Protein AF-A0AAD7TTQ9-F1 (afdb_monomer)

Mean predicted aligned error: 19.29 Å

pLDDT: mean 75.38, std 26.77, range [24.64, 98.75]

Solvent-accessible surface area (backbone atoms only — not comparable to full-atom values): 26562 Å² total; per-residue (Å²): 129,81,59,58,61,60,51,45,50,55,49,49,55,51,51,46,53,35,52,45,74,39,35,66,68,52,31,78,38,38,38,75,85,12,35,38,27,56,78,81,48,78,36,68,16,22,68,54,40,27,51,53,59,58,65,47,93,63,90,43,49,42,75,44,81,72,48,78,50,61,45,77,65,46,97,87,49,81,32,32,35,35,42,36,33,30,36,41,33,47,68,86,44,93,71,58,42,41,36,41,38,39,36,30,36,34,74,51,99,94,45,65,32,43,43,37,38,40,41,38,74,48,91,72,78,89,86,89,86,85,86,88,83,87,82,91,73,91,78,83,87,83,89,86,86,89,85,89,89,90,80,91,81,81,89,83,81,96,81,87,91,80,86,85,84,92,83,89,83,81,88,82,89,86,78,88,85,88,84,86,84,91,89,84,90,87,89,85,82,89,82,89,80,89,79,87,74,82,82,77,90,77,80,89,68,87,77,52,64,18,34,22,47,40,42,9,66,54,49,75,95,47,70,32,56,39,40,29,25,34,35,31,17,38,35,38,34,76,67,72,26,33,46,29,34,66,42,46,59,41,34,28,35,19,35,23,53,48,28,19,49,76,64,69,28,38,40,37,21,37,34,30,43,64,36,68,76,68,36,32,78,77,48,81,91,70,74,54,89,54,70,36,70,72,63,74,68,91,86,52,97,42,52,45,71,46,76,32,87,34,71,66,52,28,54,51,51,46,54,72,58,24,48,30,39,38,35,48,74,52,52,70,70,31,51,50,56,51,52,50,56,40,50,36,39,74,76,28,46,43,60,57,53,37,36,34,50,26,64,79,57,69,46,50,67,58,52,50,51,52,49,48,32,31,75,75,64,78,34,62,72,86,54,58,73,55,54,41,76,45,77,68,67,91,52,64,79,51,38,45,78,45,61,45,11,57,54,50,52,54,53,60,72,68,60,74,69,68,92,63,97,62,68,54,62,89,58,50,48,103,84,70,51,52,90,81,79,83,83,81,81,136

Nearest PDB structures (foldseek):
  1gy6-assembly1_B  TM=9.617E-01  e=3.047E-14  Rattus norvegicus
  1ar0-assembly1_B  TM=9.571E-01  e=6.548E-14  Rattus norvegicus
  1ask-assembly1_B  TM=9.593E-01  e=2.390E-13  Rattus norvegicus
  1u5o-assembly1_B  TM=9.612E-01  e=1.492E-13  Rattus norvegicus
  1gy5-assembly1_A  TM=9.635E-01  e=2.253E-13  Homo sapiens

Sequence (442 aa):
MADINAVAKQFTDFYYTTFDTSRAGLQS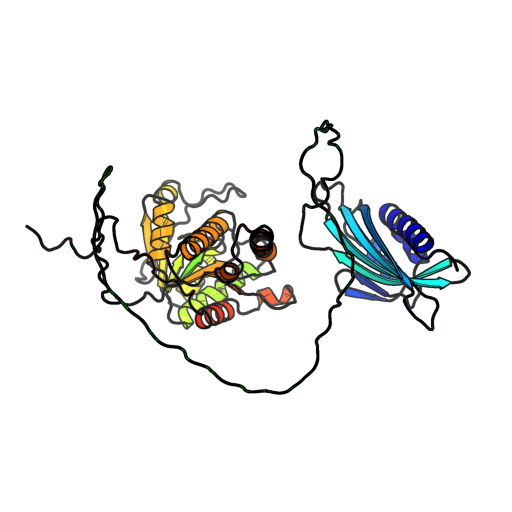LYRDNSMLTWEGTPILGAANIAEKLTSLPFEKVQHKITTLDAQPSSPSVASMIVSVTGLLVVDDSTNPLQFSQVFQLIPDGGSYYVYNDIFRLNYGASAALDGEDAHQRGHEQDPDDARPPMTHSSLRTLSSWFQQGPTTRKRTKARADQRTGTTSPNAALNISAPFNVVMTVQKTEPETRAVAVFCGSSAGNSPAFKKAAESLGKAIVEADRSLVYGGGSAGIMGAVSNAVTEAGGSVVGVAPFAMVAAGGEIDQTKGVHQPHIQLKANGSDKVQTIVVNSMHERKAEMAKRSCAFIALPGGYGTFEEVLEVVCWSQVGIHSKPVIVLNIRNFYNPLRELIRNGIYEGYILEKNERLVHFVDGPADLAEHESFDWGKAAMEALEKWEGVAASHFYNWHLRKEGKTDDDTLSAA

InterPro domains:
  IPR002075 Nuclear transport factor 2 domain [PF02136] (7-121)
  IPR005269 Cytokinin riboside 5'-monophosphate phosphoribohydrolase LOG [TIGR00730] (210-398)
  IPR018222 Nuclear transport factor 2, eukaryote [PS50177] (7-121)
  IPR018222 Nuclear transport factor 2, eukaryote [cd00780] (3-123)
  IPR031100 LOG family [PF03641] (253-398)
  IPR032710 NTF2-like domain superfamily [SSF54427] (4-122)

Secondary structure (DSSP, 8-state):
---HHHHHHHHHHHHHHHHHH-GGGGGGG--TT-EEEETTEEEESHHHHHHHHHT-S-S-EEEEEEEEEEEE--SSS--EEEEEEEEEEETT-SSPEEEEEEEEEEEETTEEEEEEEEEEEE-S-----S--S-----------------------------------------------------------------------------EEEE--SS--SSHHHHHHHHHHHHHHHHTT--EEE----SHHHHHHHHHHHHTT--EEEEEEHHHHHHTS--BTTTTB---------TT-TTEEEEEESSHHHHHHHHHHH-SEEEE-S--HHHHHHHHHHHHHHHTTS----EEEE-GGGTTHHHHHHHHHHHHTTSS-GGGGGGSEEEP--SSTTGGGTS-HHHHHHHHHHT------S----TT--TTS--TTTTSS--

Structure (mmCIF, N/CA/C/O backbone):
data_AF-A0AAD7TTQ9-F1
#
_entry.id   AF-A0AAD7TTQ9-F1
#
loop_
_atom_site.group_PDB
_atom_site.id
_atom_site.type_symbol
_atom_site.label_atom_id
_atom_site.label_alt_id
_atom_site.label_comp_id
_atom_site.label_asym_id
_atom_site.label_entity_id
_atom_site.label_seq_id
_atom_site.pdbx_PDB_ins_code
_atom_site.Cartn_x
_atom_site.Cartn_y
_atom_site.Cartn_z
_atom_site.occupancy
_atom_site.B_iso_or_equiv
_atom_site.auth_seq_id
_atom_site.auth_comp_id
_atom_site.auth_asym_id
_atom_site.auth_atom_id
_atom_site.pdbx_PDB_model_num
ATOM 1 N N . MET A 1 1 ? 20.870 -13.692 -42.924 1.00 56.16 1 MET A N 1
ATOM 2 C CA . MET A 1 1 ? 20.174 -12.811 -41.963 1.00 56.16 1 MET A CA 1
ATOM 3 C C . MET A 1 1 ? 21.073 -12.758 -40.741 1.00 56.16 1 MET A C 1
ATOM 5 O O . MET A 1 1 ? 21.550 -13.821 -40.361 1.00 56.16 1 MET A O 1
ATOM 9 N N . ALA A 1 2 ? 21.436 -11.574 -40.240 1.00 65.38 2 ALA A N 1
ATOM 10 C CA . ALA A 1 2 ? 22.260 -11.492 -39.033 1.00 65.38 2 ALA A CA 1
ATOM 11 C C . ALA A 1 2 ? 21.542 -12.219 -37.887 1.00 65.38 2 ALA A C 1
ATOM 13 O O . ALA A 1 2 ? 20.312 -12.176 -37.823 1.00 65.38 2 ALA A O 1
ATOM 14 N N . ASP A 1 3 ? 22.292 -12.912 -37.037 1.00 87.94 3 ASP A N 1
ATOM 15 C CA . ASP A 1 3 ? 21.728 -13.546 -35.849 1.00 87.94 3 ASP A CA 1
ATOM 16 C C . ASP A 1 3 ? 21.139 -12.454 -34.942 1.00 87.94 3 ASP A C 1
ATOM 18 O O . ASP A 1 3 ? 21.867 -11.605 -34.426 1.00 87.94 3 ASP A O 1
ATOM 22 N N . ILE A 1 4 ? 19.810 -12.444 -34.803 1.00 90.62 4 ILE A N 1
ATOM 23 C CA . ILE A 1 4 ? 19.071 -11.426 -34.046 1.00 90.62 4 ILE A CA 1
ATOM 24 C C . ILE A 1 4 ? 19.528 -11.411 -32.586 1.00 90.62 4 ILE A C 1
ATOM 26 O O . ILE A 1 4 ? 19.653 -10.334 -32.009 1.00 90.62 4 ILE A O 1
ATOM 30 N N . ASN A 1 5 ? 19.856 -12.574 -32.016 1.00 92.75 5 ASN A N 1
ATOM 31 C CA . ASN A 1 5 ? 20.348 -12.657 -30.643 1.00 92.75 5 ASN A CA 1
ATOM 32 C C . ASN A 1 5 ? 21.738 -12.023 -30.515 1.00 92.75 5 ASN A C 1
ATOM 34 O O . ASN A 1 5 ? 22.006 -11.307 -29.553 1.00 92.75 5 ASN A O 1
ATOM 38 N N . ALA A 1 6 ? 22.609 -12.218 -31.511 1.00 94.12 6 ALA A N 1
ATOM 39 C CA . ALA A 1 6 ? 23.926 -11.586 -31.533 1.00 94.12 6 ALA A CA 1
ATOM 40 C C . ALA A 1 6 ? 23.830 -10.057 -31.668 1.00 94.12 6 ALA A C 1
ATOM 42 O O . ALA A 1 6 ? 24.539 -9.336 -30.967 1.00 94.12 6 ALA A O 1
ATOM 43 N N . VAL A 1 7 ? 22.934 -9.558 -32.529 1.00 93.56 7 VAL A N 1
ATOM 44 C CA . VAL A 1 7 ? 22.685 -8.114 -32.685 1.00 93.56 7 VAL A CA 1
ATOM 45 C C . VAL A 1 7 ? 22.113 -7.519 -31.401 1.00 93.56 7 VAL A C 1
ATOM 47 O O . VAL A 1 7 ? 22.607 -6.493 -30.941 1.00 93.56 7 VAL A O 1
ATOM 50 N N . ALA A 1 8 ? 21.114 -8.171 -30.803 1.00 95.44 8 ALA A N 1
ATOM 51 C CA . ALA A 1 8 ? 20.506 -7.726 -29.557 1.00 95.44 8 ALA A CA 1
ATOM 52 C C . ALA A 1 8 ? 21.538 -7.657 -28.428 1.00 95.44 8 ALA A C 1
ATOM 54 O O . ALA A 1 8 ? 21.625 -6.631 -27.762 1.00 95.44 8 ALA A O 1
ATOM 55 N N . LYS A 1 9 ? 22.385 -8.685 -28.283 1.00 95.81 9 LYS A N 1
ATOM 56 C CA . LYS A 1 9 ? 23.467 -8.690 -27.294 1.00 95.81 9 LYS A CA 1
ATOM 57 C C . LYS A 1 9 ? 24.460 -7.543 -27.510 1.00 95.81 9 LYS A C 1
ATOM 59 O O . LYS A 1 9 ? 24.801 -6.842 -26.564 1.00 95.81 9 LYS A O 1
ATOM 64 N N . GLN A 1 10 ? 24.921 -7.329 -28.745 1.00 95.81 10 GLN A N 1
ATOM 65 C CA . GLN A 1 10 ? 25.840 -6.225 -29.058 1.00 95.81 10 GLN A CA 1
ATOM 66 C C . GLN A 1 10 ? 25.210 -4.860 -28.761 1.00 95.81 10 GLN A C 1
ATOM 68 O O . GLN A 1 10 ? 25.869 -3.986 -28.199 1.00 95.81 10 GLN A O 1
ATOM 73 N N . PHE A 1 11 ? 23.934 -4.689 -29.116 1.00 96.81 11 PHE A N 1
ATOM 74 C CA . PHE A 1 11 ? 23.182 -3.479 -28.817 1.00 96.81 11 PHE A CA 1
ATOM 75 C C . PHE A 1 11 ? 23.068 -3.248 -27.308 1.00 96.81 11 PHE A C 1
ATOM 77 O O . PHE A 1 11 ? 23.386 -2.154 -26.854 1.00 96.81 11 PHE A O 1
ATOM 84 N N . THR A 1 12 ? 22.659 -4.250 -26.522 1.00 96.88 12 THR A N 1
ATOM 85 C CA . THR A 1 12 ? 22.494 -4.089 -25.070 1.00 96.88 12 THR A CA 1
ATOM 86 C C . THR A 1 12 ? 23.822 -3.834 -24.373 1.00 96.88 12 THR A C 1
ATOM 88 O O . THR A 1 12 ? 23.888 -2.953 -23.520 1.00 96.88 12 THR A O 1
ATOM 91 N N . ASP A 1 13 ? 24.891 -4.536 -24.766 1.00 96.38 13 ASP A N 1
ATOM 92 C CA . ASP A 1 13 ? 26.232 -4.314 -24.217 1.00 96.38 13 ASP A CA 1
ATOM 93 C C . ASP A 1 13 ? 26.663 -2.856 -24.450 1.00 96.38 13 ASP A C 1
ATOM 95 O O . ASP A 1 13 ? 27.111 -2.179 -23.523 1.00 96.38 13 ASP A O 1
ATOM 99 N N . PHE A 1 14 ? 26.465 -2.338 -25.668 1.00 96.88 14 PHE A N 1
ATOM 100 C CA . PHE A 1 14 ? 26.754 -0.943 -25.997 1.00 96.88 14 PHE A CA 1
ATOM 101 C C . PHE A 1 14 ? 25.853 0.039 -25.236 1.00 96.88 14 PHE A C 1
ATOM 103 O O . PHE A 1 14 ? 26.359 1.001 -24.655 1.00 96.88 14 PHE A O 1
ATOM 110 N N . TYR A 1 15 ? 24.537 -0.194 -25.231 1.00 98.19 15 TYR A N 1
ATOM 111 C CA . TYR A 1 15 ? 23.547 0.690 -24.619 1.00 98.19 15 TYR A CA 1
ATOM 112 C C . TYR A 1 15 ? 23.827 0.873 -23.131 1.00 98.19 15 TYR A C 1
ATOM 114 O O . TYR A 1 15 ? 24.024 1.997 -22.679 1.00 98.19 15 TYR A O 1
ATOM 122 N N . TYR A 1 16 ? 23.915 -0.223 -22.378 1.00 97.62 16 TYR A N 1
ATOM 123 C CA . TYR A 1 16 ? 24.076 -0.159 -20.929 1.00 97.62 16 TYR A CA 1
ATOM 124 C C . TYR A 1 16 ? 25.468 0.319 -20.516 1.00 97.62 16 TYR A C 1
ATOM 126 O O . TYR A 1 16 ? 25.574 1.154 -19.625 1.00 97.62 16 TYR A O 1
ATOM 134 N N . THR A 1 17 ? 26.527 -0.078 -21.232 1.00 96.75 17 THR A N 1
ATOM 135 C CA . THR A 1 17 ? 27.873 0.474 -20.985 1.00 96.75 17 THR A CA 1
ATOM 136 C C . THR A 1 17 ? 27.903 1.986 -21.213 1.00 96.75 17 THR A C 1
ATOM 138 O O . THR A 1 17 ? 28.489 2.732 -20.426 1.00 96.75 17 THR A O 1
ATOM 141 N N . THR A 1 18 ? 27.257 2.462 -22.280 1.00 96.69 18 THR A N 1
ATOM 142 C CA . THR A 1 18 ? 27.177 3.898 -22.577 1.00 96.69 18 THR A CA 1
ATOM 143 C C . THR A 1 18 ? 26.299 4.614 -21.557 1.00 96.69 18 THR A C 1
ATOM 145 O O . THR A 1 18 ? 26.654 5.699 -21.119 1.00 96.69 18 THR A O 1
ATOM 148 N N . PHE A 1 19 ? 25.196 4.012 -21.113 1.00 96.56 19 PHE A N 1
ATOM 149 C CA . PHE A 1 19 ? 24.355 4.567 -20.053 1.00 96.56 19 PHE A CA 1
ATOM 150 C C . PHE A 1 19 ? 25.142 4.758 -18.750 1.00 96.56 19 PHE A C 1
ATOM 152 O O . PHE A 1 19 ? 25.085 5.832 -18.147 1.00 96.56 19 PHE A O 1
ATOM 159 N N . ASP A 1 20 ? 25.900 3.739 -18.348 1.00 95.00 20 ASP A N 1
ATOM 160 C CA . ASP A 1 20 ? 2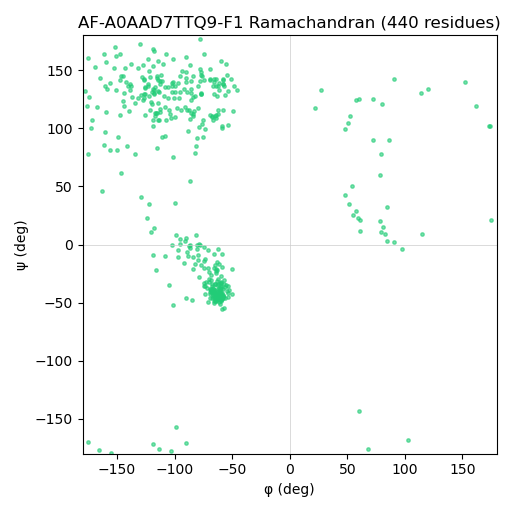6.645 3.708 -17.087 1.00 95.00 20 ASP A CA 1
ATOM 161 C C . ASP A 1 20 ? 27.813 4.700 -17.068 1.00 95.00 20 ASP A C 1
ATOM 163 O O . ASP A 1 20 ? 28.157 5.247 -16.021 1.00 95.00 20 ASP A O 1
ATOM 167 N N . THR A 1 21 ? 28.414 4.970 -18.231 1.00 94.12 21 THR A N 1
ATOM 168 C CA . THR A 1 21 ? 29.621 5.808 -18.343 1.00 94.12 21 THR A CA 1
ATOM 169 C C . THR A 1 21 ? 29.360 7.214 -18.885 1.00 94.12 21 THR A C 1
ATOM 171 O O . THR A 1 21 ? 30.034 8.163 -18.486 1.00 94.12 21 THR A O 1
ATOM 174 N N . SER A 1 22 ? 28.411 7.377 -19.809 1.00 93.56 22 SER A N 1
ATOM 175 C CA . SER A 1 22 ? 28.113 8.643 -20.485 1.00 93.56 22 SER A CA 1
ATOM 176 C C . SER A 1 22 ? 26.718 8.648 -21.126 1.00 93.56 22 SER A C 1
ATOM 178 O O . SER A 1 22 ? 26.548 8.423 -22.327 1.00 93.56 22 SER A O 1
ATOM 180 N N . ARG A 1 23 ? 25.691 8.994 -20.339 1.00 94.00 23 ARG A N 1
ATOM 181 C CA . ARG A 1 23 ? 24.289 9.034 -20.808 1.00 94.00 23 ARG A CA 1
ATOM 182 C C . ARG A 1 23 ? 24.067 9.947 -22.018 1.00 94.00 23 ARG A C 1
ATOM 184 O O . ARG A 1 23 ? 23.215 9.655 -22.849 1.00 94.00 23 ARG A O 1
ATOM 191 N N . ALA A 1 24 ? 24.852 11.017 -22.159 1.00 92.00 24 ALA A N 1
ATOM 192 C CA . ALA A 1 24 ? 24.786 11.904 -23.323 1.00 92.00 24 ALA A CA 1
ATOM 193 C C . ALA A 1 24 ? 25.145 11.186 -24.641 1.00 92.00 24 ALA A C 1
ATOM 195 O O . ALA A 1 24 ? 24.609 11.525 -25.695 1.00 92.00 24 ALA A O 1
ATOM 196 N N . GLY A 1 25 ? 25.997 10.154 -24.590 1.00 93.56 25 GLY A N 1
ATOM 197 C CA . GLY A 1 25 ? 26.376 9.353 -25.759 1.00 93.56 25 GLY A CA 1
ATOM 198 C C . GLY A 1 25 ? 25.214 8.568 -26.379 1.00 93.56 25 GLY A C 1
ATOM 199 O O . GLY A 1 25 ? 25.249 8.246 -27.571 1.00 93.56 25 GLY A O 1
ATOM 200 N N . LEU A 1 26 ? 24.147 8.324 -25.610 1.00 96.81 26 LEU A N 1
ATOM 201 C CA . LEU A 1 26 ? 22.972 7.581 -26.067 1.00 96.81 26 LEU A CA 1
ATOM 202 C C . LEU A 1 26 ? 22.123 8.349 -27.081 1.00 96.81 26 LEU A C 1
ATOM 204 O O . LEU A 1 26 ? 21.386 7.716 -27.830 1.00 96.81 26 LEU A O 1
ATOM 208 N N . GLN A 1 27 ? 22.239 9.681 -27.166 1.00 96.81 27 GLN A N 1
ATOM 209 C CA . GLN A 1 27 ? 21.444 10.489 -28.102 1.00 96.81 27 GLN A CA 1
ATOM 210 C C . GLN A 1 27 ? 21.559 9.989 -29.553 1.00 96.81 27 GLN A C 1
ATOM 212 O O . GLN A 1 27 ? 20.580 10.005 -30.294 1.00 96.81 27 GLN A O 1
ATOM 217 N N . SER A 1 28 ? 22.742 9.503 -29.945 1.00 95.62 28 SER A N 1
ATOM 218 C CA . SER A 1 28 ? 23.024 8.989 -31.294 1.00 95.62 28 SER A CA 1
ATOM 219 C C . SER A 1 28 ? 22.199 7.751 -31.685 1.00 95.62 28 SER A C 1
ATOM 221 O O . SER A 1 28 ? 21.993 7.494 -32.876 1.00 95.62 28 SER A O 1
ATOM 223 N N . LEU A 1 29 ? 21.687 7.012 -30.696 1.00 97.50 29 LEU A N 1
ATOM 224 C CA . LEU A 1 29 ? 20.836 5.840 -30.898 1.00 97.50 29 LEU A CA 1
ATOM 225 C C . LEU A 1 29 ? 19.382 6.205 -31.201 1.00 97.50 29 LEU A C 1
ATOM 227 O O . LEU A 1 29 ? 18.626 5.344 -31.641 1.00 97.50 29 LEU A O 1
ATOM 231 N N . TYR A 1 30 ? 18.989 7.460 -30.992 1.00 98.44 30 TYR A N 1
ATOM 232 C CA . TYR A 1 30 ? 17.621 7.932 -31.169 1.00 98.44 30 TYR A CA 1
ATOM 233 C C . TYR A 1 30 ? 17.482 8.816 -32.416 1.00 98.44 30 TYR A C 1
ATOM 235 O O . TYR A 1 30 ? 18.457 9.293 -33.002 1.00 98.44 30 TYR A O 1
ATOM 243 N N . ARG A 1 31 ? 16.239 9.016 -32.852 1.00 97.88 31 ARG A N 1
ATOM 244 C CA . ARG A 1 31 ? 15.819 9.880 -33.961 1.00 97.88 31 ARG A CA 1
ATOM 245 C C . ARG A 1 31 ? 14.680 10.788 -33.491 1.00 97.88 31 ARG A C 1
ATOM 247 O O . ARG A 1 31 ? 14.152 10.624 -32.391 1.00 97.88 31 ARG A O 1
ATOM 254 N N . ASP A 1 32 ? 14.270 11.740 -34.323 1.00 98.00 32 ASP A N 1
ATOM 255 C CA . ASP A 1 32 ? 13.174 12.666 -33.988 1.00 98.00 32 ASP A CA 1
ATOM 256 C C . ASP A 1 32 ? 11.824 11.956 -33.808 1.00 98.00 32 ASP A C 1
ATOM 258 O O . ASP A 1 32 ? 10.956 12.435 -33.083 1.00 98.00 32 ASP A O 1
ATOM 262 N N . ASN A 1 33 ? 11.659 10.789 -34.434 1.00 97.62 33 ASN A N 1
ATOM 263 C CA . ASN A 1 33 ? 10.478 9.939 -34.309 1.00 97.62 33 ASN A CA 1
ATOM 264 C C . ASN A 1 33 ? 10.620 8.826 -33.254 1.00 97.62 33 ASN A C 1
ATOM 266 O O . ASN A 1 33 ? 9.723 7.992 -33.156 1.00 97.62 33 ASN A O 1
ATOM 270 N N . SER A 1 34 ? 11.721 8.787 -32.499 1.00 98.62 34 SER A N 1
ATOM 271 C CA . SER A 1 34 ? 11.902 7.823 -31.413 1.00 98.62 34 SER A CA 1
ATOM 272 C C . SER A 1 34 ? 11.105 8.215 -30.177 1.00 98.62 34 SER A C 1
ATOM 274 O O . SER A 1 34 ? 10.978 9.402 -29.874 1.00 98.62 34 SER A O 1
ATOM 276 N N . MET A 1 35 ? 10.640 7.228 -29.413 1.00 98.69 35 MET A N 1
ATOM 277 C CA . MET A 1 35 ? 9.922 7.457 -28.161 1.00 98.69 35 MET A CA 1
ATOM 278 C C . MET A 1 35 ? 10.510 6.640 -27.011 1.00 98.69 35 MET A C 1
ATOM 280 O O . MET A 1 35 ? 10.640 5.423 -27.114 1.00 98.69 35 MET A O 1
ATOM 284 N N . LEU A 1 36 ? 10.798 7.314 -25.897 1.00 98.69 36 LEU A N 1
ATOM 285 C CA . LEU A 1 36 ? 11.066 6.701 -24.598 1.00 98.69 36 LEU A CA 1
ATOM 286 C C . LEU A 1 36 ? 9.804 6.785 -23.737 1.00 98.69 36 LEU A C 1
ATOM 288 O O . LEU A 1 36 ? 9.236 7.859 -23.579 1.00 98.69 36 LEU A O 1
ATOM 292 N N . THR A 1 37 ? 9.393 5.687 -23.118 1.00 98.00 37 THR A N 1
ATOM 293 C CA . THR A 1 37 ? 8.457 5.695 -21.992 1.00 98.00 37 THR A CA 1
ATOM 294 C C . THR A 1 37 ? 9.229 5.370 -20.724 1.00 98.00 37 THR A C 1
ATOM 296 O O . THR A 1 37 ? 9.625 4.226 -20.518 1.00 98.00 37 THR A O 1
ATOM 299 N N . TRP A 1 38 ? 9.437 6.369 -19.869 1.00 95.19 38 TRP A N 1
ATOM 300 C CA . TRP A 1 38 ? 10.166 6.216 -18.610 1.00 95.19 38 TRP A CA 1
ATOM 301 C C . TRP A 1 38 ? 9.185 6.186 -17.443 1.00 95.19 38 TRP A C 1
ATOM 303 O O . TRP A 1 38 ? 8.536 7.197 -17.174 1.00 95.19 38 TRP A O 1
ATOM 313 N N . GLU A 1 39 ? 9.046 5.046 -16.759 1.00 91.12 39 GLU A N 1
ATOM 314 C CA . GLU A 1 39 ? 8.113 4.887 -15.627 1.00 91.12 39 GLU A CA 1
ATOM 315 C C . GLU A 1 39 ? 6.648 5.244 -15.963 1.00 91.12 39 GLU A C 1
ATOM 317 O O . GLU A 1 39 ? 5.842 5.555 -15.090 1.00 91.12 39 GLU A O 1
ATOM 322 N N . GLY A 1 40 ? 6.261 5.150 -17.240 1.00 87.62 40 GLY A N 1
ATOM 323 C CA . GLY A 1 40 ? 4.919 5.504 -17.723 1.00 87.62 40 GLY A CA 1
ATOM 324 C C . GLY A 1 40 ? 4.794 6.908 -18.317 1.00 87.62 40 GLY A C 1
ATOM 325 O O . GLY A 1 40 ? 3.741 7.225 -18.862 1.00 87.62 40 GLY A O 1
ATOM 326 N N . THR A 1 41 ? 5.856 7.716 -18.289 1.00 93.44 41 THR A N 1
ATOM 327 C CA . THR A 1 41 ? 5.877 9.043 -18.919 1.00 93.44 41 THR A CA 1
ATOM 328 C C . THR A 1 41 ? 6.466 8.959 -20.331 1.00 93.44 41 THR A C 1
ATOM 330 O O . THR A 1 41 ? 7.649 8.627 -20.457 1.00 93.44 41 THR A O 1
ATOM 333 N N . PRO A 1 42 ? 5.689 9.256 -21.392 1.00 97.19 42 PRO A N 1
ATOM 334 C CA . PRO A 1 42 ? 6.175 9.241 -22.769 1.00 97.19 42 PRO A CA 1
ATOM 335 C C . PRO A 1 42 ? 6.993 10.498 -23.098 1.00 97.19 42 PRO A C 1
ATOM 337 O O . PRO A 1 42 ? 6.649 11.609 -22.697 1.00 97.19 42 PRO A O 1
ATOM 340 N N . ILE A 1 43 ? 8.074 10.316 -23.852 1.00 98.31 43 ILE A N 1
ATOM 341 C CA . ILE A 1 43 ? 9.056 11.339 -24.217 1.00 98.31 43 ILE A CA 1
ATOM 342 C C . ILE A 1 43 ? 9.436 11.113 -25.679 1.00 98.31 43 ILE A C 1
ATOM 344 O O . ILE A 1 43 ? 10.011 10.083 -26.027 1.00 98.31 43 ILE A O 1
ATOM 348 N N . LEU A 1 44 ? 9.091 12.072 -26.537 1.00 98.56 44 LEU A N 1
ATOM 349 C CA . LEU A 1 44 ? 9.301 11.992 -27.982 1.00 98.56 44 LEU A CA 1
ATOM 350 C C . LEU A 1 44 ? 10.557 12.765 -28.401 1.00 98.56 44 LEU A C 1
ATOM 352 O O . LEU A 1 44 ? 10.742 13.913 -27.992 1.00 98.56 44 LEU A O 1
ATOM 356 N N . GLY A 1 45 ? 11.352 12.164 -29.283 1.00 98.25 45 GLY A N 1
ATOM 357 C CA . GLY A 1 45 ? 12.466 12.796 -29.983 1.00 98.25 45 GLY A CA 1
ATOM 358 C C . GLY A 1 45 ? 13.811 12.678 -29.265 1.00 98.25 45 GLY A C 1
ATOM 359 O O . GLY A 1 45 ? 13.909 12.788 -28.043 1.00 98.25 45 GLY A O 1
ATOM 360 N N . ALA A 1 46 ? 14.875 12.496 -30.052 1.00 98.00 46 ALA A N 1
ATOM 361 C CA . ALA A 1 46 ? 16.227 12.220 -29.563 1.00 98.00 46 ALA A CA 1
ATOM 362 C C . ALA A 1 46 ? 16.752 13.235 -28.532 1.00 98.00 46 ALA A C 1
ATOM 364 O O . ALA A 1 46 ? 17.353 12.835 -27.536 1.00 98.00 46 ALA A O 1
ATOM 365 N N . ALA A 1 47 ? 16.512 14.534 -28.745 1.00 97.19 47 ALA A N 1
ATOM 366 C CA . ALA A 1 47 ? 16.974 15.588 -27.837 1.00 97.19 47 ALA A CA 1
ATOM 367 C C . ALA A 1 47 ? 16.310 15.497 -26.450 1.00 97.19 47 ALA A C 1
ATOM 369 O O . ALA A 1 47 ? 17.004 15.492 -25.436 1.00 97.19 47 ALA A O 1
ATOM 370 N N . ASN A 1 48 ? 14.983 15.341 -26.409 1.00 97.88 48 ASN A N 1
ATOM 371 C CA 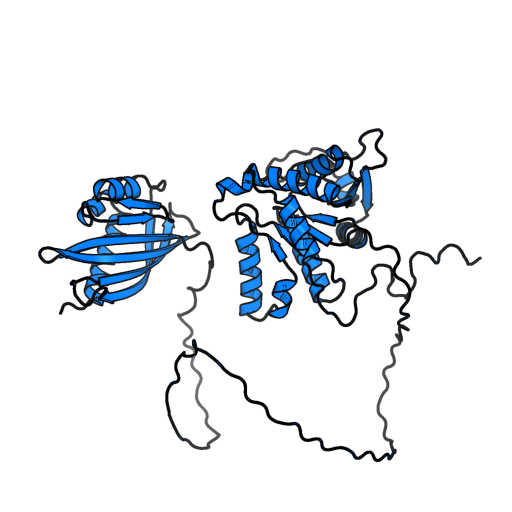. ASN A 1 48 ? 14.223 15.243 -25.159 1.00 97.88 48 ASN A CA 1
ATOM 372 C C . ASN A 1 48 ? 14.547 13.946 -24.401 1.00 97.88 48 ASN A C 1
ATOM 374 O O . ASN A 1 48 ? 14.607 13.932 -23.173 1.00 97.88 48 ASN A O 1
ATOM 378 N N . ILE A 1 49 ? 14.776 12.848 -25.130 1.00 98.38 49 ILE A N 1
ATOM 379 C CA . ILE A 1 49 ? 15.213 11.576 -24.544 1.00 98.38 49 ILE A CA 1
ATOM 380 C C . ILE A 1 49 ? 16.588 11.747 -23.887 1.00 98.38 49 ILE A C 1
ATOM 382 O O . ILE A 1 49 ? 16.762 11.374 -22.728 1.00 98.38 49 ILE A O 1
ATOM 386 N N . ALA A 1 50 ? 17.553 12.359 -24.578 1.00 96.94 50 ALA A N 1
ATOM 387 C CA . ALA A 1 50 ? 18.881 12.615 -24.022 1.00 96.94 50 ALA A CA 1
ATOM 388 C C .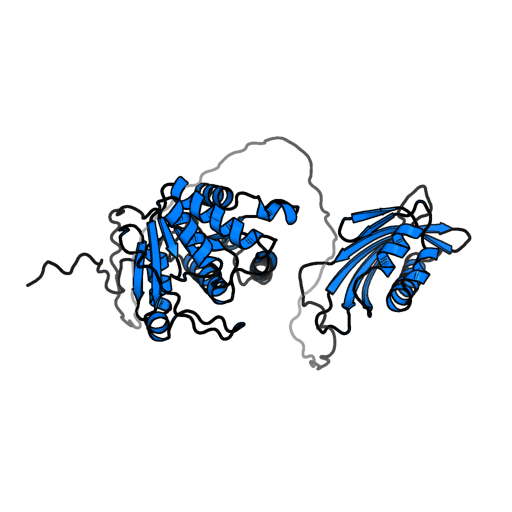 ALA A 1 50 ? 18.824 13.513 -22.772 1.00 96.94 50 ALA A C 1
ATOM 390 O O . ALA A 1 50 ? 19.453 13.205 -21.756 1.00 96.94 50 ALA A O 1
ATOM 391 N N . GLU A 1 51 ? 18.022 14.580 -22.801 1.00 97.25 51 GLU A N 1
ATOM 392 C CA . GLU A 1 51 ? 17.768 15.434 -21.635 1.00 97.25 51 GLU A CA 1
ATOM 393 C C . GLU A 1 51 ? 17.180 14.634 -20.460 1.00 97.25 51 GLU A C 1
ATOM 395 O O . GLU A 1 51 ? 17.647 14.737 -19.322 1.00 97.25 51 GLU A O 1
ATOM 400 N N . LYS A 1 52 ? 16.204 13.756 -20.718 1.00 96.62 52 LYS A N 1
ATOM 401 C CA . LYS A 1 52 ? 15.649 12.885 -19.677 1.00 96.62 52 LYS A CA 1
ATOM 402 C C . LYS A 1 52 ? 16.704 11.976 -19.054 1.00 96.62 52 LYS A C 1
ATOM 404 O O . LYS A 1 52 ? 16.762 11.876 -17.832 1.00 96.62 52 LYS A O 1
ATOM 409 N N . LEU A 1 53 ? 17.502 11.287 -19.867 1.00 95.75 53 LEU A N 1
ATOM 410 C CA . LEU A 1 53 ? 18.486 10.327 -19.363 1.00 95.75 53 LEU A CA 1
ATOM 411 C C . LEU A 1 53 ? 19.592 11.034 -18.565 1.00 95.75 53 LEU A C 1
ATOM 413 O O . LEU A 1 53 ? 19.993 10.572 -17.496 1.00 95.75 53 LEU A O 1
ATOM 417 N N . THR A 1 54 ? 20.052 12.193 -19.040 1.00 94.88 54 THR A N 1
ATOM 418 C CA . THR A 1 54 ? 21.068 13.004 -18.349 1.00 94.88 54 THR A CA 1
ATOM 419 C C . THR A 1 54 ? 20.557 13.657 -17.061 1.00 94.88 54 THR A C 1
ATOM 421 O O . THR A 1 54 ? 21.336 13.795 -16.125 1.00 94.88 54 THR A O 1
ATOM 424 N N . SER A 1 55 ? 19.264 13.985 -16.965 1.00 93.56 55 SER A N 1
ATOM 425 C CA . SER A 1 55 ? 18.650 14.590 -15.767 1.00 93.56 55 SER A CA 1
ATOM 426 C C . SER A 1 55 ? 18.308 13.604 -14.641 1.00 93.56 55 SER A C 1
ATOM 428 O O . SER A 1 55 ? 17.798 14.022 -13.599 1.00 93.56 55 SER A O 1
ATOM 430 N N . LEU A 1 56 ? 18.566 12.300 -14.813 1.00 90.12 56 LEU A N 1
ATOM 431 C CA . LEU A 1 56 ? 18.328 11.318 -13.750 1.00 90.12 56 LEU A CA 1
ATOM 432 C C . LEU A 1 56 ? 19.213 11.618 -12.522 1.00 90.12 56 LEU A C 1
ATOM 434 O O . LEU A 1 56 ? 20.405 11.883 -12.692 1.00 90.12 56 LEU A O 1
ATOM 438 N N . PRO A 1 57 ? 18.653 11.545 -11.299 1.00 85.06 57 PRO A N 1
ATOM 439 C CA . PRO A 1 57 ? 19.214 12.181 -10.101 1.00 85.06 57 PRO A CA 1
ATOM 440 C C . PRO A 1 57 ? 20.405 11.450 -9.465 1.00 85.06 57 PRO A C 1
ATOM 442 O O . PRO A 1 57 ? 20.904 11.906 -8.442 1.00 85.06 57 PRO A O 1
ATOM 445 N N . PHE A 1 58 ? 20.830 10.320 -10.025 1.00 84.56 58 PHE A N 1
ATOM 446 C CA . PHE A 1 58 ? 21.966 9.547 -9.529 1.00 84.56 58 PHE A CA 1
ATOM 447 C C . PHE A 1 58 ? 23.257 9.929 -10.250 1.00 84.56 58 PHE A C 1
ATOM 449 O O . PHE A 1 58 ? 23.228 10.282 -11.431 1.00 84.56 58 PHE A O 1
ATOM 456 N N . GLU A 1 59 ? 24.396 9.824 -9.567 1.00 80.25 59 GLU A N 1
ATOM 457 C CA . GLU A 1 59 ? 25.707 10.127 -10.151 1.00 80.25 59 GLU A CA 1
ATOM 458 C C . GLU A 1 59 ? 26.321 8.877 -10.776 1.00 80.25 59 GLU A C 1
ATOM 460 O O . GLU A 1 59 ? 26.776 8.916 -11.922 1.00 80.25 59 GLU A O 1
ATOM 465 N N . LYS A 1 60 ? 26.270 7.750 -10.057 1.00 87.75 60 LYS A N 1
ATOM 466 C CA . LYS A 1 60 ? 26.773 6.459 -10.527 1.00 87.75 60 LYS A CA 1
ATOM 467 C C . LYS A 1 60 ? 25.637 5.478 -10.730 1.00 87.75 60 LYS A C 1
ATOM 469 O O . LYS A 1 60 ? 24.720 5.368 -9.919 1.00 87.75 60 LYS A O 1
ATOM 474 N N . VAL A 1 61 ? 25.749 4.703 -11.795 1.00 92.12 61 VAL A N 1
ATOM 475 C CA . VAL A 1 61 ? 24.836 3.606 -12.074 1.00 92.12 61 VAL A CA 1
ATOM 476 C C . VAL A 1 61 ? 25.600 2.463 -12.717 1.00 92.12 61 VAL A C 1
ATOM 478 O O . VAL A 1 61 ? 26.551 2.690 -13.462 1.00 92.12 61 VAL A O 1
ATOM 481 N N . GLN A 1 62 ? 25.199 1.241 -12.394 1.00 94.50 62 GLN A N 1
ATOM 482 C CA . GLN A 1 62 ? 25.679 0.039 -13.047 1.00 94.50 62 GLN A CA 1
ATOM 483 C C . GLN A 1 62 ? 24.497 -0.869 -13.364 1.00 94.50 62 GLN A C 1
ATOM 485 O O . GLN A 1 62 ? 23.779 -1.306 -12.457 1.00 94.50 62 GLN A O 1
ATOM 490 N N . HIS A 1 63 ? 24.328 -1.199 -14.639 1.00 96.00 63 HIS A N 1
ATOM 491 C CA . HIS A 1 63 ? 23.386 -2.223 -15.067 1.00 96.00 63 HIS A CA 1
ATOM 492 C C . HIS A 1 63 ? 24.040 -3.607 -14.995 1.00 96.00 63 HIS A C 1
ATOM 494 O O . HIS A 1 63 ? 25.154 -3.828 -15.472 1.00 96.00 63 HIS A O 1
ATOM 500 N N . LYS A 1 64 ? 23.324 -4.577 -14.427 1.00 93.75 64 LYS A N 1
ATOM 501 C CA . LYS A 1 64 ? 23.666 -6.001 -14.485 1.00 93.75 64 LYS A CA 1
ATOM 502 C C . LYS A 1 64 ? 22.533 -6.732 -15.185 1.00 93.75 64 LYS A C 1
ATOM 504 O O . LYS A 1 64 ? 21.449 -6.873 -14.625 1.00 93.75 64 LYS A O 1
ATOM 509 N N . ILE A 1 65 ? 22.778 -7.158 -16.416 1.00 95.19 65 ILE A N 1
ATOM 510 C CA . ILE A 1 65 ? 21.762 -7.814 -17.240 1.00 95.19 65 ILE A CA 1
ATOM 511 C C . ILE A 1 65 ? 21.586 -9.260 -16.784 1.00 95.19 65 ILE A C 1
ATOM 513 O O . ILE A 1 65 ? 22.567 -9.989 -16.650 1.00 95.19 65 ILE A O 1
ATOM 517 N N . THR A 1 66 ? 20.338 -9.656 -16.544 1.00 92.81 66 THR A N 1
ATOM 518 C CA . THR A 1 66 ? 19.964 -10.998 -16.087 1.00 92.81 66 THR A CA 1
ATOM 519 C C . THR A 1 66 ? 19.437 -11.837 -17.243 1.00 92.81 66 THR A C 1
ATOM 521 O O . THR A 1 66 ? 19.931 -12.938 -17.471 1.00 92.81 66 THR A O 1
ATOM 524 N N . THR A 1 67 ? 18.461 -11.321 -17.993 1.00 94.19 67 THR A N 1
ATOM 525 C CA . THR A 1 67 ? 17.927 -11.997 -19.183 1.00 94.19 67 THR A CA 1
ATOM 526 C C . THR A 1 67 ? 17.844 -11.044 -20.365 1.00 94.19 67 THR A C 1
ATOM 528 O O . THR A 1 67 ? 17.699 -9.829 -20.205 1.00 94.19 67 THR A O 1
ATOM 531 N N . LEU A 1 68 ? 17.946 -11.620 -21.560 1.00 96.69 68 LEU A N 1
ATOM 532 C CA . LEU A 1 68 ? 17.846 -10.921 -22.830 1.00 96.69 68 LEU A CA 1
ATOM 533 C C . LEU A 1 68 ? 17.164 -11.837 -23.839 1.00 96.69 68 LEU A C 1
ATOM 535 O O . LEU A 1 68 ? 17.661 -12.926 -24.120 1.00 96.69 68 LEU A O 1
ATOM 539 N N . ASP A 1 69 ? 16.075 -11.351 -24.420 1.00 97.19 69 ASP A N 1
ATOM 540 C CA . ASP A 1 69 ? 15.316 -12.033 -25.461 1.00 97.19 69 ASP A CA 1
ATOM 541 C C . ASP A 1 69 ? 15.148 -11.110 -26.664 1.00 97.19 69 ASP A C 1
ATOM 543 O O . ASP A 1 69 ? 14.939 -9.904 -26.507 1.00 97.19 69 ASP A O 1
ATOM 547 N N . ALA A 1 70 ? 15.206 -11.661 -27.876 1.00 97.00 70 ALA A N 1
ATOM 548 C CA . ALA A 1 70 ? 15.047 -10.873 -29.089 1.00 97.00 70 ALA A CA 1
ATOM 549 C C . ALA A 1 70 ? 14.199 -11.582 -30.147 1.00 97.00 70 ALA A C 1
ATOM 551 O O . ALA A 1 70 ? 14.320 -12.786 -30.376 1.00 97.00 70 ALA A O 1
ATOM 552 N N . GLN A 1 71 ? 13.321 -10.822 -30.804 1.00 96.44 71 GLN A N 1
ATOM 553 C CA . GLN A 1 71 ? 12.395 -11.328 -31.821 1.00 96.44 71 GLN A CA 1
ATOM 554 C C . GLN A 1 71 ? 12.217 -10.318 -32.962 1.00 96.44 71 GLN A C 1
ATOM 556 O O . GLN A 1 71 ? 12.311 -9.113 -32.731 1.00 96.44 71 GLN A O 1
ATOM 561 N N . PRO A 1 72 ? 11.907 -10.756 -34.196 1.00 95.19 72 PRO A N 1
ATOM 562 C CA . PRO A 1 72 ? 11.384 -9.859 -35.225 1.00 95.19 72 PRO A CA 1
ATOM 563 C C . PRO A 1 72 ? 10.092 -9.190 -34.743 1.00 95.19 72 PRO A C 1
ATOM 565 O O . PRO A 1 72 ? 9.237 -9.854 -34.162 1.00 95.19 72 PRO A O 1
ATOM 568 N N . SER A 1 73 ? 9.923 -7.893 -35.001 1.00 93.50 73 SER A N 1
ATOM 569 C CA . SER A 1 73 ? 8.766 -7.135 -34.489 1.00 93.50 73 SER A CA 1
ATOM 570 C C . SER A 1 73 ? 7.728 -6.754 -35.537 1.00 93.50 73 SER A C 1
ATOM 572 O O . SER A 1 73 ? 6.638 -6.308 -35.186 1.00 93.50 73 SER A O 1
ATOM 574 N N . SER A 1 74 ? 8.026 -6.951 -36.821 1.00 90.94 74 SER A N 1
ATOM 575 C CA . SER A 1 74 ? 7.075 -6.721 -37.904 1.00 90.94 74 SER A CA 1
ATOM 576 C C . SER A 1 74 ? 7.303 -7.701 -39.060 1.00 90.94 74 SER A C 1
ATOM 578 O O . SER A 1 74 ? 8.451 -8.003 -39.390 1.00 90.94 74 SER A O 1
ATOM 580 N N . PRO A 1 75 ? 6.229 -8.205 -39.700 1.00 88.44 75 PRO A N 1
ATOM 581 C CA . PRO A 1 75 ? 6.339 -9.044 -40.891 1.00 88.44 75 PRO A CA 1
ATOM 582 C C . PRO A 1 75 ? 6.643 -8.234 -42.162 1.00 88.44 75 PRO A C 1
ATOM 584 O O . PRO A 1 75 ? 7.044 -8.811 -43.169 1.00 88.44 75 PRO A O 1
ATOM 587 N N . SER A 1 76 ? 6.415 -6.916 -42.141 1.00 90.00 76 SER A N 1
ATOM 588 C CA . SER A 1 76 ? 6.481 -6.046 -43.323 1.00 90.00 76 SER A CA 1
ATOM 589 C C . SER A 1 76 ? 7.574 -4.985 -43.249 1.00 90.00 76 SER A C 1
ATOM 591 O O . SER A 1 76 ? 7.998 -4.470 -44.280 1.00 90.00 76 SER A O 1
ATOM 593 N N . VAL A 1 77 ? 8.032 -4.645 -42.045 1.00 86.81 77 VAL A N 1
ATOM 594 C CA . VAL A 1 77 ? 9.124 -3.698 -41.811 1.00 86.81 77 VAL A CA 1
ATOM 595 C C . VAL A 1 77 ? 10.242 -4.460 -41.124 1.00 86.81 77 VAL A C 1
ATOM 597 O O . VAL A 1 77 ? 10.001 -5.163 -40.148 1.00 86.81 77 VAL A O 1
ATOM 600 N N . ALA A 1 78 ? 11.468 -4.342 -41.630 1.00 89.69 78 ALA A N 1
ATOM 601 C CA . ALA A 1 78 ? 12.612 -4.923 -40.947 1.00 89.69 78 ALA A CA 1
ATOM 602 C C . ALA A 1 78 ? 12.782 -4.217 -39.595 1.00 89.69 78 ALA A C 1
ATOM 604 O O . ALA A 1 78 ? 13.142 -3.045 -39.546 1.00 89.69 78 ALA A O 1
ATOM 605 N N . SER A 1 79 ? 12.482 -4.917 -38.507 1.00 94.25 79 SER A N 1
ATOM 606 C CA . SER A 1 79 ? 12.636 -4.416 -37.146 1.00 94.25 79 SER A CA 1
ATOM 607 C C . SER A 1 79 ? 12.704 -5.580 -36.163 1.00 94.25 79 SER A C 1
ATOM 609 O O . SER A 1 79 ? 12.208 -6.676 -36.442 1.00 94.25 79 SER A O 1
ATOM 611 N N . MET A 1 80 ? 13.302 -5.343 -35.000 1.00 95.62 80 MET A N 1
ATOM 612 C CA . MET A 1 80 ? 13.336 -6.314 -33.906 1.00 95.62 80 MET A CA 1
ATOM 613 C C . MET A 1 80 ? 12.842 -5.694 -32.605 1.00 95.62 80 MET A C 1
ATOM 615 O O . MET A 1 80 ? 12.891 -4.479 -32.440 1.00 95.62 80 MET A O 1
ATOM 619 N N . ILE A 1 81 ? 12.330 -6.530 -31.713 1.00 97.75 81 ILE A N 1
ATOM 620 C CA . ILE A 1 81 ? 12.084 -6.217 -30.311 1.00 97.75 81 ILE A CA 1
ATOM 621 C C . ILE A 1 81 ? 13.160 -6.921 -29.491 1.00 97.75 81 ILE A C 1
ATOM 623 O O . ILE A 1 81 ? 13.457 -8.087 -29.743 1.00 97.75 81 ILE A O 1
ATOM 627 N N . VAL A 1 82 ? 13.718 -6.206 -28.522 1.00 98.38 82 VAL A N 1
ATOM 628 C CA . VAL A 1 82 ? 14.661 -6.716 -27.529 1.00 98.38 82 VAL A CA 1
ATOM 629 C C . VAL A 1 82 ? 14.049 -6.481 -26.157 1.00 98.38 82 VAL A C 1
ATOM 631 O O . VAL A 1 82 ? 13.720 -5.346 -25.829 1.00 98.38 82 VAL A O 1
ATOM 634 N N . SER A 1 83 ? 13.877 -7.541 -25.376 1.00 98.19 83 SER A N 1
ATOM 635 C CA . SER A 1 83 ? 13.383 -7.487 -24.003 1.00 98.19 83 SER A CA 1
ATOM 636 C C . SER A 1 83 ? 14.523 -7.814 -23.054 1.00 98.19 83 SER A C 1
ATOM 638 O O . SER A 1 83 ? 15.191 -8.832 -23.214 1.00 98.19 83 SER A O 1
ATOM 640 N N . VAL A 1 84 ? 14.737 -6.951 -22.069 1.00 98.25 84 VAL A N 1
ATOM 641 C CA . VAL A 1 84 ? 15.836 -7.036 -21.111 1.00 98.25 84 VAL A CA 1
ATOM 642 C C . VAL A 1 84 ? 15.271 -7.008 -19.701 1.00 98.25 84 VAL A C 1
ATOM 644 O O . VAL A 1 84 ? 14.431 -6.166 -19.385 1.00 98.25 84 VAL A O 1
ATOM 647 N N . THR A 1 85 ? 15.765 -7.893 -18.841 1.00 96.25 85 THR A N 1
ATOM 648 C CA . THR A 1 85 ? 15.583 -7.774 -17.390 1.00 96.25 85 THR A CA 1
ATOM 649 C C . THR A 1 85 ? 16.938 -7.732 -16.704 1.00 96.25 85 THR A C 1
ATOM 651 O O . THR A 1 85 ? 17.917 -8.308 -17.191 1.00 96.25 85 THR A O 1
ATOM 654 N N . GLY A 1 86 ? 17.022 -7.032 -15.579 1.00 94.50 86 GLY A N 1
ATOM 655 C CA . GLY A 1 86 ? 18.277 -6.927 -14.855 1.00 94.50 86 GLY A CA 1
ATOM 656 C C . GLY A 1 86 ? 18.180 -6.197 -13.529 1.00 94.50 86 GLY A C 1
ATOM 657 O O . GLY A 1 86 ? 17.101 -5.875 -13.026 1.00 94.50 86 GLY A O 1
ATOM 658 N N . LEU A 1 87 ? 19.358 -5.929 -12.981 1.00 92.12 87 LEU A N 1
ATOM 659 C CA . LEU A 1 87 ? 19.571 -5.169 -11.762 1.00 92.12 87 LEU A CA 1
ATOM 660 C C . LEU A 1 87 ? 20.223 -3.824 -12.084 1.00 92.12 87 LEU A C 1
ATOM 662 O O . LEU A 1 87 ? 21.135 -3.740 -12.903 1.00 92.12 87 LEU A O 1
ATOM 666 N N . LEU A 1 88 ? 19.781 -2.788 -11.389 1.00 90.88 88 LEU A N 1
ATOM 667 C CA . LEU A 1 88 ? 20.290 -1.431 -11.436 1.00 90.88 88 LEU A CA 1
ATOM 668 C C . LEU A 1 88 ? 20.920 -1.117 -10.077 1.00 90.88 88 LEU A C 1
ATOM 670 O O . LEU A 1 88 ? 20.222 -0.960 -9.073 1.00 90.88 88 LEU A O 1
ATOM 674 N N . VAL A 1 89 ? 22.247 -1.052 -10.033 1.00 89.19 89 VAL A N 1
ATOM 675 C CA . VAL A 1 89 ? 22.991 -0.614 -8.848 1.00 89.19 89 VAL A CA 1
ATOM 676 C C . VAL A 1 89 ? 23.195 0.887 -8.972 1.00 89.19 89 VAL A C 1
ATOM 678 O O . VAL A 1 89 ? 23.820 1.341 -9.923 1.00 89.19 89 VAL A O 1
ATOM 681 N N . VAL A 1 90 ? 22.657 1.657 -8.033 1.00 87.00 90 VAL A N 1
ATOM 682 C CA . VAL A 1 90 ? 22.696 3.125 -8.054 1.00 87.00 90 VAL A CA 1
ATOM 683 C C . VAL A 1 90 ? 23.546 3.620 -6.891 1.00 87.00 90 VAL A C 1
ATOM 685 O O . VAL A 1 90 ? 23.352 3.148 -5.774 1.00 87.00 90 VAL A O 1
ATOM 688 N N . ASP A 1 91 ? 24.481 4.538 -7.152 1.00 83.50 91 ASP A N 1
ATOM 689 C CA . ASP A 1 91 ? 25.318 5.215 -6.146 1.00 83.50 91 ASP A CA 1
ATOM 690 C C . ASP A 1 91 ? 25.963 4.262 -5.118 1.00 83.50 91 ASP A C 1
ATOM 692 O O . ASP A 1 91 ? 25.981 4.524 -3.916 1.00 83.50 91 ASP A O 1
ATOM 696 N N . ASP A 1 92 ? 26.476 3.124 -5.600 1.00 80.44 92 ASP A N 1
ATOM 697 C CA . ASP A 1 92 ? 27.112 2.076 -4.787 1.00 80.44 92 ASP A CA 1
ATOM 698 C C . ASP A 1 92 ? 26.183 1.468 -3.697 1.00 80.44 92 ASP A C 1
ATOM 700 O O . ASP A 1 92 ? 26.647 0.883 -2.716 1.00 80.44 92 ASP A O 1
ATOM 704 N N . SER A 1 93 ? 24.856 1.569 -3.873 1.00 77.00 93 SER A N 1
ATOM 705 C CA . SER A 1 93 ? 23.838 0.981 -2.988 1.00 77.00 93 SER A CA 1
ATOM 706 C C . SER A 1 93 ? 23.984 -0.540 -2.855 1.00 77.00 93 SER A C 1
ATOM 708 O O . SER A 1 93 ? 24.139 -1.260 -3.843 1.00 77.00 93 SER A O 1
ATOM 710 N N . THR A 1 94 ? 23.821 -1.053 -1.630 1.00 76.62 94 THR A N 1
ATOM 711 C CA . THR A 1 94 ? 23.762 -2.501 -1.351 1.00 76.62 94 THR A CA 1
ATOM 712 C C . THR A 1 94 ? 22.446 -3.147 -1.782 1.00 76.62 94 THR A C 1
ATOM 714 O O . THR A 1 94 ? 22.353 -4.370 -1.815 1.00 76.62 94 THR A O 1
ATOM 717 N N . ASN A 1 95 ? 21.433 -2.343 -2.110 1.00 77.69 95 ASN A N 1
ATOM 718 C CA . ASN A 1 95 ? 20.116 -2.804 -2.535 1.00 77.69 95 ASN A CA 1
ATOM 719 C C . ASN A 1 95 ? 19.924 -2.471 -4.023 1.00 77.69 95 ASN A C 1
ATOM 721 O O . ASN A 1 95 ? 19.502 -1.351 -4.334 1.00 77.69 95 ASN A O 1
ATOM 725 N N . PRO A 1 96 ? 20.257 -3.393 -4.947 1.00 84.69 96 PRO A N 1
ATOM 726 C CA . PRO A 1 96 ? 20.009 -3.187 -6.366 1.00 84.69 96 PRO A CA 1
ATOM 727 C C . PRO A 1 96 ? 18.507 -3.129 -6.652 1.00 84.69 96 PRO A C 1
ATOM 729 O O . PRO A 1 96 ? 17.725 -3.908 -6.105 1.00 84.69 96 PRO A O 1
ATOM 732 N N . LEU A 1 97 ? 18.107 -2.227 -7.543 1.00 85.19 97 LEU A N 1
ATOM 733 C CA . LEU A 1 97 ? 16.736 -2.154 -8.035 1.00 85.19 97 LEU A CA 1
ATOM 734 C C . LEU A 1 97 ? 16.571 -3.115 -9.207 1.00 85.19 97 LEU A C 1
ATOM 736 O O . LEU A 1 97 ? 17.456 -3.220 -10.046 1.00 85.19 97 LEU A O 1
ATOM 740 N N . GLN A 1 98 ? 15.441 -3.799 -9.302 1.00 90.81 98 GLN A N 1
ATOM 741 C CA . GLN A 1 98 ? 15.137 -4.589 -10.490 1.00 90.81 98 GLN A CA 1
ATOM 742 C C . GLN A 1 98 ? 14.533 -3.705 -11.567 1.00 90.81 98 GLN A C 1
ATOM 744 O O . GLN A 1 98 ? 13.761 -2.792 -11.267 1.00 90.81 98 GLN A O 1
ATOM 749 N N . PHE A 1 99 ? 14.852 -3.997 -12.822 1.00 94.88 99 PHE A N 1
ATOM 750 C CA . PHE A 1 99 ? 14.265 -3.300 -13.953 1.00 94.88 99 PHE A CA 1
ATOM 751 C C . PHE A 1 99 ? 13.904 -4.262 -15.084 1.00 94.88 99 PHE A C 1
ATOM 753 O O . PHE A 1 99 ? 14.491 -5.337 -15.239 1.00 94.88 99 PHE A O 1
ATOM 760 N N . SER A 1 100 ? 12.939 -3.827 -15.886 1.00 97.06 100 SER A N 1
ATOM 761 C CA . SER A 1 100 ? 12.620 -4.382 -17.194 1.00 97.06 100 SER A CA 1
ATOM 762 C C . SER A 1 100 ? 12.711 -3.267 -18.226 1.00 97.06 100 SER A C 1
ATOM 764 O O . SER A 1 100 ? 12.240 -2.152 -17.985 1.00 97.06 100 SER A O 1
ATOM 766 N N . GLN A 1 101 ? 13.282 -3.560 -19.388 1.00 98.38 101 GLN A N 1
ATOM 767 C CA . GLN A 1 101 ? 13.353 -2.609 -20.487 1.00 98.38 101 GLN A CA 1
ATOM 768 C C . GLN A 1 101 ? 13.109 -3.294 -21.826 1.00 98.38 101 GLN A C 1
ATOM 770 O O . GLN A 1 101 ? 13.629 -4.378 -22.083 1.00 98.38 101 GLN A O 1
ATOM 775 N N . VAL A 1 102 ? 12.311 -2.661 -22.683 1.00 98.56 102 VAL A N 1
ATOM 776 C CA . VAL A 1 102 ? 11.994 -3.174 -24.017 1.00 98.56 102 VAL A CA 1
ATOM 777 C C . VAL A 1 102 ? 12.394 -2.152 -25.067 1.00 98.56 102 VAL A C 1
ATOM 779 O O . VAL A 1 102 ? 11.951 -1.007 -25.021 1.00 98.56 102 VAL A O 1
ATOM 782 N N . PHE A 1 103 ? 13.169 -2.594 -26.051 1.00 98.62 103 PHE A N 1
ATOM 783 C CA . PHE A 1 103 ? 13.577 -1.792 -27.195 1.00 98.62 103 PHE A CA 1
ATOM 784 C C . PHE A 1 103 ? 12.939 -2.320 -28.472 1.00 98.62 103 PHE A C 1
ATOM 786 O O . PHE A 1 103 ? 12.943 -3.522 -28.720 1.00 98.62 103 PHE A O 1
ATOM 793 N N . GLN A 1 104 ? 12.469 -1.427 -29.335 1.00 98.06 104 GLN A N 1
ATOM 794 C CA . GLN A 1 104 ? 12.218 -1.734 -30.738 1.00 98.06 104 GLN A CA 1
ATOM 795 C C . GLN A 1 104 ? 13.323 -1.111 -31.584 1.00 98.06 104 GLN A C 1
ATOM 797 O O . GLN A 1 104 ? 13.437 0.112 -31.646 1.00 98.06 104 GLN A O 1
ATOM 802 N N . LEU A 1 105 ? 14.110 -1.944 -32.259 1.00 97.69 105 LEU A N 1
ATOM 803 C CA . LEU A 1 105 ? 15.228 -1.512 -33.092 1.00 97.69 105 LEU A CA 1
ATOM 804 C C . LEU A 1 105 ? 14.851 -1.553 -34.572 1.00 97.69 105 LEU A C 1
ATOM 806 O O . LEU A 1 105 ? 14.269 -2.535 -35.046 1.00 97.69 105 LEU A O 1
ATOM 810 N N . ILE A 1 106 ? 15.225 -0.506 -35.306 1.00 96.25 106 ILE A N 1
ATOM 811 C CA . ILE A 1 106 ? 15.020 -0.392 -36.753 1.00 96.25 106 ILE A CA 1
ATOM 812 C C . ILE A 1 106 ? 16.389 -0.249 -37.442 1.00 96.25 106 ILE A C 1
ATOM 814 O O . ILE A 1 106 ? 17.201 0.564 -36.996 1.00 96.25 106 ILE A O 1
ATOM 818 N N . PRO A 1 107 ? 16.676 -1.025 -38.506 1.00 93.94 107 PRO A N 1
ATOM 819 C CA . PRO A 1 107 ? 17.907 -0.893 -39.274 1.00 93.94 107 PRO A CA 1
ATOM 820 C C . PRO A 1 107 ? 18.040 0.489 -39.919 1.00 93.94 107 PRO A C 1
ATOM 822 O O . PRO A 1 107 ? 17.086 1.006 -40.498 1.00 93.94 107 PRO A O 1
ATOM 825 N N . ASP A 1 108 ? 19.247 1.044 -39.890 1.00 91.19 108 ASP A N 1
ATOM 826 C CA . ASP A 1 108 ? 19.591 2.320 -40.515 1.00 91.19 108 ASP A CA 1
ATOM 827 C C . ASP A 1 108 ? 21.046 2.298 -40.998 1.00 91.19 108 ASP A C 1
ATOM 829 O O . ASP A 1 108 ? 21.979 2.208 -40.201 1.00 91.19 108 ASP A O 1
ATOM 833 N N . GLY A 1 109 ? 21.254 2.305 -42.318 1.00 81.62 109 GLY A N 1
ATOM 834 C CA . GLY A 1 109 ? 22.590 2.428 -42.919 1.00 81.62 109 GLY A CA 1
ATOM 835 C C . GLY A 1 109 ? 23.619 1.359 -42.515 1.00 81.62 109 GLY A C 1
ATOM 836 O O . GLY A 1 109 ? 24.808 1.654 -42.492 1.00 81.62 109 GLY A O 1
ATOM 837 N N . GLY A 1 110 ? 23.190 0.136 -42.174 1.00 82.94 110 GLY A N 1
ATOM 838 C CA . GLY A 1 110 ? 24.078 -0.925 -41.661 1.00 82.94 110 GLY A CA 1
ATOM 839 C C . GLY A 1 110 ? 24.229 -0.947 -40.133 1.00 82.94 110 GLY A C 1
ATOM 840 O O . GLY A 1 110 ? 24.944 -1.793 -39.603 1.00 82.94 110 GLY A O 1
ATOM 841 N N . SER A 1 111 ? 23.529 -0.054 -39.437 1.00 89.31 111 SER A N 1
ATOM 842 C CA . SER A 1 111 ? 23.401 0.016 -37.980 1.00 89.31 111 SER A CA 1
ATOM 843 C C . SER A 1 111 ? 21.935 -0.161 -37.558 1.00 89.31 111 SER A C 1
ATOM 845 O O . SER A 1 111 ? 21.088 -0.491 -38.391 1.00 89.31 111 SER A O 1
ATOM 847 N N . TYR A 1 112 ? 21.629 0.056 -36.279 1.00 94.50 112 TYR A N 1
ATOM 848 C CA . TYR A 1 112 ? 20.265 0.106 -35.757 1.00 94.50 112 TYR A CA 1
ATOM 849 C C . TYR A 1 112 ? 20.066 1.385 -34.948 1.00 94.50 112 TYR A C 1
ATOM 851 O O . TYR A 1 112 ? 20.972 1.807 -34.231 1.00 94.50 112 TYR A O 1
ATOM 859 N N . TYR A 1 113 ? 18.868 1.960 -35.022 1.00 97.38 113 TYR A N 1
ATOM 860 C CA . TYR A 1 113 ? 18.414 2.987 -34.087 1.00 97.38 113 TYR A CA 1
ATOM 861 C C . TYR A 1 113 ? 17.239 2.468 -33.254 1.00 97.38 113 TYR A C 1
ATOM 863 O O . TYR A 1 113 ? 16.534 1.535 -33.650 1.00 97.38 113 TYR A O 1
ATOM 871 N N . VAL A 1 114 ? 17.028 3.085 -32.097 1.00 98.50 114 VAL A N 1
ATOM 872 C CA . VAL A 1 114 ? 15.941 2.775 -31.172 1.00 98.50 114 VAL A CA 1
ATOM 873 C C . VAL A 1 114 ? 14.705 3.562 -31.584 1.00 98.50 114 VAL A C 1
ATOM 875 O O . VAL A 1 114 ? 14.688 4.787 -31.497 1.00 98.50 114 VAL A O 1
ATOM 878 N N . TYR A 1 115 ? 13.663 2.874 -32.038 1.00 98.38 115 TYR A N 1
ATOM 879 C CA . TYR A 1 115 ? 12.378 3.490 -32.365 1.00 98.38 115 TYR A CA 1
ATOM 880 C C . TYR A 1 115 ? 11.488 3.629 -31.125 1.00 98.38 115 TYR A C 1
ATOM 882 O O . TYR A 1 115 ? 10.989 4.716 -30.853 1.00 98.38 115 TYR A O 1
ATOM 890 N N . ASN A 1 116 ? 11.360 2.561 -30.335 1.00 98.56 116 ASN A N 1
ATOM 891 C CA . ASN A 1 116 ? 10.682 2.585 -29.038 1.00 98.56 116 ASN A CA 1
ATOM 892 C C . ASN A 1 116 ? 11.634 2.097 -27.942 1.00 98.56 116 ASN A C 1
ATOM 894 O O . ASN A 1 116 ? 12.313 1.093 -28.139 1.00 98.56 116 ASN A O 1
ATOM 898 N N . ASP A 1 117 ? 11.644 2.783 -26.805 1.00 98.56 117 ASP A N 1
ATOM 899 C CA . ASP A 1 117 ? 12.288 2.382 -25.552 1.00 98.56 117 ASP A CA 1
ATOM 900 C C . ASP A 1 117 ? 11.240 2.460 -24.435 1.00 98.56 117 ASP A C 1
ATOM 902 O O . ASP A 1 117 ? 10.590 3.489 -24.256 1.00 98.56 117 ASP A O 1
ATOM 906 N N . ILE A 1 118 ? 11.016 1.373 -23.707 1.00 98.56 118 ILE A N 1
ATOM 907 C CA . ILE A 1 118 ? 10.075 1.327 -22.588 1.00 98.56 118 ILE A CA 1
ATOM 908 C C . ILE A 1 118 ? 10.827 0.819 -21.371 1.00 98.56 118 ILE A C 1
ATOM 910 O O . ILE A 1 118 ? 11.172 -0.357 -21.313 1.00 98.56 118 ILE A O 1
ATOM 914 N N . PHE A 1 119 ? 11.021 1.692 -20.387 1.00 97.56 119 PHE A N 1
ATOM 915 C CA . PHE A 1 119 ? 11.722 1.390 -19.147 1.00 97.56 119 PHE A CA 1
ATOM 916 C C . PHE A 1 119 ? 10.754 1.320 -17.960 1.00 97.56 119 PHE A C 1
ATOM 918 O O . PHE A 1 119 ? 9.885 2.190 -17.796 1.00 97.56 119 PHE A O 1
ATOM 925 N N . ARG A 1 120 ? 10.928 0.289 -17.125 1.00 94.44 120 ARG A N 1
ATOM 926 C CA . ARG A 1 120 ? 10.204 0.082 -15.867 1.00 94.44 120 ARG A CA 1
ATOM 927 C C . ARG A 1 120 ? 11.131 -0.412 -14.759 1.00 94.44 120 ARG A C 1
ATOM 929 O O . ARG A 1 120 ? 11.840 -1.397 -14.942 1.00 94.44 120 ARG A O 1
ATOM 936 N N . LEU A 1 121 ? 11.039 0.189 -13.581 1.00 88.81 121 LEU A N 1
ATOM 937 C CA . LEU A 1 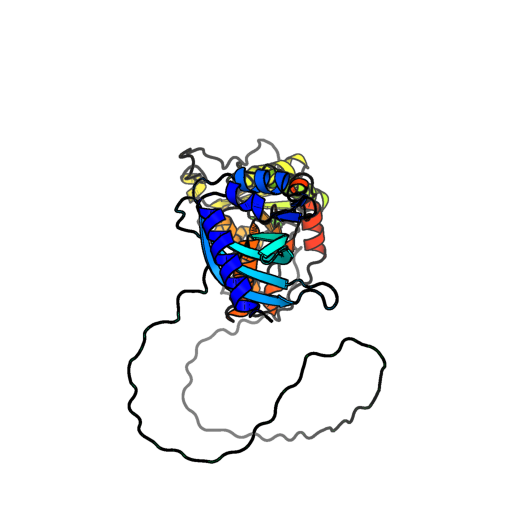121 ? 11.485 -0.395 -12.327 1.00 88.81 121 LEU A CA 1
ATOM 938 C C . LEU A 1 121 ? 10.455 -1.426 -11.865 1.00 88.81 121 LEU A C 1
ATOM 940 O O . LEU A 1 121 ? 9.253 -1.161 -11.785 1.00 88.81 121 LEU A O 1
ATOM 944 N N . ASN A 1 122 ? 10.940 -2.620 -11.546 1.00 84.19 122 ASN A N 1
ATOM 945 C CA . ASN A 1 122 ? 10.117 -3.697 -11.024 1.00 84.19 122 ASN A CA 1
ATOM 946 C C . ASN A 1 122 ? 10.065 -3.548 -9.499 1.00 84.19 122 ASN A C 1
ATOM 948 O O . ASN A 1 122 ? 10.982 -3.941 -8.776 1.00 84.19 122 ASN A O 1
ATOM 952 N N . TYR A 1 123 ? 8.995 -2.933 -9.000 1.00 67.38 123 TYR A N 1
ATOM 953 C CA . TYR A 1 123 ? 8.759 -2.792 -7.565 1.00 67.38 123 TYR A CA 1
ATOM 954 C C . TYR A 1 123 ? 8.147 -4.084 -7.004 1.00 67.38 123 TYR A C 1
ATOM 956 O O . TYR A 1 123 ? 6.931 -4.210 -6.903 1.00 67.38 123 TYR A O 1
ATOM 964 N N . GLY A 1 124 ? 8.996 -5.055 -6.660 1.00 46.59 124 GLY A N 1
ATOM 965 C CA . GLY A 1 124 ? 8.585 -6.321 -6.044 1.00 46.59 124 GLY A CA 1
ATOM 966 C C . GLY A 1 124 ? 9.543 -7.468 -6.369 1.00 46.59 124 GLY A C 1
ATOM 967 O O . GLY A 1 124 ? 9.997 -7.571 -7.499 1.00 46.59 124 GLY A O 1
ATOM 968 N N . ALA A 1 125 ? 9.808 -8.318 -5.369 1.00 42.62 125 ALA A N 1
ATOM 969 C CA . ALA A 1 125 ? 10.646 -9.528 -5.389 1.00 42.62 125 ALA A CA 1
ATOM 970 C C . ALA A 1 125 ? 12.177 -9.345 -5.327 1.00 42.62 125 ALA A C 1
ATOM 972 O O . ALA A 1 125 ? 12.908 -9.851 -6.168 1.00 42.62 125 ALA A O 1
ATOM 973 N N . SER A 1 126 ? 12.702 -8.723 -4.264 1.00 44.16 126 SER A N 1
ATOM 974 C CA . SER A 1 126 ? 14.079 -9.037 -3.841 1.00 44.16 126 SER A CA 1
ATOM 975 C C . SER A 1 126 ? 14.172 -10.524 -3.454 1.00 44.16 126 SER A C 1
ATOM 977 O O . SER A 1 126 ? 13.334 -10.990 -2.685 1.00 44.16 126 SER A O 1
ATOM 979 N N . ALA A 1 127 ? 15.213 -11.201 -3.955 1.00 43.44 127 ALA A N 1
ATOM 980 C CA . ALA A 1 127 ? 15.647 -12.586 -3.712 1.00 43.44 127 ALA A CA 1
ATOM 981 C C . ALA A 1 127 ? 15.023 -13.703 -4.577 1.00 43.44 127 ALA A C 1
ATOM 983 O O . ALA A 1 127 ? 14.068 -14.355 -4.174 1.00 43.44 127 ALA A O 1
ATOM 984 N N . ALA A 1 128 ? 15.668 -14.001 -5.714 1.00 37.34 128 ALA A N 1
ATOM 985 C CA . ALA A 1 128 ? 15.732 -15.355 -6.288 1.00 37.34 128 ALA A CA 1
ATOM 986 C C . ALA A 1 128 ? 16.857 -15.484 -7.338 1.00 37.34 128 ALA A C 1
ATOM 988 O O . ALA A 1 128 ? 16.617 -15.992 -8.423 1.00 37.34 128 ALA A O 1
ATOM 989 N N . LEU A 1 129 ? 18.074 -15.000 -7.066 1.00 38.91 129 LEU A N 1
ATOM 990 C CA . LEU A 1 129 ? 19.249 -15.301 -7.902 1.00 38.91 129 LEU A CA 1
ATOM 991 C C . LEU A 1 129 ? 20.509 -15.373 -7.040 1.00 38.91 129 LEU A C 1
ATOM 993 O O . LEU A 1 129 ? 21.419 -14.581 -7.211 1.00 38.91 129 LEU A O 1
ATOM 997 N N . ASP A 1 130 ? 20.531 -16.305 -6.096 1.00 39.88 130 ASP A N 1
ATOM 998 C CA . ASP A 1 130 ? 21.769 -16.814 -5.504 1.00 39.88 130 ASP A CA 1
ATOM 999 C C . ASP A 1 130 ? 21.495 -18.271 -5.125 1.00 39.88 130 ASP A C 1
ATOM 1001 O O . ASP A 1 130 ? 20.927 -18.556 -4.071 1.00 39.88 130 ASP A O 1
ATOM 1005 N N . GLY A 1 131 ? 21.796 -19.206 -6.029 1.00 35.47 131 GLY A N 1
ATOM 1006 C CA . GLY A 1 131 ? 21.493 -20.610 -5.762 1.00 35.47 131 GLY A CA 1
ATOM 1007 C C . GLY A 1 131 ? 21.741 -21.628 -6.868 1.00 35.47 131 GLY A C 1
ATOM 1008 O O . GLY A 1 131 ? 21.159 -22.699 -6.790 1.00 35.47 131 GLY A O 1
ATOM 1009 N N . GLU A 1 132 ? 22.588 -21.361 -7.860 1.00 39.53 132 GLU A N 1
ATOM 1010 C CA . GLU A 1 132 ? 23.151 -22.434 -8.691 1.00 39.53 132 GLU A CA 1
ATOM 1011 C C . GLU A 1 132 ? 24.653 -22.213 -8.849 1.00 39.53 132 GLU A C 1
ATOM 1013 O O . GLU A 1 132 ? 25.117 -21.702 -9.858 1.00 39.53 132 GLU A O 1
ATOM 1018 N N . ASP A 1 133 ? 25.413 -22.567 -7.810 1.00 34.88 133 ASP A N 1
ATOM 1019 C CA . ASP A 1 133 ? 26.679 -23.265 -8.016 1.00 34.88 133 ASP A CA 1
ATOM 1020 C C . ASP A 1 133 ? 27.212 -23.905 -6.724 1.00 34.88 133 ASP A C 1
ATOM 1022 O O . ASP A 1 133 ? 27.142 -23.351 -5.629 1.00 34.88 133 ASP A O 1
ATOM 1026 N N . ALA A 1 134 ? 27.808 -25.084 -6.912 1.00 34.34 134 ALA A N 1
ATOM 1027 C CA . ALA A 1 134 ? 28.642 -25.844 -5.980 1.00 34.34 134 ALA A CA 1
ATOM 1028 C C . ALA A 1 134 ? 27.968 -26.667 -4.861 1.00 34.34 134 ALA A C 1
ATOM 1030 O O . ALA A 1 134 ? 28.160 -26.412 -3.674 1.00 34.34 134 ALA A O 1
ATOM 1031 N N . HIS A 1 135 ? 27.430 -27.838 -5.225 1.00 32.75 135 HIS A N 1
ATOM 1032 C CA . HIS A 1 135 ? 27.761 -29.070 -4.489 1.00 32.75 135 HIS A CA 1
ATOM 1033 C C . HIS A 1 135 ? 27.906 -30.288 -5.415 1.00 32.75 135 HIS A C 1
ATOM 1035 O O . HIS A 1 135 ? 27.016 -31.116 -5.571 1.00 32.75 135 HIS A O 1
ATOM 1041 N N . GLN A 1 136 ? 29.110 -30.431 -5.978 1.00 35.19 136 GLN A N 1
ATOM 1042 C CA . GLN A 1 136 ? 29.693 -31.745 -6.236 1.00 35.19 136 GLN A CA 1
ATOM 1043 C C . GLN A 1 136 ? 29.975 -32.410 -4.886 1.00 35.19 136 GLN A C 1
ATOM 1045 O O . GLN A 1 136 ? 30.921 -32.027 -4.203 1.00 35.19 136 GLN A O 1
ATOM 1050 N N . ARG A 1 137 ? 29.194 -33.420 -4.505 1.00 31.28 137 ARG A N 1
ATOM 1051 C CA . ARG A 1 137 ? 29.661 -34.503 -3.631 1.00 31.28 137 ARG A CA 1
ATOM 1052 C C . ARG A 1 137 ? 28.999 -35.796 -4.089 1.00 31.28 137 ARG A C 1
ATOM 1054 O O . ARG A 1 137 ? 27.780 -35.879 -4.183 1.00 31.28 137 ARG A O 1
ATOM 1061 N N . GLY A 1 138 ? 29.850 -36.740 -4.483 1.00 35.66 138 GLY A N 1
ATOM 1062 C CA . GLY A 1 138 ? 29.472 -37.971 -5.156 1.00 35.66 138 GLY A CA 1
ATOM 1063 C C . GLY A 1 138 ? 28.610 -38.871 -4.286 1.00 35.66 138 GLY A C 1
ATOM 1064 O O . GLY A 1 138 ? 28.842 -38.998 -3.086 1.00 35.66 138 GLY A O 1
ATOM 1065 N N . HIS A 1 139 ? 27.647 -39.519 -4.931 1.00 32.53 139 HIS A N 1
ATOM 1066 C CA . HIS A 1 139 ? 27.018 -40.711 -4.400 1.00 32.53 139 HIS A CA 1
ATOM 1067 C C . HIS A 1 139 ? 27.309 -41.877 -5.336 1.00 32.53 139 HIS A C 1
ATOM 1069 O O . HIS A 1 139 ? 26.915 -41.908 -6.501 1.00 32.53 139 HIS A O 1
ATOM 1075 N N . GLU A 1 140 ? 28.090 -42.782 -4.768 1.00 31.61 140 GLU A N 1
ATOM 1076 C CA . GLU A 1 140 ? 28.397 -44.131 -5.200 1.00 31.61 140 GLU A CA 1
ATOM 1077 C C . GLU A 1 140 ? 27.088 -44.905 -5.419 1.00 31.61 140 GLU A C 1
ATOM 1079 O O . GLU A 1 140 ? 26.164 -44.836 -4.605 1.00 31.61 140 GLU A O 1
ATOM 1084 N N . GLN A 1 141 ? 26.999 -45.571 -6.568 1.00 30.52 141 GLN A N 1
ATOM 1085 C CA . GLN A 1 141 ? 25.910 -46.469 -6.933 1.00 30.52 141 GLN A CA 1
ATOM 1086 C C . GLN A 1 141 ? 25.965 -47.730 -6.067 1.00 30.52 141 GLN A C 1
ATOM 1088 O O . GLN A 1 141 ? 27.043 -48.291 -5.901 1.00 30.52 141 GLN A O 1
ATOM 1093 N N . ASP A 1 142 ? 24.805 -48.241 -5.653 1.00 30.50 142 ASP A N 1
ATOM 1094 C CA . ASP A 1 142 ? 24.592 -49.690 -5.654 1.00 30.50 142 ASP A CA 1
ATOM 1095 C C . ASP A 1 142 ? 23.135 -50.004 -6.067 1.00 30.50 142 ASP A C 1
ATOM 1097 O O . ASP A 1 142 ? 22.227 -49.236 -5.719 1.00 30.50 142 ASP A O 1
ATOM 1101 N N . PRO A 1 143 ? 22.910 -51.050 -6.884 1.00 37.69 143 PRO A N 1
ATOM 1102 C CA . PRO A 1 143 ? 21.702 -51.281 -7.652 1.00 37.69 143 PRO A CA 1
ATOM 1103 C C . PRO A 1 143 ? 20.811 -52.332 -6.987 1.00 37.69 143 PRO A C 1
ATOM 1105 O O . PRO A 1 143 ? 21.294 -53.348 -6.512 1.00 37.69 143 PRO A O 1
ATOM 1108 N N . ASP A 1 144 ? 19.504 -52.105 -7.005 1.00 33.81 144 ASP A N 1
ATOM 1109 C CA . ASP A 1 144 ? 18.473 -53.141 -7.124 1.00 33.81 144 ASP A CA 1
ATOM 1110 C C . ASP A 1 144 ? 17.120 -52.449 -6.945 1.00 33.81 144 ASP A C 1
ATOM 1112 O O . ASP A 1 144 ? 16.735 -52.080 -5.842 1.00 33.81 144 ASP A O 1
ATOM 1116 N N . ASP A 1 145 ? 16.413 -52.195 -8.043 1.00 34.34 145 ASP A N 1
ATOM 1117 C CA . ASP A 1 145 ? 15.194 -52.957 -8.320 1.00 34.34 145 ASP A CA 1
ATOM 1118 C C . ASP A 1 145 ? 14.657 -52.572 -9.706 1.00 34.34 145 ASP A C 1
ATOM 1120 O O . ASP A 1 145 ? 14.482 -51.403 -10.060 1.00 34.34 145 ASP A O 1
ATOM 1124 N N . ALA A 1 146 ? 14.439 -53.589 -10.525 1.00 34.03 146 ALA A N 1
ATOM 1125 C CA . ALA A 1 146 ? 14.068 -53.477 -11.921 1.00 34.03 146 ALA A CA 1
ATOM 1126 C C . ALA A 1 146 ? 12.551 -53.604 -12.093 1.00 34.03 146 ALA A C 1
ATOM 1128 O O . ALA A 1 146 ? 11.949 -54.523 -11.534 1.00 34.03 146 ALA A O 1
ATOM 1129 N N . ARG A 1 147 ? 11.951 -52.777 -12.972 1.00 31.62 147 ARG A N 1
ATOM 1130 C CA . ARG A 1 147 ? 10.905 -53.172 -13.954 1.00 31.62 147 ARG A CA 1
ATOM 1131 C C . ARG A 1 147 ? 10.503 -52.014 -14.909 1.00 31.62 147 ARG A C 1
ATOM 1133 O O . ARG A 1 147 ? 10.849 -50.875 -14.626 1.00 31.62 147 ARG A O 1
ATOM 1140 N N . PRO A 1 148 ? 9.884 -52.289 -16.086 1.00 35.19 148 PRO A N 1
ATOM 1141 C CA . PRO A 1 148 ? 10.384 -51.886 -17.412 1.00 35.19 148 PRO A CA 1
ATOM 1142 C C . PRO A 1 148 ? 9.475 -50.843 -18.136 1.00 35.19 148 PRO A C 1
ATOM 1144 O O . PRO A 1 148 ? 8.521 -50.360 -17.528 1.00 35.19 148 PRO A O 1
ATOM 1147 N N . PRO A 1 149 ? 9.768 -50.438 -19.400 1.00 36.06 149 PRO A N 1
ATOM 1148 C CA . PRO A 1 149 ? 9.498 -49.087 -19.914 1.00 36.06 149 PRO A CA 1
ATOM 1149 C C . PRO A 1 149 ? 8.269 -48.968 -20.841 1.00 36.06 149 PRO A C 1
ATOM 1151 O O . PRO A 1 149 ? 7.638 -49.969 -21.168 1.00 36.06 149 PRO A O 1
ATOM 1154 N N . MET A 1 150 ? 8.065 -47.729 -21.334 1.00 27.02 150 MET A N 1
ATOM 1155 C CA . MET A 1 150 ? 7.296 -47.237 -22.509 1.00 27.02 150 MET A CA 1
ATOM 1156 C C . MET A 1 150 ? 6.166 -46.263 -22.111 1.00 27.02 150 MET A C 1
ATOM 1158 O O . MET A 1 150 ? 5.433 -46.536 -21.174 1.00 27.02 150 MET A O 1
ATOM 1162 N N . THR A 1 151 ? 5.928 -45.099 -22.731 1.00 26.97 151 THR A N 1
ATOM 1163 C CA . THR A 1 151 ? 6.409 -44.463 -23.978 1.00 26.97 151 THR A CA 1
ATOM 1164 C C . THR A 1 151 ? 5.963 -42.988 -23.988 1.00 26.97 151 THR A C 1
ATOM 1166 O O . THR A 1 151 ? 4.935 -42.648 -23.408 1.00 26.97 151 THR A O 1
ATOM 1169 N N . HIS A 1 152 ? 6.716 -42.133 -24.687 1.00 30.88 152 HIS A N 1
ATOM 1170 C CA . HIS A 1 152 ? 6.428 -40.720 -24.978 1.00 30.88 152 HIS A CA 1
ATOM 1171 C C . HIS A 1 152 ? 5.067 -40.465 -25.653 1.00 30.88 152 HIS A C 1
ATOM 1173 O O . HIS A 1 152 ? 4.695 -41.199 -26.564 1.00 30.88 152 HIS A O 1
ATOM 1179 N N . SER A 1 153 ? 4.430 -39.327 -25.333 1.00 26.61 153 SER A N 1
ATOM 1180 C CA . SER A 1 153 ? 3.727 -38.469 -26.311 1.00 26.61 153 SER A CA 1
ATOM 1181 C C . SER A 1 153 ? 3.254 -37.146 -25.681 1.00 26.61 153 SER A C 1
ATOM 1183 O O . SER A 1 153 ? 2.226 -37.092 -25.015 1.00 26.61 153 SER A O 1
ATOM 1185 N N . SER A 1 154 ? 4.033 -36.094 -25.940 1.00 27.03 154 SER A N 1
ATOM 1186 C CA . SER A 1 154 ? 3.655 -34.713 -26.294 1.00 27.03 154 SER A CA 1
ATOM 1187 C C . SER A 1 154 ? 2.313 -34.084 -25.859 1.00 27.03 154 SER A C 1
ATOM 1189 O O . SER A 1 154 ? 1.244 -34.576 -26.205 1.00 27.03 154 SER A O 1
ATOM 1191 N N . LEU A 1 155 ? 2.453 -32.850 -25.345 1.00 27.80 155 LEU A N 1
ATOM 1192 C CA . LEU A 1 155 ? 1.716 -31.617 -25.694 1.00 27.80 155 LEU A CA 1
ATOM 1193 C C . LEU A 1 155 ? 0.180 -31.604 -25.578 1.00 27.80 155 LEU A C 1
ATOM 1195 O O . LEU A 1 155 ? -0.512 -32.300 -26.313 1.00 27.80 155 LEU A O 1
ATOM 1199 N N . ARG A 1 156 ? -0.337 -30.641 -24.798 1.00 28.86 156 ARG A N 1
ATOM 1200 C CA . ARG A 1 156 ? -1.535 -29.827 -25.111 1.00 28.86 156 ARG A CA 1
ATOM 1201 C C . ARG A 1 156 ? -1.514 -28.549 -24.257 1.00 28.86 156 ARG A C 1
ATOM 1203 O O . ARG A 1 156 ? -1.613 -28.634 -23.042 1.00 28.86 156 ARG A O 1
ATOM 1210 N N . THR A 1 157 ? -1.038 -27.422 -24.787 1.00 27.94 157 THR A N 1
ATOM 1211 C CA . THR A 1 157 ? -1.804 -26.325 -25.426 1.00 27.94 157 THR A CA 1
ATOM 1212 C C . THR A 1 157 ? -2.973 -25.749 -24.621 1.00 27.94 157 THR A C 1
ATOM 1214 O O . THR A 1 157 ? -4.045 -26.337 -24.502 1.00 27.94 157 THR A O 1
ATOM 1217 N N . LEU A 1 158 ? -2.748 -24.504 -24.190 1.00 28.95 158 LEU A N 1
ATOM 1218 C CA . LEU A 1 158 ? -3.733 -23.464 -23.905 1.00 28.95 158 LEU A CA 1
ATOM 1219 C C . LEU A 1 158 ? -4.722 -23.320 -25.070 1.00 28.95 158 LEU A C 1
ATOM 1221 O O . LEU A 1 158 ? -4.340 -22.899 -26.159 1.00 28.95 158 LEU A O 1
ATOM 1225 N N . SER A 1 159 ? -5.995 -23.635 -24.839 1.00 27.31 159 SER A N 1
ATOM 1226 C CA . SER A 1 159 ? -7.117 -23.042 -25.579 1.00 27.31 159 SER A CA 1
ATOM 1227 C C . SER A 1 159 ? -8.443 -23.353 -24.883 1.00 27.31 159 SER A C 1
ATOM 1229 O O . SER A 1 159 ? -8.825 -24.510 -24.746 1.00 27.31 159 SER A O 1
ATOM 1231 N N . SER A 1 160 ? -9.155 -22.319 -24.435 1.00 28.33 160 SER A N 1
ATOM 1232 C CA . SER A 1 160 ? -10.624 -22.251 -24.531 1.00 28.33 160 SER A CA 1
ATOM 1233 C C . SER A 1 160 ? -11.142 -20.894 -24.044 1.00 28.33 160 SER A C 1
ATOM 1235 O O . SER A 1 160 ? -11.682 -20.737 -22.956 1.00 28.33 160 SER A O 1
ATOM 1237 N N . TRP A 1 161 ? -11.011 -19.895 -24.914 1.00 25.80 161 TRP A N 1
ATOM 1238 C CA . TRP A 1 161 ? -12.015 -18.844 -25.048 1.00 25.80 161 TRP A CA 1
ATOM 1239 C C . TRP A 1 161 ? -12.862 -19.209 -26.270 1.00 25.80 161 TRP A C 1
ATOM 1241 O O . TRP A 1 161 ? -12.324 -19.206 -27.370 1.00 25.80 161 TRP A O 1
ATOM 1251 N N . PHE A 1 162 ? -14.123 -19.603 -26.054 1.00 28.28 162 PHE A N 1
ATOM 1252 C CA . PHE A 1 162 ? -15.331 -19.314 -26.856 1.00 28.28 162 PHE A CA 1
ATOM 1253 C C . PHE A 1 162 ? -16.473 -20.307 -26.535 1.00 28.28 162 PHE A C 1
ATOM 1255 O O . PHE A 1 162 ? -16.366 -21.504 -26.761 1.00 28.28 162 PHE A O 1
ATOM 1262 N N . GLN A 1 163 ? -17.576 -19.725 -26.049 1.00 27.70 163 GLN A N 1
ATOM 1263 C CA . GLN A 1 163 ? -18.990 -19.979 -26.372 1.00 27.70 163 GLN A CA 1
ATOM 1264 C C . GLN A 1 163 ? -19.694 -21.346 -26.164 1.00 27.70 163 GLN A C 1
ATOM 1266 O O . GLN A 1 163 ? -19.438 -22.337 -26.829 1.00 27.70 163 GLN A O 1
ATOM 1271 N N . GLN A 1 164 ? -20.793 -21.212 -25.400 1.00 28.61 164 GLN A N 1
ATOM 1272 C CA . GLN A 1 164 ? -22.165 -21.706 -25.632 1.00 28.61 164 GLN A CA 1
ATOM 1273 C C . GLN A 1 164 ? -22.544 -23.169 -25.329 1.00 28.61 164 GLN A C 1
ATOM 1275 O O . GLN A 1 164 ? -22.169 -24.105 -26.022 1.00 28.61 164 GLN A O 1
ATOM 1280 N N . GLY A 1 165 ? -23.536 -23.292 -24.435 1.00 24.64 165 GLY A N 1
ATOM 1281 C CA . GLY A 1 165 ? -24.735 -24.097 -24.706 1.00 24.64 165 GLY A CA 1
ATOM 1282 C C . GLY A 1 165 ? -24.923 -25.352 -23.842 1.00 24.64 165 GLY A C 1
ATOM 1283 O O . GLY A 1 165 ? -23.999 -26.148 -23.718 1.00 24.64 165 GLY A O 1
ATOM 1284 N N . PRO A 1 166 ? -26.114 -25.571 -23.244 1.00 40.06 166 PRO A N 1
ATOM 1285 C CA . PRO A 1 166 ? -26.299 -26.527 -22.159 1.00 40.06 166 PRO A CA 1
ATOM 1286 C C . PRO A 1 166 ? -26.664 -27.921 -22.676 1.00 40.06 166 PRO A C 1
ATOM 1288 O O . PRO A 1 166 ? -27.491 -28.061 -23.577 1.00 40.06 166 PRO A O 1
ATOM 1291 N N . THR A 1 167 ? -26.160 -28.974 -22.030 1.00 29.11 167 THR A N 1
ATOM 1292 C CA . THR A 1 167 ? -26.754 -30.310 -22.164 1.00 29.11 167 THR A CA 1
ATOM 1293 C C . THR A 1 167 ? -26.961 -30.986 -20.815 1.00 29.11 167 THR A C 1
ATOM 1295 O O . THR A 1 167 ? -26.089 -31.114 -19.963 1.00 29.11 167 THR A O 1
ATOM 1298 N N . THR A 1 168 ? -28.211 -31.387 -20.635 1.00 27.80 168 THR A N 1
ATOM 1299 C CA . THR A 1 168 ? -28.776 -32.172 -19.547 1.00 27.80 168 THR A CA 1
ATOM 1300 C C . THR A 1 168 ? -28.378 -33.643 -19.675 1.00 27.80 168 THR A C 1
ATOM 1302 O O . THR A 1 168 ? -28.494 -34.198 -20.763 1.00 27.80 168 THR A O 1
ATOM 1305 N N . ARG A 1 169 ? -28.088 -34.336 -18.559 1.00 26.77 169 ARG A N 1
ATOM 1306 C CA . ARG A 1 169 ? -28.749 -35.624 -18.231 1.00 26.77 169 ARG A CA 1
ATOM 1307 C C . ARG A 1 169 ? -28.367 -36.226 -16.867 1.00 26.77 169 ARG A C 1
ATOM 1309 O O . ARG A 1 169 ? -27.245 -36.638 -16.630 1.00 26.77 169 ARG A O 1
ATOM 1316 N N . LYS A 1 170 ? -29.417 -36.368 -16.049 1.00 26.55 170 LYS A N 1
ATOM 1317 C CA . LYS A 1 170 ? -29.864 -37.560 -15.291 1.00 26.55 170 LYS A CA 1
ATOM 1318 C C . LYS A 1 170 ? -28.848 -38.371 -14.461 1.00 26.55 170 LYS A C 1
ATOM 1320 O O . LYS A 1 170 ? -28.268 -39.337 -14.924 1.00 26.55 170 LYS A O 1
ATOM 1325 N N . ARG A 1 171 ? -28.867 -38.090 -13.154 1.00 26.59 171 ARG A N 1
ATOM 1326 C CA . ARG A 1 171 ? -29.440 -38.921 -12.067 1.00 26.59 171 ARG A CA 1
ATOM 1327 C C . ARG A 1 171 ? -29.607 -40.434 -12.342 1.00 26.59 171 ARG A C 1
ATOM 1329 O O . ARG A 1 171 ? -30.530 -40.821 -13.056 1.00 26.59 171 ARG A O 1
ATOM 1336 N N . THR A 1 172 ? -28.911 -41.259 -11.558 1.00 25.97 172 THR A N 1
ATOM 1337 C CA . THR A 1 172 ? -29.400 -42.573 -11.099 1.00 25.97 172 THR A CA 1
ATOM 1338 C C . THR A 1 172 ? -29.068 -42.782 -9.622 1.00 25.97 172 THR A C 1
ATOM 1340 O O . THR A 1 172 ? -27.935 -42.608 -9.188 1.00 25.97 172 THR A O 1
ATOM 1343 N N . LYS A 1 173 ? -30.112 -43.120 -8.860 1.00 27.70 173 LYS A N 1
ATOM 1344 C CA . LYS A 1 173 ? -30.087 -43.598 -7.474 1.00 27.70 173 LYS A CA 1
ATOM 1345 C C . LYS A 1 173 ? -29.631 -45.060 -7.448 1.00 27.70 173 LYS A C 1
ATOM 1347 O O . LYS A 1 173 ? -30.112 -45.836 -8.266 1.00 27.70 173 LYS A O 1
ATOM 1352 N N . ALA A 1 174 ? -28.898 -45.449 -6.412 1.00 27.09 174 ALA A N 1
ATOM 1353 C CA . ALA A 1 174 ? -29.023 -46.771 -5.804 1.00 27.09 174 ALA A CA 1
ATOM 1354 C C . ALA A 1 174 ? -28.984 -46.604 -4.279 1.00 27.09 174 ALA A C 1
ATOM 1356 O O . ALA A 1 174 ? -28.248 -45.774 -3.751 1.00 27.09 174 ALA A O 1
ATOM 1357 N N . ARG A 1 175 ? -29.881 -47.316 -3.601 1.00 25.56 175 ARG A N 1
ATOM 1358 C CA . ARG A 1 175 ? -30.245 -47.195 -2.189 1.00 25.56 175 ARG A CA 1
ATOM 1359 C C . ARG A 1 175 ? -29.972 -48.544 -1.521 1.00 25.56 175 ARG A C 1
ATOM 1361 O O . ARG A 1 175 ? -30.313 -49.552 -2.122 1.00 25.56 175 ARG A O 1
ATOM 1368 N N . ALA A 1 176 ? -29.523 -48.463 -0.266 1.00 27.56 176 ALA A N 1
ATOM 1369 C CA . ALA A 1 176 ? -29.664 -49.427 0.832 1.00 27.56 176 ALA A CA 1
ATOM 1370 C C . ALA A 1 176 ? -28.847 -50.731 0.775 1.00 27.56 176 ALA A C 1
ATOM 1372 O O . ALA A 1 176 ? -29.000 -51.532 -0.133 1.00 27.56 176 ALA A O 1
ATOM 1373 N N . ASP A 1 177 ? -28.072 -50.984 1.835 1.00 26.80 177 ASP A N 1
ATOM 1374 C CA . ASP A 1 177 ? -28.586 -51.834 2.916 1.00 26.80 177 ASP A CA 1
ATOM 1375 C C . ASP A 1 177 ? -27.821 -51.641 4.237 1.00 26.80 177 ASP A C 1
ATOM 1377 O O . ASP A 1 177 ? -26.597 -51.536 4.277 1.00 26.80 177 ASP A O 1
ATOM 1381 N N . GLN A 1 178 ? -28.587 -51.561 5.327 1.00 29.33 178 GLN A N 1
ATOM 1382 C CA . GLN A 1 178 ? -28.131 -51.649 6.714 1.00 29.33 178 GLN A CA 1
ATOM 1383 C C . GLN A 1 178 ? -28.176 -53.114 7.149 1.00 29.33 178 GLN A C 1
ATOM 1385 O O . GLN A 1 178 ? -29.185 -53.776 6.914 1.00 29.33 178 GLN A O 1
ATOM 1390 N N . ARG A 1 179 ? -27.176 -53.576 7.909 1.00 26.67 179 ARG A N 1
ATOM 1391 C CA . ARG A 1 179 ? -27.372 -54.627 8.919 1.00 26.67 179 ARG A CA 1
ATOM 1392 C C . ARG A 1 179 ? -26.384 -54.486 10.076 1.00 26.67 179 ARG A C 1
ATOM 1394 O O . ARG A 1 179 ? -25.195 -54.263 9.896 1.00 26.67 179 ARG A O 1
ATOM 1401 N N . THR A 1 180 ? -26.966 -54.590 11.260 1.00 28.02 180 THR A N 1
ATOM 1402 C CA . THR A 1 180 ? -26.429 -54.520 12.621 1.00 28.02 180 THR A CA 1
ATOM 1403 C C . THR A 1 180 ? -25.719 -55.809 13.042 1.00 28.02 180 THR A C 1
ATOM 1405 O O . THR A 1 180 ? -26.162 -56.889 12.655 1.00 28.02 180 THR A O 1
ATOM 1408 N N . GLY A 1 181 ? -24.724 -55.719 13.932 1.00 26.83 181 GLY A N 1
ATOM 1409 C CA . GLY A 1 181 ? -24.189 -56.885 14.645 1.00 26.83 181 GLY A CA 1
ATOM 1410 C C . GLY A 1 181 ? -22.946 -56.585 15.485 1.00 26.83 181 GLY A C 1
ATOM 1411 O O . GLY A 1 181 ? -21.849 -56.460 14.961 1.00 26.83 181 GLY A O 1
ATOM 1412 N N . THR A 1 182 ? -23.148 -56.464 16.793 1.00 28.66 182 THR A N 1
ATOM 1413 C CA . THR A 1 182 ? -22.175 -56.302 17.886 1.00 28.66 182 THR A CA 1
ATOM 1414 C C . THR A 1 182 ? -21.325 -57.552 18.148 1.00 28.66 182 THR A C 1
ATOM 1416 O O . THR A 1 182 ? -21.909 -58.628 18.180 1.00 28.66 182 THR A O 1
ATOM 1419 N N . THR A 1 183 ? -20.030 -57.389 18.474 1.00 27.88 183 THR A N 1
ATOM 1420 C CA . THR A 1 183 ? -19.306 -58.042 19.604 1.00 27.88 183 THR A CA 1
ATOM 1421 C C . THR A 1 183 ? -17.843 -57.560 19.680 1.00 27.88 183 THR A C 1
ATOM 1423 O O . THR A 1 183 ? -17.132 -57.571 18.683 1.00 27.88 183 THR A O 1
ATOM 1426 N N . SER A 1 184 ? -17.405 -57.181 20.883 1.00 28.52 184 SER A N 1
ATOM 1427 C CA . SER A 1 184 ? -16.015 -56.989 21.365 1.00 28.52 184 SER A CA 1
ATOM 1428 C C . SER A 1 184 ? -15.836 -57.991 22.534 1.00 28.52 184 SER A C 1
ATOM 1430 O O . SER A 1 184 ? -16.883 -58.312 23.113 1.00 28.52 184 SER A O 1
ATOM 1432 N N . PRO A 1 185 ? -14.645 -58.527 22.921 1.00 39.28 185 PRO A N 1
ATOM 1433 C CA . PRO A 1 185 ? -13.533 -57.723 23.467 1.00 39.28 185 PRO A CA 1
ATOM 1434 C C . PRO A 1 185 ? -12.093 -58.266 23.276 1.00 39.28 185 PRO A C 1
ATOM 1436 O O . PRO A 1 185 ? -11.846 -59.467 23.320 1.00 39.28 185 PRO A O 1
ATOM 1439 N N . ASN A 1 186 ? -11.102 -57.368 23.215 1.00 29.81 186 ASN A N 1
ATOM 1440 C CA . ASN A 1 186 ? -9.885 -57.526 24.022 1.00 29.81 186 ASN A CA 1
ATOM 1441 C C . ASN A 1 186 ? -9.151 -56.192 24.215 1.00 29.81 186 ASN A C 1
ATOM 1443 O O . ASN A 1 186 ? -9.014 -55.392 23.295 1.00 29.81 186 ASN A O 1
ATOM 1447 N N . ALA A 1 187 ? -8.755 -55.956 25.461 1.00 29.70 187 ALA A N 1
ATOM 1448 C CA . ALA A 1 187 ? -8.331 -54.684 26.021 1.00 29.70 187 ALA A CA 1
ATOM 1449 C C . ALA A 1 187 ? -6.822 -54.436 25.891 1.00 29.70 187 ALA A C 1
ATOM 1451 O O . ALA A 1 187 ? -6.037 -55.366 26.056 1.00 29.70 187 ALA A O 1
ATOM 1452 N N . ALA A 1 188 ? -6.427 -53.165 25.751 1.00 25.89 188 ALA A N 1
ATOM 1453 C CA . ALA A 1 188 ? -5.218 -52.634 26.382 1.00 25.89 188 ALA A CA 1
ATOM 1454 C C . ALA A 1 188 ? -5.262 -51.094 26.490 1.00 25.89 188 ALA A C 1
ATOM 1456 O O . ALA A 1 188 ? -5.198 -50.385 25.494 1.00 25.89 188 ALA A O 1
ATOM 1457 N N . LEU A 1 189 ? -5.314 -50.640 27.749 1.00 27.19 189 LEU A N 1
ATOM 1458 C CA . LEU A 1 189 ? -4.777 -49.390 28.312 1.00 27.19 189 LEU A CA 1
ATOM 1459 C C . LEU A 1 189 ? -5.452 -48.045 27.974 1.00 27.19 189 LEU A C 1
ATOM 1461 O O . LEU A 1 189 ? -5.046 -47.288 27.099 1.00 27.19 189 LEU A O 1
ATOM 1465 N N . ASN A 1 190 ? -6.415 -47.712 28.840 1.00 26.58 190 ASN A N 1
ATOM 1466 C CA . ASN A 1 190 ? -6.821 -46.353 29.195 1.00 26.58 190 ASN A CA 1
ATOM 1467 C C . ASN A 1 190 ? -5.637 -45.528 29.729 1.00 26.58 190 ASN A C 1
ATOM 1469 O O . ASN A 1 190 ? -5.032 -45.899 30.736 1.00 26.58 190 ASN A O 1
ATOM 1473 N N . ILE A 1 191 ? -5.431 -44.341 29.157 1.00 29.38 191 ILE A N 1
ATOM 1474 C CA . ILE A 1 191 ? -4.934 -43.170 29.885 1.00 29.38 191 ILE A CA 1
ATOM 1475 C C . ILE A 1 191 ? -6.072 -42.149 29.862 1.00 29.38 191 ILE A C 1
ATOM 1477 O O . ILE A 1 191 ? -6.416 -41.594 28.823 1.00 29.38 191 ILE A O 1
ATOM 1481 N N . SER A 1 192 ? -6.708 -41.963 31.015 1.00 37.69 192 SER A N 1
ATOM 1482 C CA . SER A 1 192 ? -7.757 -40.975 31.240 1.00 37.69 192 SER A CA 1
ATOM 1483 C C . SER A 1 192 ? -7.161 -39.578 31.404 1.00 37.69 192 SER A C 1
ATOM 1485 O O . SER A 1 192 ? -6.316 -39.383 32.278 1.00 37.69 192 SER A O 1
ATOM 1487 N N . ALA A 1 193 ? -7.681 -38.590 30.678 1.00 28.00 193 ALA A N 1
ATOM 1488 C CA . ALA A 1 193 ? -7.690 -37.206 31.141 1.00 28.00 193 ALA A CA 1
ATOM 1489 C C . ALA A 1 193 ? -8.952 -36.476 30.640 1.00 28.00 193 ALA A C 1
ATOM 1491 O O . ALA A 1 193 ? -9.444 -36.790 29.555 1.00 28.00 193 ALA A O 1
ATOM 1492 N N . PRO A 1 194 ? -9.519 -35.551 31.436 1.00 33.84 194 PRO A N 1
ATOM 1493 C CA . PRO A 1 194 ? -10.951 -35.279 31.446 1.00 33.84 194 PRO A CA 1
ATOM 1494 C C . PRO A 1 194 ? -11.249 -33.857 30.971 1.00 33.84 194 PRO A C 1
ATOM 1496 O O . PRO A 1 194 ? -10.930 -32.929 31.689 1.00 33.84 194 PRO A O 1
ATOM 1499 N N . PHE A 1 195 ? -11.901 -33.649 29.829 1.00 26.66 195 PHE A N 1
ATOM 1500 C CA . PHE A 1 195 ? -12.571 -32.370 29.543 1.00 26.66 195 PHE A CA 1
ATOM 1501 C C . PHE A 1 195 ? -13.686 -32.590 28.516 1.00 26.66 195 PHE A C 1
ATOM 1503 O O . PHE A 1 195 ? -13.525 -32.346 27.325 1.00 26.66 195 PHE A O 1
ATOM 1510 N N . ASN A 1 196 ? -14.845 -33.051 28.989 1.00 28.05 196 ASN A N 1
ATOM 1511 C CA . ASN A 1 196 ? -16.095 -32.822 28.270 1.00 28.05 196 ASN A CA 1
ATOM 1512 C C . ASN A 1 196 ? -16.552 -31.399 28.602 1.00 28.05 196 ASN A C 1
ATOM 1514 O O . ASN A 1 196 ? -17.237 -31.184 29.600 1.00 28.05 196 ASN A O 1
ATOM 1518 N N . VAL A 1 197 ? -16.151 -30.423 27.787 1.00 29.17 197 VAL A N 1
ATOM 1519 C CA . VAL A 1 197 ? -16.806 -29.112 27.795 1.00 29.17 197 VAL A CA 1
ATOM 1520 C C . VAL A 1 197 ? -18.140 -29.288 27.079 1.00 29.17 197 VAL A C 1
ATOM 1522 O O . VAL A 1 197 ? -18.194 -29.490 25.867 1.00 29.17 197 VAL A O 1
ATOM 1525 N N . VAL A 1 198 ? -19.221 -29.272 27.856 1.00 26.94 198 VAL A N 1
ATOM 1526 C CA . VAL A 1 198 ? -20.585 -29.188 27.336 1.00 26.94 198 VAL A CA 1
ATOM 1527 C C . VAL A 1 198 ? -20.721 -27.830 26.647 1.00 26.94 198 VAL A C 1
ATOM 1529 O O . VAL A 1 198 ? -20.674 -26.786 27.290 1.00 26.94 198 VAL A O 1
ATOM 1532 N N . MET A 1 199 ? -20.828 -27.859 25.320 1.00 28.36 199 MET A N 1
ATOM 1533 C CA . MET A 1 199 ? -21.018 -26.684 24.474 1.00 28.36 199 MET A CA 1
ATOM 1534 C C . MET A 1 199 ? -22.486 -26.259 24.529 1.00 28.36 199 MET A C 1
ATOM 1536 O O . MET A 1 199 ? -23.342 -26.866 23.883 1.00 28.36 199 MET A O 1
ATOM 1540 N N . THR A 1 200 ? -22.790 -25.223 25.306 1.00 28.09 200 THR A N 1
ATOM 1541 C CA . THR A 1 200 ? -24.123 -24.614 25.333 1.00 28.09 200 THR A CA 1
ATOM 1542 C C . THR A 1 200 ? -24.189 -23.511 24.278 1.00 28.09 200 THR A C 1
ATOM 1544 O O . THR A 1 200 ? -23.482 -22.511 24.368 1.00 28.09 200 THR A O 1
ATOM 1547 N N . VAL A 1 201 ? -25.046 -23.674 23.269 1.00 37.81 201 VAL A N 1
ATOM 1548 C CA . VAL A 1 201 ? -25.420 -22.588 22.351 1.00 37.81 201 VAL A CA 1
ATOM 1549 C C . VAL A 1 201 ? -26.402 -21.682 23.088 1.00 37.81 201 VAL A C 1
ATOM 1551 O O . VAL A 1 201 ? -27.566 -22.059 23.210 1.00 37.81 201 VAL A O 1
ATOM 1554 N N . GLN A 1 202 ? -25.980 -20.506 23.573 1.00 33.09 202 GLN A N 1
ATOM 1555 C CA . GLN A 1 202 ? -26.928 -19.480 24.026 1.00 33.09 202 GLN A CA 1
ATOM 1556 C C . GLN A 1 202 ? -26.514 -18.025 23.737 1.00 33.09 202 GLN A C 1
ATOM 1558 O O . GLN A 1 202 ? -25.419 -17.588 24.066 1.00 33.09 202 GLN A O 1
ATOM 1563 N N . LYS A 1 203 ? -27.509 -17.335 23.150 1.00 28.86 203 LYS A N 1
ATOM 1564 C CA . LYS A 1 203 ? -27.923 -15.919 23.186 1.00 28.86 203 LYS A CA 1
ATOM 1565 C C . LYS A 1 203 ? -26.868 -14.827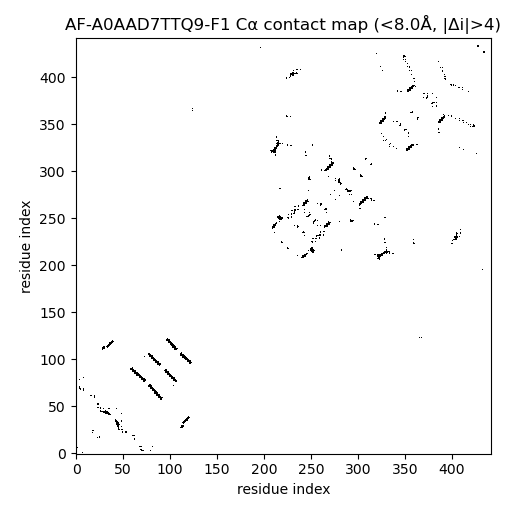 22.925 1.00 28.86 203 LYS A C 1
ATOM 1567 O O . LYS A 1 203 ? -26.095 -14.452 23.792 1.00 28.86 203 LYS A O 1
ATOM 1572 N N . THR A 1 204 ? -26.945 -14.262 21.720 1.00 36.69 204 THR A N 1
ATOM 1573 C CA . THR A 1 204 ? -26.279 -13.034 21.262 1.00 36.69 204 THR A CA 1
ATOM 1574 C C . THR A 1 204 ? -26.675 -11.825 22.121 1.00 36.69 204 THR A C 1
ATOM 1576 O O . THR A 1 204 ? -27.755 -11.259 21.940 1.00 36.69 204 THR A O 1
ATOM 1579 N N . GLU A 1 205 ? -25.804 -11.448 23.056 1.00 38.53 205 GLU A N 1
ATOM 1580 C CA . GLU A 1 205 ? -25.672 -10.082 23.593 1.00 38.53 205 GLU A CA 1
ATOM 1581 C C . GLU A 1 205 ? -25.431 -9.084 22.435 1.00 38.53 205 GLU A C 1
ATOM 1583 O O . GLU A 1 205 ? -24.970 -9.505 21.367 1.00 38.53 205 GLU A O 1
ATOM 1588 N N . PRO A 1 206 ? -25.759 -7.783 22.578 1.00 39.59 206 PRO A N 1
ATOM 1589 C CA . PRO A 1 206 ? -25.693 -6.841 21.465 1.00 39.59 206 PRO A CA 1
ATOM 1590 C C . PRO A 1 206 ? -24.251 -6.718 20.958 1.00 39.59 206 PRO A C 1
ATOM 1592 O O . PRO A 1 206 ? -23.361 -6.262 21.676 1.00 39.59 206 PRO A O 1
ATOM 1595 N N . GLU A 1 207 ? -24.018 -7.134 19.711 1.00 65.00 207 GLU A N 1
ATOM 1596 C CA . GLU A 1 207 ? -22.717 -7.007 19.057 1.00 65.00 207 GLU A CA 1
ATOM 1597 C C . GLU A 1 207 ? -22.310 -5.526 19.032 1.00 65.00 207 GLU A C 1
ATOM 1599 O O . GLU A 1 207 ? -22.972 -4.684 18.422 1.00 65.00 207 GLU A O 1
ATOM 1604 N N . THR A 1 208 ? -21.225 -5.197 19.739 1.00 82.88 208 THR A N 1
ATOM 1605 C CA . THR A 1 208 ? -20.581 -3.877 19.689 1.00 82.88 208 THR A CA 1
ATOM 1606 C C . THR A 1 208 ? -20.432 -3.406 18.242 1.00 82.88 208 THR A C 1
ATOM 1608 O O . THR A 1 208 ? -19.958 -4.150 17.393 1.00 82.88 208 THR A O 1
ATOM 1611 N N . ARG A 1 209 ? -20.789 -2.153 17.942 1.00 91.44 209 ARG A N 1
ATOM 1612 C CA . ARG A 1 209 ? -20.563 -1.555 16.610 1.00 91.44 209 ARG A CA 1
ATOM 1613 C C . ARG A 1 209 ? -19.180 -0.925 16.460 1.00 91.44 209 ARG A C 1
ATOM 1615 O O . ARG A 1 209 ? -18.855 -0.421 15.382 1.00 91.44 209 ARG A O 1
ATOM 1622 N N . ALA A 1 210 ? -18.378 -0.921 17.525 1.00 94.81 210 ALA A N 1
ATOM 1623 C CA . ALA A 1 210 ? -17.094 -0.241 17.537 1.00 94.81 210 ALA A CA 1
ATOM 1624 C C . ALA A 1 210 ? -16.071 -0.926 16.622 1.00 94.81 210 ALA A C 1
ATOM 1626 O O . ALA A 1 210 ? -16.119 -2.140 16.415 1.00 94.81 210 ALA A O 1
ATOM 1627 N N . VAL A 1 211 ? -15.138 -0.146 16.084 1.00 97.31 211 VAL A N 1
ATOM 1628 C CA . VAL A 1 211 ? -14.048 -0.633 15.233 1.00 97.31 211 VAL A CA 1
ATOM 1629 C C . VAL A 1 211 ? -12.708 -0.352 15.896 1.00 97.31 211 VAL A C 1
ATOM 1631 O O . VAL A 1 211 ? -12.484 0.741 16.418 1.00 97.31 211 VAL A O 1
ATOM 1634 N N . ALA A 1 212 ? -11.818 -1.342 15.873 1.00 97.88 212 ALA A N 1
ATOM 1635 C CA . ALA A 1 212 ? -10.442 -1.174 16.307 1.00 97.88 212 ALA A CA 1
ATOM 1636 C C . ALA A 1 212 ? -9.620 -0.603 15.154 1.00 97.88 212 ALA A C 1
ATOM 1638 O O . ALA A 1 212 ? -9.608 -1.183 14.069 1.00 97.88 212 ALA A O 1
ATOM 1639 N N . VAL A 1 213 ? -8.914 0.502 15.390 1.00 98.44 213 VAL A N 1
ATOM 1640 C CA . VAL A 1 213 ? -7.977 1.073 14.419 1.00 98.44 213 VAL A CA 1
ATOM 1641 C C . VAL A 1 213 ? -6.542 0.863 14.893 1.00 98.44 213 VAL A C 1
ATOM 1643 O O . VAL A 1 213 ? -6.140 1.386 15.935 1.00 98.44 213 VAL A O 1
ATOM 1646 N N . PHE A 1 214 ? -5.767 0.129 14.097 1.00 98.06 214 PHE A N 1
ATOM 1647 C CA . PHE A 1 214 ? -4.322 -0.029 14.259 1.00 98.06 214 PHE A CA 1
ATOM 1648 C C . PHE A 1 214 ? -3.611 0.975 13.355 1.00 98.06 214 PHE A C 1
ATOM 1650 O O . PHE A 1 214 ? -3.899 1.049 12.160 1.00 98.06 214 PHE A O 1
ATOM 1657 N N . CYS A 1 215 ? -2.716 1.793 13.910 1.00 96.56 215 CYS A N 1
ATOM 1658 C CA . CYS A 1 215 ? -2.051 2.843 13.141 1.00 96.56 215 CYS A CA 1
ATOM 1659 C C . CYS A 1 215 ? -0.773 3.359 13.807 1.00 96.56 215 CYS A C 1
ATOM 1661 O O . CYS A 1 215 ? -0.530 3.118 14.989 1.00 96.56 215 CYS A O 1
ATOM 1663 N N . GLY A 1 216 ? 0.057 4.065 13.035 1.00 92.44 216 GLY A N 1
ATOM 1664 C CA . GLY A 1 216 ? 1.324 4.605 13.517 1.00 92.44 216 GLY A CA 1
ATOM 1665 C C . GLY A 1 216 ? 1.183 5.698 14.584 1.00 92.44 216 GLY A C 1
ATOM 1666 O O . GLY A 1 216 ? 0.327 6.582 14.506 1.00 92.44 216 GLY A O 1
ATOM 1667 N N . SER A 1 217 ? 2.100 5.684 15.552 1.00 86.94 217 SER A N 1
ATOM 1668 C CA . SER A 1 217 ? 2.305 6.776 16.515 1.00 86.94 217 SER A CA 1
ATOM 1669 C C . SER A 1 217 ? 3.013 7.989 15.905 1.00 86.94 217 SER A C 1
ATOM 1671 O O . SER A 1 217 ? 2.901 9.106 16.408 1.00 86.94 217 SER A O 1
ATOM 1673 N N . SER A 1 218 ? 3.714 7.787 14.786 1.00 89.06 218 SER A N 1
ATOM 1674 C CA . SER A 1 218 ? 4.296 8.838 13.954 1.00 89.06 218 SER A CA 1
ATOM 1675 C C . SER A 1 218 ? 3.310 9.289 12.870 1.00 89.06 218 SER A C 1
ATOM 1677 O O . SER A 1 218 ? 2.343 8.598 12.569 1.00 89.06 218 SER A O 1
ATOM 1679 N N . ALA A 1 219 ? 3.524 10.472 12.288 1.00 89.75 219 ALA A N 1
ATOM 1680 C CA . ALA A 1 219 ? 2.650 11.022 11.240 1.00 89.75 219 ALA A CA 1
ATOM 1681 C C . ALA A 1 219 ? 2.975 10.506 9.822 1.00 89.75 219 ALA A C 1
ATOM 1683 O O . ALA A 1 219 ? 2.220 10.758 8.884 1.00 89.75 219 ALA A O 1
ATOM 1684 N N . GLY A 1 220 ? 4.110 9.819 9.652 1.00 92.50 220 GLY A N 1
ATOM 1685 C CA . GLY A 1 220 ? 4.684 9.528 8.339 1.00 92.50 220 GLY A CA 1
ATOM 1686 C C . GLY A 1 220 ? 5.202 10.780 7.614 1.00 92.50 220 GLY A C 1
ATOM 1687 O O . GLY A 1 220 ? 5.205 11.884 8.157 1.00 92.50 220 GLY A O 1
ATOM 1688 N N . ASN A 1 221 ? 5.654 10.591 6.371 1.00 93.62 221 ASN A N 1
ATOM 1689 C CA . ASN A 1 221 ? 6.296 11.640 5.561 1.00 93.62 221 ASN A CA 1
ATOM 1690 C C . ASN A 1 221 ? 5.373 12.260 4.498 1.00 93.62 221 ASN A C 1
ATOM 1692 O O . ASN A 1 221 ? 5.803 13.130 3.748 1.00 93.62 221 ASN A O 1
ATOM 1696 N N . SER A 1 222 ? 4.121 11.803 4.396 1.00 94.50 222 SER A N 1
ATOM 1697 C CA . SER A 1 222 ? 3.159 12.286 3.402 1.00 94.50 222 SER A CA 1
ATOM 1698 C C . SER A 1 222 ? 1.868 12.756 4.077 1.00 94.50 222 SER A C 1
ATOM 1700 O O . SER A 1 222 ? 1.344 12.035 4.931 1.00 94.50 222 SER A O 1
ATOM 1702 N N . PRO A 1 223 ? 1.310 13.914 3.673 1.00 96.25 223 PRO A N 1
ATOM 1703 C CA . PRO A 1 223 ? 0.026 14.400 4.185 1.00 96.25 223 PRO A CA 1
ATOM 1704 C C . PRO A 1 223 ? -1.134 13.431 3.920 1.00 96.25 223 PRO A C 1
ATOM 1706 O O . PRO A 1 223 ? -2.069 13.381 4.721 1.00 96.25 223 PRO A O 1
ATOM 1709 N N . ALA A 1 224 ? -1.045 12.606 2.869 1.00 97.50 224 ALA A N 1
ATOM 1710 C CA . ALA A 1 224 ? -2.067 11.621 2.522 1.00 97.50 224 ALA A CA 1
ATOM 1711 C C . ALA A 1 224 ? -2.382 10.653 3.675 1.00 97.50 224 ALA A C 1
ATOM 1713 O O . ALA A 1 224 ? -3.538 10.296 3.874 1.00 97.50 224 ALA A O 1
ATOM 1714 N N . PHE A 1 225 ? -1.389 10.274 4.490 1.00 98.19 225 PHE A N 1
ATOM 1715 C CA . PHE A 1 225 ? -1.618 9.383 5.632 1.00 98.19 225 PHE A CA 1
ATOM 1716 C C . PHE A 1 225 ? -2.486 10.035 6.707 1.00 98.19 225 PHE A C 1
ATOM 1718 O O . PHE A 1 225 ? -3.436 9.429 7.202 1.00 98.19 225 PHE A O 1
ATOM 1725 N N . LYS A 1 226 ? -2.191 11.296 7.040 1.00 97.56 226 LYS A N 1
ATOM 1726 C CA . LYS A 1 226 ? -2.980 12.056 8.010 1.00 97.56 226 LYS A CA 1
ATOM 1727 C C . LYS A 1 226 ? -4.393 12.314 7.482 1.00 97.56 226 LYS A C 1
ATOM 1729 O O . LYS A 1 226 ? -5.353 12.149 8.226 1.00 97.56 226 LYS A O 1
ATOM 1734 N N . LYS A 1 227 ? -4.530 12.664 6.199 1.00 98.12 227 LYS A N 1
ATOM 1735 C CA . LYS A 1 227 ? -5.832 12.895 5.556 1.00 98.12 227 LYS A CA 1
ATOM 1736 C C . LYS A 1 227 ? -6.697 11.640 5.517 1.00 98.12 227 LYS A C 1
ATOM 1738 O O . LYS A 1 227 ? -7.879 11.720 5.839 1.00 98.12 227 LYS A O 1
ATOM 1743 N N . ALA A 1 228 ? -6.101 10.484 5.235 1.00 98.56 228 ALA A N 1
ATOM 1744 C CA . ALA A 1 228 ? -6.784 9.199 5.321 1.00 98.56 228 ALA A CA 1
ATOM 1745 C C . ALA A 1 228 ? -7.295 8.913 6.743 1.00 98.56 228 ALA A C 1
ATOM 1747 O O . ALA A 1 228 ? -8.429 8.476 6.913 1.00 98.56 228 ALA A O 1
ATOM 1748 N N . ALA A 1 229 ? -6.494 9.216 7.770 1.00 98.38 229 ALA A N 1
ATOM 1749 C CA . ALA A 1 229 ? -6.890 9.062 9.169 1.00 98.38 229 ALA A CA 1
ATOM 1750 C C . ALA A 1 229 ? -8.043 9.998 9.572 1.00 98.38 229 ALA A C 1
ATOM 1752 O O . ALA A 1 229 ? -8.979 9.571 10.246 1.00 98.38 229 ALA A O 1
ATOM 1753 N N . GLU A 1 230 ? -7.995 11.258 9.125 1.00 98.44 230 GLU A N 1
ATOM 1754 C CA . GLU A 1 230 ? -9.055 12.251 9.342 1.00 98.44 230 GLU A CA 1
ATOM 1755 C C . GLU A 1 230 ? -10.370 11.834 8.657 1.00 98.44 230 GLU A C 1
ATOM 1757 O O . GLU A 1 230 ? -11.436 11.897 9.270 1.00 98.44 230 GLU A O 1
ATOM 1762 N N . SER A 1 231 ? -10.302 11.382 7.400 1.00 98.56 231 SER A N 1
ATOM 1763 C CA . SER A 1 231 ? -11.453 10.865 6.645 1.00 98.56 231 SER A CA 1
ATOM 1764 C C . SER A 1 231 ? -12.030 9.603 7.300 1.00 98.56 231 SER A C 1
ATOM 1766 O O . SER A 1 231 ? -13.241 9.525 7.507 1.00 98.56 231 SER A O 1
ATOM 1768 N N . LEU A 1 232 ? -11.181 8.663 7.735 1.00 98.75 232 LEU A N 1
ATOM 1769 C CA . LEU A 1 232 ? -11.617 7.467 8.457 1.00 98.75 232 LEU A CA 1
ATOM 1770 C C . LEU A 1 232 ? -12.342 7.810 9.761 1.00 98.75 232 LEU A C 1
ATOM 1772 O O . LEU A 1 232 ? -13.406 7.254 10.026 1.00 98.75 232 LEU A O 1
ATOM 1776 N N . GLY A 1 233 ? -11.800 8.731 10.560 1.00 98.25 233 GLY A N 1
ATOM 1777 C CA . GLY A 1 233 ? -12.420 9.127 11.823 1.00 98.25 233 GLY A CA 1
ATOM 1778 C C . GLY A 1 233 ? -13.828 9.700 11.639 1.00 98.25 233 GLY A C 1
ATOM 1779 O O . GLY A 1 233 ? -14.740 9.333 12.377 1.00 98.25 233 GLY A O 1
ATOM 1780 N N . LYS A 1 234 ? -14.035 10.531 10.611 1.00 98.44 234 LYS A N 1
ATOM 1781 C CA . LYS A 1 234 ? -15.366 11.060 10.266 1.00 98.44 234 LYS A CA 1
ATOM 1782 C C . LYS A 1 234 ? -16.324 9.950 9.836 1.00 98.44 234 LYS A C 1
ATOM 1784 O O . LYS A 1 234 ? -17.412 9.841 10.397 1.00 98.44 234 LYS A O 1
ATOM 1789 N N . ALA A 1 235 ? -15.887 9.080 8.926 1.00 98.38 235 ALA A N 1
ATOM 1790 C CA . ALA A 1 235 ? -16.709 7.991 8.403 1.00 98.38 235 ALA A CA 1
ATOM 1791 C C . ALA A 1 235 ? -17.144 6.988 9.489 1.00 98.38 235 ALA A C 1
ATOM 1793 O O . ALA A 1 235 ? -18.256 6.471 9.439 1.00 98.38 235 ALA A O 1
ATOM 1794 N N . ILE A 1 236 ? -16.302 6.739 10.502 1.00 98.19 236 ILE A N 1
ATOM 1795 C CA . ILE A 1 236 ? -16.664 5.908 11.664 1.00 98.19 236 ILE A CA 1
ATOM 1796 C C . ILE A 1 236 ? -17.894 6.482 12.379 1.00 98.19 236 ILE A C 1
ATOM 1798 O O . ILE A 1 236 ? -18.816 5.736 12.707 1.00 98.19 236 ILE A O 1
ATOM 1802 N N . VAL A 1 237 ? -17.928 7.796 12.605 1.00 97.50 237 VAL A N 1
ATOM 1803 C CA . VAL A 1 237 ? -19.045 8.449 13.302 1.00 97.50 237 VAL A CA 1
ATOM 1804 C C . VAL A 1 237 ? -20.283 8.526 12.418 1.00 97.50 237 VAL A C 1
ATOM 1806 O O . VAL A 1 237 ? -21.380 8.226 12.883 1.00 97.50 237 VAL A O 1
ATOM 1809 N N . GLU A 1 238 ? -20.115 8.863 11.140 1.00 97.44 238 GLU A N 1
ATOM 1810 C CA . GLU A 1 238 ? -21.207 8.886 10.156 1.00 97.44 238 GLU A CA 1
ATOM 1811 C C . GLU A 1 238 ? -21.879 7.513 10.002 1.00 97.44 238 GLU A C 1
ATOM 1813 O O . GLU A 1 238 ? -23.090 7.434 9.802 1.00 97.44 238 GLU A O 1
ATOM 1818 N N . ALA A 1 239 ? -21.117 6.428 10.170 1.00 96.06 239 ALA A N 1
ATOM 1819 C CA . ALA A 1 239 ? -21.618 5.057 10.170 1.00 96.06 239 ALA A CA 1
ATOM 1820 C C . ALA A 1 239 ? -22.226 4.606 11.518 1.00 96.06 239 ALA A C 1
ATOM 1822 O O . ALA A 1 239 ? -22.520 3.417 11.684 1.00 96.06 239 ALA A O 1
ATOM 1823 N N . ASP A 1 240 ? -22.404 5.510 12.489 1.00 95.31 240 ASP A N 1
ATOM 1824 C CA . ASP A 1 240 ? -22.884 5.215 13.848 1.00 95.31 240 ASP A CA 1
ATOM 1825 C C . ASP A 1 240 ? -22.040 4.121 14.530 1.00 95.31 240 ASP A C 1
ATOM 1827 O O . ASP A 1 240 ? -22.522 3.077 14.989 1.00 95.31 240 ASP A O 1
ATOM 1831 N N . ARG A 1 241 ? -20.716 4.310 14.496 1.00 95.12 241 ARG A N 1
ATOM 1832 C CA . ARG A 1 241 ? -19.723 3.433 15.126 1.00 95.12 241 ARG A CA 1
ATOM 1833 C C . ARG A 1 241 ? -18.856 4.232 16.092 1.00 95.12 241 ARG A C 1
ATOM 1835 O O . ARG A 1 241 ? -18.759 5.454 16.037 1.00 95.12 241 ARG A O 1
ATOM 1842 N N . SER A 1 242 ? -18.218 3.516 17.011 1.00 94.75 242 SER A N 1
ATOM 1843 C CA . SER A 1 242 ? -17.246 4.078 17.957 1.00 94.75 242 SER A CA 1
ATOM 1844 C C . SER A 1 242 ? -15.833 3.606 17.625 1.00 94.75 242 SER A C 1
ATOM 1846 O O . SER A 1 242 ? -15.653 2.548 17.021 1.00 94.75 242 SER A O 1
ATOM 1848 N N . LEU A 1 243 ? -14.830 4.379 18.034 1.00 97.38 243 LEU A N 1
ATOM 1849 C CA . LEU A 1 243 ? -13.421 4.065 17.820 1.00 97.38 243 LEU A CA 1
ATOM 1850 C C . LEU A 1 243 ? -12.828 3.353 19.038 1.00 97.38 243 LEU A C 1
ATOM 1852 O O . LEU A 1 243 ? -12.934 3.847 20.158 1.00 97.38 243 LEU A O 1
ATOM 1856 N N . VAL A 1 244 ? -12.124 2.248 18.806 1.00 96.06 244 VAL A N 1
ATOM 1857 C CA . VAL A 1 244 ? -11.195 1.624 19.756 1.00 96.06 244 VAL A CA 1
ATOM 1858 C C . VAL A 1 244 ? -9.784 1.733 19.174 1.00 96.06 244 VAL A C 1
ATOM 1860 O O . VAL A 1 244 ? -9.579 1.434 18.003 1.00 96.06 244 VAL A O 1
ATOM 1863 N N . TYR A 1 245 ? -8.791 2.180 19.942 1.00 94.12 245 TYR A N 1
ATOM 1864 C CA . TYR A 1 245 ? -7.423 2.347 19.424 1.00 94.12 245 TYR A CA 1
ATOM 1865 C C . TYR A 1 245 ? -6.351 2.285 20.528 1.00 94.12 245 TYR A C 1
ATOM 1867 O O . TYR A 1 245 ? -6.669 2.119 21.707 1.00 94.12 245 TYR A O 1
ATOM 1875 N N . GLY A 1 246 ? -5.077 2.438 20.152 1.00 84.94 246 GLY A N 1
ATOM 1876 C CA . GLY A 1 246 ? -3.916 2.320 21.049 1.00 84.94 246 GLY A CA 1
ATOM 1877 C C . GLY A 1 246 ? -3.722 3.443 22.081 1.00 84.94 246 GLY A C 1
ATOM 1878 O O . GLY A 1 246 ? -2.825 3.347 22.914 1.00 84.94 246 GLY A O 1
ATOM 1879 N N . GLY A 1 247 ? -4.539 4.501 22.064 1.00 79.56 247 GLY A N 1
ATOM 1880 C CA . GLY A 1 247 ? -4.532 5.532 23.113 1.00 79.56 247 GLY A CA 1
ATOM 1881 C C . GLY A 1 247 ? -3.505 6.664 22.959 1.00 79.56 247 GLY A C 1
ATOM 1882 O O . GLY A 1 247 ? -3.431 7.515 23.845 1.00 79.56 247 GLY A O 1
ATOM 1883 N N . GLY A 1 248 ? -2.720 6.692 21.876 1.00 79.25 248 GLY A N 1
ATOM 1884 C CA . GLY A 1 248 ? -1.722 7.739 21.626 1.00 79.25 248 GLY A CA 1
ATOM 1885 C C . GLY A 1 248 ? -2.316 9.037 21.063 1.00 79.25 248 GLY A C 1
ATOM 1886 O O . GLY A 1 248 ? -3.113 9.011 20.133 1.00 79.25 248 GLY A O 1
ATOM 1887 N N . SER A 1 249 ? -1.883 10.199 21.558 1.00 75.88 249 SER A N 1
ATOM 1888 C CA . SER A 1 249 ? -2.402 11.504 21.101 1.00 75.88 249 SER A CA 1
ATOM 1889 C C . SER A 1 249 ? -1.632 12.144 19.931 1.00 75.88 249 SER A C 1
ATOM 1891 O O . SER A 1 249 ? -1.928 13.274 19.546 1.00 75.88 249 SER A O 1
ATOM 1893 N N . ALA A 1 250 ? -0.621 11.467 19.381 1.00 80.69 250 ALA A N 1
ATOM 1894 C CA . ALA A 1 250 ? 0.267 11.988 18.336 1.00 80.69 250 ALA A CA 1
ATOM 1895 C C . ALA A 1 250 ? 0.186 11.164 17.037 1.00 80.69 250 ALA A C 1
ATOM 1897 O O . ALA A 1 250 ? -0.400 10.082 17.004 1.00 80.69 250 ALA A O 1
ATOM 1898 N N . GLY A 1 251 ? 0.760 11.694 15.952 1.00 90.69 251 GLY A N 1
ATOM 1899 C CA . GLY A 1 251 ? 0.844 11.002 14.662 1.00 90.69 251 GLY A CA 1
ATOM 1900 C C . GLY A 1 251 ? -0.511 10.637 14.055 1.00 90.69 251 GLY A C 1
ATOM 1901 O O . GLY A 1 251 ? -1.473 11.404 14.157 1.00 90.69 251 GLY A O 1
ATOM 1902 N N . ILE A 1 252 ? -0.575 9.471 13.405 1.00 95.88 252 ILE A N 1
ATOM 1903 C CA . ILE A 1 252 ? -1.811 8.954 12.799 1.00 95.88 252 ILE A CA 1
ATOM 1904 C C . ILE A 1 252 ? -2.857 8.615 13.872 1.00 95.88 252 ILE A C 1
ATOM 1906 O O . ILE A 1 252 ? -4.033 8.932 13.692 1.00 95.88 252 ILE A O 1
ATOM 1910 N N . MET A 1 253 ? -2.428 8.072 15.016 1.00 92.19 253 MET A N 1
ATOM 1911 C CA . MET A 1 253 ? -3.290 7.809 16.177 1.00 92.19 253 MET A CA 1
ATOM 1912 C C . MET A 1 253 ? -4.017 9.063 16.690 1.00 92.19 253 MET A C 1
ATOM 1914 O O . MET A 1 253 ? -5.232 9.046 16.908 1.00 92.19 253 MET A O 1
ATOM 1918 N N . GLY A 1 254 ? -3.297 10.178 16.827 1.00 90.81 254 GLY A N 1
ATOM 1919 C CA . GLY A 1 254 ? -3.889 11.463 17.196 1.00 90.81 254 GLY A CA 1
ATOM 1920 C C . GLY A 1 254 ? -4.841 11.994 16.122 1.00 90.81 254 GLY A C 1
ATOM 1921 O O . GLY A 1 254 ? -5.915 12.496 16.437 1.00 90.81 254 GLY A O 1
ATOM 1922 N N . ALA A 1 255 ? -4.487 11.846 14.843 1.00 95.81 255 ALA A N 1
ATOM 1923 C CA . ALA A 1 255 ? -5.319 12.321 13.739 1.00 95.81 255 ALA A CA 1
ATOM 1924 C C . ALA A 1 255 ? -6.688 11.621 13.681 1.00 95.81 255 ALA A C 1
ATOM 1926 O O . ALA A 1 255 ? -7.711 12.299 13.581 1.00 95.81 255 ALA A O 1
ATOM 1927 N N . VAL A 1 256 ? -6.725 10.287 13.797 1.00 97.25 256 VAL A N 1
ATOM 1928 C CA . VAL A 1 256 ? -7.991 9.534 13.754 1.00 97.25 256 VAL A CA 1
ATOM 1929 C C . VAL A 1 256 ? -8.851 9.785 14.996 1.00 97.25 256 VAL A C 1
ATOM 1931 O O . VAL A 1 256 ? -10.054 10.004 14.874 1.00 97.25 256 VAL A O 1
ATOM 1934 N N . SER A 1 257 ? -8.253 9.817 16.192 1.00 95.38 257 SER A N 1
ATOM 1935 C CA . SER A 1 257 ? -8.997 10.028 17.442 1.00 95.38 257 SER A CA 1
ATOM 1936 C C . SER A 1 257 ? -9.566 11.446 17.561 1.00 95.38 257 SER A C 1
ATOM 1938 O O . SER A 1 257 ? -10.715 11.610 17.985 1.00 95.38 257 SER A O 1
ATOM 1940 N N . ASN A 1 258 ? -8.816 12.461 17.119 1.00 94.50 258 ASN A N 1
ATOM 1941 C CA . ASN A 1 258 ? -9.310 13.835 17.045 1.00 94.50 258 ASN A CA 1
ATOM 1942 C C . ASN A 1 258 ? -10.464 13.950 16.050 1.00 94.50 258 ASN A C 1
ATOM 1944 O O . ASN A 1 258 ? -11.500 14.498 16.407 1.00 94.50 258 ASN A O 1
ATOM 1948 N N . ALA A 1 259 ? -10.342 13.366 14.854 1.00 97.12 259 ALA A N 1
ATOM 1949 C CA . ALA A 1 259 ? -11.408 13.411 13.855 1.00 97.12 259 ALA A CA 1
ATOM 1950 C C . ALA A 1 259 ? -12.717 12.765 14.348 1.00 97.12 259 ALA A C 1
ATOM 1952 O O . ALA A 1 259 ? -13.792 13.314 14.115 1.00 97.12 259 ALA A O 1
ATOM 1953 N N . VAL A 1 260 ? -12.641 11.646 15.081 1.00 97.06 260 VAL A N 1
ATOM 1954 C CA . VAL A 1 260 ? -13.822 11.025 15.714 1.00 97.06 260 VAL A CA 1
ATOM 1955 C C . VAL A 1 260 ? -14.425 11.942 16.780 1.00 97.06 260 VAL A C 1
ATOM 1957 O O . VAL A 1 260 ? -15.641 12.121 16.828 1.00 97.06 260 VAL A O 1
ATOM 1960 N N . THR A 1 261 ? -13.589 12.538 17.631 1.00 93.81 261 THR A N 1
ATOM 1961 C CA . THR A 1 261 ? -14.046 13.409 18.725 1.00 93.81 261 THR A CA 1
ATOM 1962 C C . THR A 1 261 ? -14.681 14.696 18.192 1.00 93.81 261 THR A C 1
ATOM 1964 O O . THR A 1 261 ? -15.748 15.092 18.656 1.00 93.81 261 THR A O 1
ATOM 1967 N N . GLU A 1 262 ? -14.070 15.321 17.184 1.00 94.50 262 GLU A N 1
ATOM 1968 C CA . GLU A 1 262 ? -14.583 16.514 16.497 1.00 94.50 262 GLU A CA 1
ATOM 1969 C C . GLU A 1 262 ? -15.913 16.243 15.786 1.00 94.50 262 GLU A C 1
ATOM 1971 O O . GLU A 1 262 ? -16.798 17.097 15.792 1.00 94.50 262 GLU A O 1
ATOM 1976 N N . ALA A 1 263 ? -16.094 15.038 15.237 1.00 95.00 263 ALA A N 1
ATOM 1977 C CA . ALA A 1 263 ? -17.368 14.587 14.681 1.00 95.00 263 ALA A CA 1
ATOM 1978 C C . ALA A 1 263 ? -18.414 14.225 15.761 1.00 95.00 263 ALA A C 1
ATOM 1980 O O . ALA A 1 263 ? -19.549 13.882 15.438 1.00 95.00 263 ALA A O 1
ATOM 1981 N N . GLY A 1 264 ? -18.068 14.309 17.052 1.00 92.81 264 GLY A N 1
ATOM 1982 C CA . GLY A 1 264 ? -18.967 14.020 18.171 1.00 92.81 264 GLY A CA 1
ATOM 1983 C C . GLY A 1 264 ? -19.121 12.531 18.494 1.00 92.81 264 GLY A C 1
ATOM 1984 O O . GLY A 1 264 ? -20.056 12.164 19.217 1.00 92.81 264 GLY A O 1
ATOM 1985 N N . GLY A 1 265 ? -18.233 11.680 17.979 1.00 92.75 265 GLY A N 1
ATOM 1986 C CA . GLY A 1 265 ? -18.198 10.242 18.235 1.00 92.75 265 GLY A CA 1
ATOM 1987 C C . GLY A 1 265 ? -17.593 9.866 19.587 1.00 92.75 265 GLY A C 1
ATOM 1988 O O . GLY A 1 265 ? -17.132 10.718 20.347 1.00 92.75 265 GLY A O 1
ATOM 1989 N N . SER A 1 266 ? -17.601 8.564 19.888 1.00 92.44 266 SER A N 1
ATOM 1990 C CA . SER A 1 266 ? -16.955 8.006 21.080 1.00 92.44 266 SER A CA 1
ATOM 1991 C C . SER A 1 266 ? -15.620 7.343 20.745 1.00 92.44 266 SER A C 1
ATOM 1993 O O . SER A 1 266 ? -15.498 6.648 19.733 1.00 92.44 266 SER A O 1
ATOM 1995 N N . VAL A 1 267 ? -14.629 7.556 21.613 1.00 93.50 267 VAL A N 1
ATOM 1996 C CA . VAL A 1 267 ? -13.265 7.033 21.492 1.00 93.50 267 VAL A CA 1
ATOM 1997 C C . VAL A 1 267 ? -12.886 6.278 22.761 1.00 93.50 267 VAL A C 1
ATOM 1999 O O . VAL A 1 267 ? -12.976 6.815 23.863 1.00 93.50 267 VAL A O 1
ATOM 2002 N N . VAL A 1 268 ? -12.390 5.054 22.602 1.00 92.44 268 VAL A N 1
ATOM 2003 C CA . VAL A 1 268 ? -11.822 4.232 23.671 1.00 92.44 268 VAL A CA 1
ATOM 2004 C C . VAL A 1 268 ? -10.348 3.965 23.365 1.00 92.44 268 VAL A C 1
ATOM 2006 O O . VAL A 1 268 ? -10.014 3.230 22.437 1.00 92.44 268 VAL A O 1
ATOM 2009 N N . GLY A 1 269 ? -9.451 4.559 24.148 1.00 90.56 269 GLY A N 1
ATOM 2010 C CA . GLY A 1 269 ? -8.019 4.255 24.110 1.00 90.56 269 GLY A CA 1
ATOM 2011 C C . GLY A 1 269 ? -7.670 3.119 25.068 1.00 90.56 269 GLY A C 1
ATOM 2012 O O . GLY A 1 269 ? -8.051 3.174 26.236 1.00 90.56 269 GLY A O 1
ATOM 2013 N N . VAL A 1 270 ? -6.928 2.109 24.612 1.00 86.06 270 VAL A N 1
ATOM 2014 C CA . VAL A 1 270 ? -6.420 1.025 25.469 1.00 86.06 270 VAL A CA 1
ATOM 2015 C C . VAL A 1 270 ? -4.901 1.118 25.558 1.00 86.06 270 VAL A C 1
ATOM 2017 O O . VAL A 1 270 ? -4.209 0.940 24.559 1.00 86.06 270 VAL A O 1
ATOM 2020 N N . ALA A 1 271 ? -4.377 1.365 26.757 1.00 80.00 271 ALA A N 1
ATOM 2021 C CA . ALA A 1 271 ? -2.948 1.551 26.990 1.00 80.00 271 ALA A CA 1
ATOM 2022 C C . ALA A 1 271 ? -2.433 0.617 28.098 1.00 80.00 271 ALA A C 1
ATOM 2024 O O . ALA A 1 271 ? -3.117 0.410 29.101 1.00 80.00 271 ALA A O 1
ATOM 2025 N N . PRO A 1 272 ? -1.220 0.054 27.978 1.00 75.31 272 PRO A N 1
ATOM 2026 C CA . PRO A 1 272 ? -0.637 -0.742 29.045 1.00 75.31 272 PRO A CA 1
ATOM 2027 C C . PRO A 1 272 ? -0.093 0.174 30.150 1.00 75.31 272 PRO A C 1
ATOM 2029 O O . PRO A 1 272 ? 0.463 1.243 29.885 1.00 75.31 272 PRO A O 1
ATOM 2032 N N . PHE A 1 273 ? -0.176 -0.280 31.397 1.00 69.88 273 PHE A N 1
ATOM 2033 C CA . PHE A 1 273 ? 0.310 0.446 32.567 1.00 69.88 273 PHE A CA 1
ATOM 2034 C C . PHE A 1 273 ? 1.791 0.812 32.438 1.00 69.88 273 PHE A C 1
ATOM 2036 O O . PHE A 1 273 ? 2.174 1.917 32.798 1.00 69.88 273 PHE A O 1
ATOM 2043 N N . ALA A 1 274 ? 2.609 -0.064 31.845 1.00 58.31 274 ALA A N 1
ATOM 2044 C CA . ALA A 1 274 ? 4.022 0.209 31.594 1.00 58.31 274 ALA A CA 1
ATOM 2045 C C . ALA A 1 274 ? 4.248 1.467 30.734 1.00 58.31 274 ALA A C 1
ATOM 2047 O O . ALA A 1 274 ? 5.153 2.237 31.032 1.00 58.31 274 ALA A O 1
ATOM 2048 N N . MET A 1 275 ? 3.412 1.727 29.719 1.00 63.44 275 MET A N 1
ATOM 2049 C CA . MET A 1 275 ? 3.515 2.949 28.907 1.00 63.44 275 MET A CA 1
ATOM 2050 C C . MET A 1 275 ? 3.008 4.175 29.666 1.00 63.44 275 MET A C 1
ATOM 2052 O O . MET A 1 275 ? 3.589 5.247 29.546 1.00 63.44 275 MET A O 1
ATOM 2056 N N . VAL A 1 276 ? 1.964 4.031 30.489 1.00 61.12 276 VAL A N 1
ATOM 2057 C CA . VAL A 1 276 ? 1.493 5.119 31.364 1.00 61.12 276 VAL A CA 1
ATOM 2058 C C . VAL A 1 276 ? 2.574 5.494 32.386 1.00 61.12 276 VAL A C 1
ATOM 2060 O O . VAL A 1 276 ? 2.849 6.674 32.588 1.00 61.12 276 VAL A O 1
ATOM 2063 N N . ALA A 1 277 ? 3.227 4.497 32.987 1.00 50.00 277 ALA A N 1
ATOM 2064 C CA . ALA A 1 277 ? 4.267 4.667 33.996 1.00 50.00 277 ALA A CA 1
ATOM 2065 C C . ALA A 1 277 ? 5.610 5.149 33.414 1.00 50.00 277 ALA A C 1
ATOM 2067 O O . ALA A 1 277 ? 6.318 5.901 34.078 1.00 50.00 277 ALA A O 1
ATOM 2068 N N . ALA A 1 278 ? 5.953 4.754 32.182 1.00 53.03 278 ALA A N 1
ATOM 2069 C CA . ALA A 1 278 ? 7.184 5.158 31.492 1.00 53.03 278 ALA A CA 1
ATOM 2070 C C . ALA A 1 278 ? 7.068 6.489 30.721 1.00 53.03 278 ALA A C 1
ATOM 2072 O O . ALA A 1 278 ? 8.047 6.934 30.128 1.00 53.03 278 ALA A O 1
ATOM 2073 N N . GLY A 1 279 ? 5.901 7.144 30.732 1.00 52.50 279 GLY A N 1
ATOM 2074 C CA . GLY A 1 279 ? 5.715 8.449 30.094 1.00 52.50 279 GLY A CA 1
ATOM 2075 C C . GLY A 1 279 ? 5.388 8.402 28.597 1.00 52.50 279 GLY A C 1
ATOM 2076 O O . GLY A 1 279 ? 5.745 9.330 27.881 1.00 52.50 279 GLY A O 1
ATOM 2077 N N . GLY A 1 280 ? 4.675 7.378 28.124 1.00 57.03 280 GLY A N 1
ATOM 2078 C CA . GLY A 1 280 ? 4.122 7.290 26.769 1.00 57.03 280 GLY A CA 1
ATOM 2079 C C . GLY A 1 280 ? 4.893 6.374 25.815 1.00 57.03 280 GLY A C 1
ATOM 2080 O O . GLY A 1 280 ? 5.727 5.567 26.216 1.00 57.03 280 GLY A O 1
ATOM 2081 N N . GLU A 1 281 ? 4.555 6.464 24.530 1.00 55.25 281 GLU A N 1
ATOM 2082 C CA . GLU A 1 281 ? 5.201 5.706 23.457 1.00 55.25 281 GLU A CA 1
ATOM 2083 C C . GLU A 1 281 ? 6.456 6.450 22.977 1.00 55.25 281 GLU A C 1
ATOM 2085 O O . GLU A 1 281 ? 6.416 7.655 22.728 1.00 55.25 281 GLU A O 1
ATOM 2090 N N . ILE A 1 282 ? 7.585 5.744 22.881 1.00 51.41 282 ILE A N 1
ATOM 2091 C CA . ILE A 1 282 ? 8.879 6.339 22.528 1.00 51.41 282 ILE A CA 1
ATOM 2092 C C . ILE A 1 282 ? 8.981 6.452 21.003 1.00 51.41 282 ILE A C 1
ATOM 2094 O O . ILE A 1 282 ? 9.100 5.436 20.316 1.00 51.41 282 ILE A O 1
ATOM 2098 N N . ASP A 1 283 ? 9.031 7.675 20.470 1.00 45.94 283 ASP A N 1
ATOM 2099 C CA . ASP A 1 283 ? 9.557 7.899 19.120 1.00 45.94 283 ASP A CA 1
ATOM 2100 C C . ASP A 1 283 ? 11.091 7.803 19.168 1.00 45.94 283 ASP A C 1
ATOM 2102 O O . ASP A 1 283 ? 11.798 8.778 19.450 1.00 45.94 283 ASP A O 1
ATOM 2106 N N . GLN A 1 284 ? 11.615 6.597 18.921 1.00 42.56 284 GLN A N 1
ATOM 2107 C CA . GLN A 1 284 ? 13.058 6.326 18.927 1.00 42.56 284 GLN A CA 1
ATOM 2108 C C . GLN A 1 284 ? 13.826 7.180 17.906 1.00 42.56 284 GLN A C 1
ATOM 2110 O O . GLN A 1 284 ? 15.029 7.370 18.063 1.00 42.56 284 GLN A O 1
ATOM 2115 N N . THR A 1 285 ? 13.149 7.735 16.892 1.00 41.00 285 THR A N 1
ATOM 2116 C CA . THR A 1 285 ? 13.797 8.573 15.872 1.00 41.00 285 THR A CA 1
ATOM 2117 C C . THR A 1 285 ? 13.995 10.022 16.309 1.00 41.00 285 THR A C 1
ATOM 2119 O O . THR A 1 285 ? 14.816 10.723 15.721 1.00 41.00 285 THR A O 1
ATOM 2122 N N . LYS A 1 286 ? 13.291 10.482 17.354 1.00 43.31 286 LYS A N 1
ATOM 2123 C CA . LYS A 1 286 ? 13.355 11.881 17.812 1.00 43.31 286 LYS A CA 1
ATOM 2124 C C . LYS A 1 286 ? 13.866 12.063 19.236 1.00 43.31 286 LYS A C 1
ATOM 2126 O O . LYS A 1 286 ? 14.113 13.198 19.629 1.00 43.31 286 LYS A O 1
ATOM 2131 N N . GLY A 1 287 ? 14.037 10.994 20.017 1.00 39.62 287 GLY A N 1
ATOM 2132 C CA . GLY A 1 287 ? 14.564 11.083 21.387 1.00 39.62 287 GLY A CA 1
ATOM 2133 C C . GLY A 1 287 ? 13.704 11.927 22.340 1.00 39.62 287 GLY A C 1
ATOM 2134 O O . GLY A 1 287 ? 14.140 12.265 23.439 1.00 39.62 287 GLY A O 1
ATOM 2135 N N . VAL A 1 288 ? 12.481 12.282 21.938 1.00 40.03 288 VAL A N 1
ATOM 2136 C CA . VAL A 1 288 ? 11.583 13.129 22.719 1.00 40.03 288 VAL A CA 1
ATOM 2137 C C . VAL A 1 288 ? 10.797 12.242 23.680 1.00 40.03 288 VAL A C 1
ATOM 2139 O O . VAL A 1 288 ? 9.905 11.505 23.271 1.00 40.03 288 VAL A O 1
ATOM 2142 N N . HIS A 1 289 ? 11.119 12.326 24.972 1.00 39.31 289 HIS A N 1
ATOM 2143 C CA . HIS A 1 289 ? 10.214 11.899 26.038 1.00 39.31 289 HIS A CA 1
ATOM 2144 C C . HIS A 1 289 ? 9.104 12.944 26.152 1.00 39.31 289 HIS A C 1
ATOM 2146 O O . HIS A 1 289 ? 9.311 13.992 26.765 1.00 39.31 289 HIS A O 1
ATOM 2152 N N . GLN A 1 290 ? 7.936 12.692 25.565 1.00 36.72 290 GLN A N 1
ATOM 2153 C CA . GLN A 1 290 ? 6.741 13.436 25.947 1.00 36.72 290 GLN A CA 1
ATOM 2154 C C . GLN A 1 290 ? 5.596 12.486 26.317 1.00 36.72 290 GLN A C 1
ATOM 2156 O O . GLN A 1 290 ? 5.226 11.628 25.514 1.00 36.72 290 GLN A O 1
ATOM 2161 N N . PRO A 1 291 ? 5.011 12.644 27.521 1.00 36.75 291 PRO A N 1
ATOM 2162 C CA . PRO A 1 291 ? 3.859 11.869 27.947 1.00 36.75 291 PRO A CA 1
ATOM 2163 C C . PRO A 1 291 ? 2.641 12.247 27.107 1.00 36.75 291 PRO A C 1
ATOM 2165 O O . PRO A 1 291 ? 2.088 13.339 27.225 1.00 36.75 291 PRO A O 1
ATOM 2168 N N . HIS A 1 292 ? 2.221 11.321 26.247 1.00 46.06 292 HIS A N 1
ATOM 2169 C CA . HIS A 1 292 ? 1.139 11.514 25.277 1.00 46.06 292 HIS A CA 1
ATOM 2170 C C . HIS A 1 292 ? 0.003 10.494 25.431 1.00 46.06 292 HIS A C 1
ATOM 2172 O O . HIS A 1 292 ? -0.629 10.091 24.458 1.00 46.06 292 HIS A O 1
ATOM 2178 N N . ILE A 1 293 ? -0.291 10.098 26.671 1.00 46.34 293 ILE A N 1
ATOM 2179 C CA . ILE A 1 293 ? -1.606 9.551 27.025 1.00 46.34 293 ILE A CA 1
ATOM 2180 C C . ILE A 1 293 ? -2.368 10.691 27.707 1.00 46.34 293 ILE A C 1
ATOM 2182 O O . ILE A 1 293 ? -2.469 10.760 28.929 1.00 46.34 293 ILE A O 1
ATOM 2186 N N . GLN A 1 294 ? -2.839 11.654 26.914 1.00 45.56 294 GLN A N 1
ATOM 2187 C CA . GLN A 1 294 ? -3.809 12.649 27.372 1.00 45.56 294 GLN A CA 1
ATOM 2188 C C . GLN A 1 294 ? -5.151 12.345 26.722 1.00 45.56 294 GLN A C 1
ATOM 2190 O O . GLN A 1 294 ? -5.444 12.781 25.618 1.00 45.56 294 GLN A O 1
ATOM 2195 N N . LEU A 1 295 ? -5.972 11.582 27.435 1.00 49.12 295 LEU A N 1
ATOM 2196 C CA . LEU A 1 295 ? -7.364 11.320 27.072 1.00 49.12 295 LEU A CA 1
ATOM 2197 C C . LEU A 1 295 ? -8.278 11.599 28.271 1.00 49.12 295 LEU A C 1
ATOM 2199 O O . LEU A 1 295 ? -9.222 10.871 28.563 1.00 49.12 295 LEU A O 1
ATOM 2203 N N . LYS A 1 296 ? -7.984 12.686 28.986 1.00 39.72 296 LYS A N 1
ATOM 2204 C CA . LYS A 1 296 ? -8.998 13.423 29.737 1.00 39.72 296 LYS A CA 1
ATOM 2205 C C . LYS A 1 296 ? -9.110 14.803 29.110 1.00 39.72 296 LYS A C 1
ATOM 2207 O O . LYS A 1 296 ? -8.506 15.759 29.582 1.00 39.72 296 LYS A O 1
ATOM 2212 N N . ALA A 1 297 ? -9.886 14.900 28.033 1.00 39.44 297 ALA A N 1
ATOM 2213 C CA . ALA A 1 297 ? -10.541 16.164 27.746 1.00 39.44 297 ALA A CA 1
ATOM 2214 C C . ALA A 1 297 ? -11.505 16.393 28.914 1.00 39.44 297 ALA A C 1
ATOM 2216 O O . ALA A 1 297 ? -12.429 15.607 29.125 1.00 39.44 297 ALA A O 1
ATOM 2217 N N . ASN A 1 298 ? -11.219 17.389 29.748 1.00 36.19 298 ASN A N 1
ATOM 2218 C CA . ASN A 1 298 ? -12.079 17.759 30.863 1.00 36.19 298 ASN A CA 1
ATOM 2219 C C . ASN A 1 298 ? -13.504 18.009 30.329 1.00 36.19 298 ASN A C 1
ATOM 2221 O O . ASN A 1 298 ? -13.751 19.054 29.736 1.00 36.19 298 ASN A O 1
ATOM 2225 N N . GLY A 1 299 ? -14.423 17.054 30.525 1.00 40.66 299 GLY A N 1
ATOM 2226 C CA . GLY A 1 299 ? -15.864 17.261 30.337 1.00 40.66 299 GLY A CA 1
ATOM 2227 C C . GLY A 1 299 ? -16.593 16.492 29.226 1.00 40.66 299 GLY A C 1
ATOM 2228 O O . GLY A 1 299 ? -17.759 16.805 29.009 1.00 40.66 299 GLY A O 1
ATOM 2229 N N . SER A 1 300 ? -16.003 15.505 28.536 1.00 49.81 300 SER A N 1
ATOM 2230 C CA . SER A 1 300 ? -16.761 14.681 27.568 1.00 49.81 300 SER A CA 1
ATOM 2231 C C . SER A 1 300 ? -16.854 13.208 27.986 1.00 49.81 300 SER A C 1
ATOM 2233 O O . SER A 1 300 ? -15.859 12.490 27.894 1.00 49.81 300 SER A O 1
ATOM 2235 N N . ASP A 1 301 ? -18.055 12.720 28.322 1.00 60.22 301 ASP A N 1
ATOM 2236 C CA . ASP A 1 301 ? -18.346 11.295 28.611 1.00 60.22 301 ASP A CA 1
ATOM 2237 C C . ASP A 1 301 ? -18.015 10.335 27.444 1.00 60.22 301 ASP A C 1
ATOM 2239 O O . ASP A 1 301 ? -18.060 9.117 27.588 1.00 60.22 301 ASP A O 1
ATOM 2243 N N . LYS A 1 302 ? -17.679 10.877 26.266 1.00 70.88 302 LYS A N 1
ATOM 2244 C CA . LYS A 1 302 ? -17.439 10.136 25.022 1.00 70.88 302 LYS A CA 1
ATOM 2245 C C . LYS A 1 302 ? -15.996 9.656 24.825 1.00 70.88 302 LYS A C 1
ATOM 2247 O O . LYS A 1 302 ? -15.773 8.858 23.916 1.00 70.88 302 LYS A O 1
ATOM 2252 N N . VAL A 1 303 ? -15.037 10.094 25.645 1.00 78.44 303 VAL A N 1
ATOM 2253 C CA . VAL A 1 303 ? -13.628 9.668 25.557 1.00 78.44 303 VAL A CA 1
ATOM 2254 C C . VAL A 1 303 ? -13.260 8.849 26.792 1.00 78.44 303 VAL A C 1
ATOM 2256 O O . VAL A 1 303 ? -13.225 9.370 27.905 1.00 78.44 303 VAL A O 1
ATOM 2259 N N . GLN A 1 304 ? -12.964 7.566 26.598 1.00 83.69 304 GLN A N 1
ATOM 2260 C CA . GLN A 1 304 ? -12.581 6.635 27.655 1.00 83.69 304 GLN A CA 1
ATOM 2261 C C . GLN A 1 304 ? -11.139 6.163 27.458 1.00 83.69 304 GLN A C 1
ATOM 2263 O O . GLN A 1 304 ? -10.691 5.921 26.341 1.00 83.69 304 GLN A O 1
ATOM 2268 N N . THR A 1 305 ? -10.413 5.984 28.562 1.00 81.38 305 THR A N 1
ATOM 2269 C CA . THR A 1 305 ? -9.118 5.290 28.565 1.00 81.38 305 THR A CA 1
ATOM 2270 C C . THR A 1 305 ? -9.195 4.068 29.456 1.00 81.38 305 THR A C 1
ATOM 2272 O O . THR A 1 305 ? -9.681 4.152 30.583 1.00 81.38 305 THR A O 1
ATOM 2275 N N . ILE A 1 306 ? -8.690 2.947 28.959 1.00 82.12 306 ILE A N 1
ATOM 2276 C CA . ILE A 1 306 ? -8.592 1.687 29.684 1.00 82.12 306 ILE A CA 1
ATOM 2277 C C . ILE A 1 306 ? -7.116 1.379 29.863 1.00 82.12 306 ILE A C 1
ATOM 2279 O O . ILE A 1 306 ? -6.367 1.287 28.890 1.00 82.12 306 ILE A O 1
ATOM 2283 N N . VAL A 1 307 ? -6.710 1.233 31.120 1.00 80.38 307 VAL A N 1
ATOM 2284 C CA . VAL A 1 307 ? -5.345 0.858 31.476 1.00 80.38 307 VAL A CA 1
ATOM 2285 C C . VAL A 1 307 ? -5.320 -0.628 31.807 1.00 80.38 307 VAL A C 1
ATOM 2287 O O . VAL A 1 307 ? -6.092 -1.085 32.646 1.00 80.38 307 VAL A O 1
ATOM 2290 N N . VAL A 1 308 ? -4.441 -1.372 31.141 1.00 80.56 308 VAL A N 1
ATOM 2291 C CA . VAL A 1 308 ? -4.271 -2.827 31.303 1.00 80.56 308 VAL A CA 1
ATOM 2292 C C . VAL A 1 308 ? -2.869 -3.165 31.802 1.00 80.56 308 VAL A C 1
ATOM 2294 O O . VAL A 1 308 ? -1.971 -2.327 31.744 1.00 80.56 308 VAL A O 1
ATOM 2297 N N . ASN A 1 309 ? -2.632 -4.390 32.266 1.00 74.94 309 ASN A N 1
ATOM 2298 C CA . ASN A 1 309 ? -1.355 -4.734 32.898 1.00 74.94 309 ASN A CA 1
ATOM 2299 C C . ASN A 1 309 ? -0.262 -5.109 31.890 1.00 74.94 309 ASN A C 1
ATOM 2301 O O . ASN A 1 309 ? 0.922 -5.037 32.212 1.00 74.94 309 ASN A O 1
ATOM 2305 N N . SER A 1 310 ? -0.631 -5.503 30.666 1.00 76.62 310 SER A N 1
ATOM 2306 C CA . SER A 1 310 ? 0.321 -5.978 29.657 1.00 76.62 310 SER A CA 1
ATOM 2307 C C . SER A 1 310 ? -0.084 -5.633 28.220 1.00 76.62 310 SER A C 1
ATOM 2309 O O . SER A 1 310 ? -1.239 -5.323 27.932 1.00 76.62 310 SER A O 1
ATOM 2311 N N . MET A 1 311 ? 0.869 -5.738 27.286 1.00 78.06 311 MET A N 1
ATOM 2312 C CA . MET A 1 311 ? 0.602 -5.596 25.845 1.00 78.06 311 MET A CA 1
ATOM 2313 C C . MET A 1 311 ? -0.349 -6.676 25.305 1.00 78.06 311 MET A C 1
ATOM 2315 O O . MET A 1 311 ? -1.138 -6.408 24.403 1.00 78.06 311 MET A O 1
ATOM 2319 N N . HIS A 1 312 ? -0.316 -7.883 25.876 1.00 82.56 312 HIS A N 1
ATOM 2320 C CA . HIS A 1 312 ? -1.227 -8.965 25.495 1.00 82.56 312 HIS A CA 1
ATOM 2321 C C . HIS A 1 312 ? -2.666 -8.636 25.902 1.00 82.56 312 HIS A C 1
ATOM 2323 O O . HIS A 1 312 ? -3.580 -8.748 25.087 1.00 82.56 312 HIS A O 1
ATOM 2329 N N . GLU A 1 313 ? -2.858 -8.160 27.138 1.00 81.44 313 GLU A N 1
ATOM 2330 C CA . GLU A 1 313 ? -4.163 -7.687 27.610 1.00 81.44 313 GLU A CA 1
ATOM 2331 C C . GLU A 1 313 ? -4.669 -6.511 26.772 1.00 81.44 313 GLU A C 1
ATOM 2333 O O . GLU A 1 313 ? -5.854 -6.470 26.456 1.00 81.44 313 GLU A O 1
ATOM 2338 N N . ARG A 1 314 ? -3.781 -5.601 26.341 1.00 86.75 314 ARG A N 1
ATOM 2339 C CA . ARG A 1 314 ? -4.142 -4.474 25.462 1.00 86.75 314 ARG A CA 1
ATOM 2340 C C . ARG A 1 314 ? -4.782 -4.976 24.172 1.00 86.75 314 ARG A C 1
ATOM 2342 O O . ARG A 1 314 ? -5.899 -4.572 23.856 1.00 86.75 314 ARG A O 1
ATOM 2349 N N . LYS A 1 315 ? -4.104 -5.872 23.449 1.00 88.69 315 LYS A N 1
ATOM 2350 C CA . LYS A 1 315 ? -4.610 -6.427 22.182 1.00 88.69 315 LYS A CA 1
ATOM 2351 C C . LYS A 1 315 ? -5.916 -7.195 22.379 1.00 88.69 315 LYS A C 1
ATOM 2353 O O . LYS A 1 315 ? -6.866 -6.999 21.623 1.00 88.69 315 LYS A O 1
ATOM 2358 N N . ALA A 1 316 ? -5.987 -8.026 23.421 1.00 87.38 316 ALA A N 1
ATOM 2359 C CA . ALA A 1 316 ? -7.190 -8.788 23.739 1.00 87.38 316 ALA A CA 1
ATOM 2360 C C . ALA A 1 316 ? -8.385 -7.874 24.059 1.00 87.38 316 ALA A C 1
ATOM 2362 O O . ALA A 1 316 ? -9.487 -8.114 23.572 1.00 87.38 316 ALA A O 1
ATOM 2363 N N . GLU A 1 317 ? -8.178 -6.807 24.832 1.00 87.00 317 GLU A N 1
ATOM 2364 C CA . GLU A 1 317 ? -9.235 -5.861 25.193 1.00 87.00 317 GLU A CA 1
ATOM 2365 C C . GLU A 1 317 ? -9.723 -5.056 23.981 1.00 87.00 317 GLU A C 1
ATOM 2367 O O . GLU A 1 317 ? -10.932 -4.909 23.778 1.00 87.00 317 GLU A O 1
ATOM 2372 N N . MET A 1 318 ? -8.805 -4.603 23.119 1.00 92.00 318 MET A N 1
ATOM 2373 C CA . MET A 1 318 ? -9.164 -3.941 21.860 1.00 92.00 318 MET A CA 1
ATOM 2374 C C . MET A 1 318 ? -9.996 -4.860 20.958 1.00 92.00 318 MET A C 1
ATOM 2376 O O . MET A 1 318 ? -11.011 -4.438 20.399 1.00 92.00 318 MET A O 1
ATOM 2380 N N . ALA A 1 319 ? -9.605 -6.132 20.855 1.00 90.38 319 ALA A N 1
ATOM 2381 C CA . ALA A 1 319 ? -10.322 -7.119 20.063 1.00 90.38 319 ALA A CA 1
ATOM 2382 C C . ALA A 1 319 ? -11.693 -7.467 20.640 1.00 90.38 319 ALA A C 1
ATOM 2384 O O . ALA A 1 319 ? -12.647 -7.575 19.874 1.00 90.38 319 ALA A O 1
ATOM 2385 N N . LYS A 1 320 ? -11.837 -7.600 21.964 1.00 88.31 320 LYS A N 1
ATOM 2386 C CA . LYS A 1 320 ? -13.133 -7.847 22.621 1.00 88.31 320 LYS A CA 1
ATOM 2387 C C . LYS A 1 320 ? -14.145 -6.740 22.334 1.00 88.31 320 LYS A C 1
ATOM 2389 O O . LYS A 1 320 ? -15.298 -7.034 22.035 1.00 88.31 320 LYS A O 1
ATOM 2394 N N . ARG A 1 321 ? -13.705 -5.481 22.364 1.00 91.31 321 ARG A N 1
ATOM 2395 C CA . ARG A 1 321 ? -14.572 -4.300 22.215 1.00 91.31 321 ARG A CA 1
ATOM 2396 C C . ARG A 1 321 ? -14.965 -3.960 20.787 1.00 91.31 321 ARG A C 1
ATOM 2398 O O . ARG A 1 321 ? -15.827 -3.105 20.604 1.00 91.31 321 ARG A O 1
ATOM 2405 N N . SER A 1 322 ? -14.365 -4.611 19.799 1.00 94.00 322 SER A N 1
ATOM 2406 C CA . SER A 1 322 ? -14.506 -4.229 18.394 1.00 94.00 322 SER A CA 1
ATOM 2407 C C . SER A 1 322 ? -15.217 -5.308 17.587 1.00 94.00 322 SER A C 1
ATOM 2409 O O . SER A 1 322 ? -15.009 -6.492 17.833 1.00 94.00 322 SER A O 1
ATOM 2411 N N . CYS A 1 323 ? -16.029 -4.925 16.605 1.00 93.75 323 CYS A N 1
ATOM 2412 C CA . CYS A 1 323 ? -16.612 -5.843 15.618 1.00 93.75 323 CYS A CA 1
ATOM 2413 C C . CYS A 1 323 ? -15.763 -5.990 14.356 1.00 93.75 323 CYS A C 1
ATOM 2415 O O . CYS A 1 323 ? -15.965 -6.943 13.612 1.00 93.75 323 CYS A O 1
ATOM 2417 N N . ALA A 1 324 ? -14.813 -5.084 14.127 1.00 96.12 324 ALA A N 1
ATOM 2418 C CA . ALA A 1 324 ? -13.894 -5.120 12.998 1.00 96.12 324 ALA A CA 1
ATOM 2419 C C . ALA A 1 324 ? -12.560 -4.455 13.346 1.00 96.12 324 ALA A C 1
ATOM 2421 O O . ALA A 1 324 ? -12.475 -3.677 14.301 1.00 96.12 324 ALA A O 1
ATOM 2422 N N . PHE A 1 325 ? -11.549 -4.748 12.535 1.00 97.94 325 PHE A N 1
ATOM 2423 C CA . PHE A 1 325 ? -10.211 -4.180 12.606 1.00 97.94 325 PHE A CA 1
ATOM 2424 C C . PHE A 1 325 ? -9.916 -3.411 11.319 1.00 97.94 325 PHE A C 1
ATOM 2426 O O . PHE A 1 325 ? -10.154 -3.920 10.225 1.00 97.94 325 PHE A O 1
ATOM 2433 N N . ILE A 1 326 ? -9.390 -2.196 11.447 1.00 98.62 326 ILE A N 1
ATOM 2434 C CA . ILE A 1 326 ? -8.962 -1.359 10.326 1.00 98.62 326 ILE A CA 1
ATOM 2435 C C . ILE A 1 326 ? -7.513 -0.940 10.564 1.00 98.62 326 ILE A C 1
ATOM 2437 O O . ILE A 1 326 ? -7.182 -0.421 11.628 1.00 98.62 326 ILE A O 1
ATOM 2441 N N . ALA A 1 327 ? -6.647 -1.133 9.577 1.00 98.50 327 ALA A N 1
ATOM 2442 C CA . ALA A 1 327 ? -5.255 -0.715 9.634 1.00 98.50 327 ALA A CA 1
ATOM 2443 C C . ALA A 1 327 ? -5.008 0.513 8.752 1.00 98.50 327 ALA A C 1
ATOM 2445 O O . ALA A 1 327 ? -5.289 0.496 7.550 1.00 98.50 327 ALA A O 1
ATOM 2446 N N . LEU A 1 328 ? -4.439 1.558 9.352 1.00 98.62 328 LEU A N 1
ATOM 2447 C CA . LEU A 1 328 ? -3.777 2.660 8.654 1.00 98.62 328 LEU A CA 1
ATOM 2448 C C . LEU A 1 328 ? -2.253 2.461 8.720 1.00 98.62 328 LEU A C 1
ATOM 2450 O O . LEU A 1 328 ? -1.776 1.784 9.631 1.00 98.62 328 LEU A O 1
ATOM 2454 N N . PRO A 1 329 ? -1.476 3.102 7.828 1.00 98.00 329 PRO A N 1
ATOM 2455 C CA . PRO A 1 329 ? -0.020 3.014 7.819 1.00 98.00 329 PRO A CA 1
ATOM 2456 C C . PRO A 1 329 ? 0.622 3.240 9.193 1.00 98.00 329 PRO A C 1
ATOM 2458 O O . PRO A 1 329 ? 0.262 4.151 9.945 1.00 98.00 329 PRO A O 1
ATOM 2461 N N . GLY A 1 330 ? 1.597 2.391 9.510 1.00 96.31 330 GLY A N 1
ATOM 2462 C CA . GLY A 1 330 ? 2.272 2.348 10.801 1.00 96.31 330 GLY A CA 1
ATOM 2463 C C . GLY A 1 330 ? 3.555 1.521 10.756 1.00 96.31 330 GLY A C 1
ATOM 2464 O O . GLY A 1 330 ? 3.976 1.074 9.693 1.00 96.31 330 GLY A O 1
ATOM 2465 N N . GLY A 1 331 ? 4.205 1.369 11.911 1.00 94.00 331 GLY A N 1
ATOM 2466 C CA . GLY A 1 331 ? 5.458 0.619 12.050 1.00 94.00 331 GLY A CA 1
ATOM 2467 C C . GLY A 1 331 ? 5.251 -0.808 12.562 1.00 94.00 331 GLY A C 1
ATOM 2468 O O . GLY A 1 331 ? 4.153 -1.355 12.484 1.00 94.00 331 GLY A O 1
ATOM 2469 N N . TYR A 1 332 ? 6.298 -1.385 13.163 1.00 93.31 332 TYR A N 1
ATOM 2470 C CA . TYR A 1 332 ? 6.278 -2.762 13.676 1.00 93.31 332 TYR A CA 1
ATOM 2471 C C . TYR A 1 332 ? 5.110 -3.065 14.617 1.00 93.31 332 TYR A C 1
ATOM 2473 O O . TYR A 1 332 ? 4.533 -4.139 14.506 1.00 93.31 332 TYR A O 1
ATOM 2481 N N . GLY A 1 333 ? 4.730 -2.129 15.495 1.00 91.94 333 GLY A N 1
ATOM 2482 C CA . GLY A 1 333 ? 3.579 -2.318 16.386 1.00 91.94 333 GLY A CA 1
ATOM 2483 C C . GLY A 1 333 ? 2.279 -2.548 15.613 1.00 91.94 333 GLY A C 1
ATOM 2484 O O . GLY A 1 333 ? 1.579 -3.520 15.857 1.00 91.94 333 GLY A O 1
ATOM 2485 N N . THR A 1 334 ? 2.011 -1.720 14.602 1.00 95.81 334 THR A N 1
ATOM 2486 C CA . THR A 1 334 ? 0.838 -1.872 13.732 1.00 95.81 334 THR A CA 1
ATOM 2487 C C . THR A 1 334 ? 0.898 -3.164 12.916 1.00 95.81 334 THR A C 1
ATOM 2489 O O . THR A 1 334 ? -0.121 -3.820 12.728 1.00 95.81 334 THR A O 1
ATOM 2492 N N . PHE A 1 335 ? 2.079 -3.554 12.425 1.00 96.81 335 PHE A N 1
ATOM 2493 C CA . PHE A 1 335 ? 2.240 -4.810 11.682 1.00 96.81 335 PHE A CA 1
ATOM 2494 C C . PHE A 1 335 ? 1.957 -6.030 12.556 1.00 96.81 335 PHE A C 1
ATOM 2496 O O . PHE A 1 335 ? 1.273 -6.951 12.120 1.00 96.81 335 PHE A O 1
ATOM 2503 N N . GLU A 1 336 ? 2.454 -6.012 13.788 1.00 95.75 336 GLU A N 1
ATOM 2504 C CA . GLU A 1 336 ? 2.223 -7.056 14.778 1.00 95.75 336 GLU A CA 1
ATOM 2505 C C . GLU A 1 336 ? 0.735 -7.164 15.137 1.00 95.75 336 GLU A C 1
ATOM 2507 O O . GLU A 1 336 ? 0.181 -8.258 15.076 1.00 95.75 336 GLU A O 1
ATOM 2512 N N . GLU A 1 337 ? 0.065 -6.035 15.388 1.00 96.31 337 GLU A N 1
ATOM 2513 C CA . GLU A 1 337 ? -1.372 -5.986 15.684 1.00 96.31 337 GLU A CA 1
ATOM 2514 C C . GLU A 1 337 ? -2.221 -6.550 14.529 1.00 96.31 337 GLU A C 1
ATOM 2516 O O . GLU A 1 337 ? -3.147 -7.329 14.763 1.00 96.31 337 GLU A O 1
ATOM 2521 N N . VAL A 1 338 ? -1.892 -6.204 13.276 1.00 96.88 338 VAL A N 1
ATOM 2522 C CA . VAL A 1 338 ? -2.589 -6.723 12.086 1.00 96.88 338 VAL A CA 1
ATOM 2523 C C . VAL A 1 338 ? -2.364 -8.224 11.921 1.00 96.88 338 VAL A C 1
ATOM 2525 O O . VAL A 1 338 ? -3.327 -8.969 11.757 1.00 96.88 338 VAL A O 1
ATOM 2528 N N . LEU A 1 339 ? -1.114 -8.689 11.969 1.00 96.38 339 LEU A N 1
ATOM 2529 C CA . LEU A 1 339 ? -0.807 -10.109 11.781 1.00 96.38 339 LEU A CA 1
ATOM 2530 C C . LEU A 1 339 ? -1.391 -10.976 12.906 1.00 96.38 339 LEU A C 1
ATOM 2532 O O . LEU A 1 339 ? -1.849 -12.083 12.636 1.00 96.38 339 LEU A O 1
ATOM 2536 N N . GLU A 1 340 ? -1.451 -10.470 14.139 1.00 95.38 340 GLU A N 1
ATOM 2537 C CA . GLU A 1 340 ? -2.080 -11.157 15.272 1.00 95.38 340 GLU A CA 1
ATOM 2538 C C . GLU A 1 340 ? -3.574 -11.425 15.020 1.00 95.38 340 GLU A C 1
ATOM 2540 O O . GLU A 1 340 ? -4.024 -12.569 15.121 1.00 95.38 340 GLU A O 1
ATOM 2545 N N . VAL A 1 341 ? -4.359 -10.410 14.632 1.00 94.62 341 VAL A N 1
ATOM 2546 C CA . VAL A 1 341 ? -5.806 -10.605 14.389 1.00 94.62 341 VAL A CA 1
ATOM 2547 C C . VAL A 1 341 ? -6.081 -11.475 13.156 1.00 94.62 341 VAL A C 1
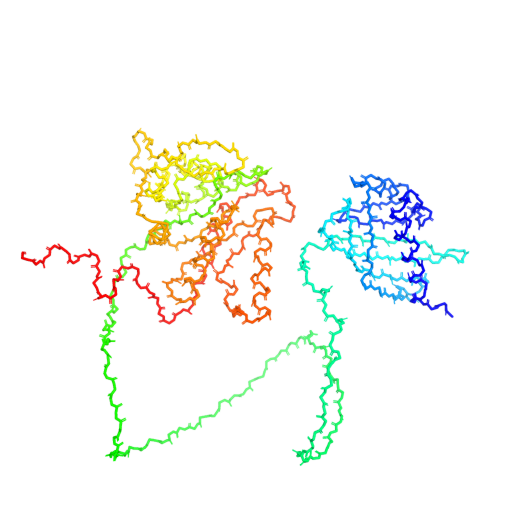ATOM 2549 O O . VAL A 1 341 ? -7.085 -12.191 13.085 1.00 94.62 341 VAL A O 1
ATOM 2552 N N . VAL A 1 342 ? -5.161 -11.495 12.191 1.00 94.12 342 VAL A N 1
ATOM 2553 C CA . VAL A 1 342 ? -5.217 -12.427 11.055 1.00 94.12 342 VAL A CA 1
ATOM 2554 C C . VAL A 1 342 ? -4.953 -13.856 11.516 1.00 94.12 342 VAL A C 1
ATOM 2556 O O . VAL A 1 342 ? -5.722 -14.757 11.176 1.00 94.12 342 VAL A O 1
ATOM 2559 N N . CYS A 1 343 ? -3.931 -14.072 12.345 1.00 92.81 343 CYS A N 1
ATOM 2560 C CA . CYS A 1 343 ? -3.650 -15.369 12.953 1.00 92.81 343 CYS A CA 1
ATOM 2561 C C . CYS A 1 343 ? -4.847 -15.874 13.769 1.00 92.81 343 CYS A C 1
ATOM 2563 O O . CYS A 1 343 ? -5.243 -17.030 13.620 1.00 92.81 343 CYS A O 1
ATOM 2565 N N . TRP A 1 344 ? -5.484 -15.011 14.566 1.00 90.12 344 TRP A N 1
ATOM 2566 C CA . TRP A 1 344 ? -6.694 -15.353 15.320 1.00 90.12 344 TRP A CA 1
ATOM 2567 C C . TRP A 1 344 ? -7.866 -15.734 14.417 1.00 90.12 344 TRP A C 1
ATOM 2569 O O . TRP A 1 344 ? -8.579 -16.693 14.718 1.00 90.12 344 TRP A O 1
ATOM 2579 N N . SER A 1 345 ? -8.033 -15.051 13.284 1.00 88.31 345 SER A N 1
ATOM 2580 C CA . SER A 1 345 ? -9.013 -15.445 12.266 1.00 88.31 345 SER A CA 1
ATOM 2581 C C . SER A 1 345 ? -8.689 -16.822 11.678 1.00 88.31 345 SER A C 1
ATOM 2583 O O . SER A 1 345 ? -9.568 -17.676 11.569 1.00 88.31 345 SER A O 1
ATOM 2585 N N . GLN A 1 346 ? -7.416 -17.073 11.355 1.00 84.88 346 GLN A N 1
ATOM 2586 C CA . GLN A 1 346 ? -6.947 -18.333 10.774 1.00 84.88 346 GLN A CA 1
ATOM 2587 C C . GLN A 1 346 ? -7.192 -19.538 11.692 1.00 84.88 346 GLN A C 1
ATOM 2589 O O . GLN A 1 346 ? -7.536 -20.615 11.202 1.00 84.88 346 GLN A O 1
ATOM 2594 N N . VAL A 1 347 ? -7.043 -19.369 13.009 1.00 84.38 347 VAL A N 1
ATOM 2595 C CA . VAL A 1 347 ? -7.289 -20.437 13.995 1.00 84.38 347 VAL A CA 1
ATOM 2596 C C . VAL A 1 347 ? -8.736 -20.486 14.509 1.00 84.38 347 VAL A C 1
ATOM 2598 O O . VAL A 1 347 ? -9.043 -21.278 15.396 1.00 84.38 347 VAL A O 1
ATOM 2601 N N . GLY A 1 348 ? -9.641 -19.668 13.958 1.00 80.56 348 GLY A N 1
ATOM 2602 C CA . GLY A 1 348 ? -11.069 -19.687 14.297 1.00 80.56 348 GLY A CA 1
ATOM 2603 C C . GLY A 1 348 ? -11.427 -19.001 15.619 1.00 80.56 348 GLY A C 1
ATOM 2604 O O . GLY A 1 348 ? -12.490 -19.256 16.183 1.00 80.56 348 GLY A O 1
ATOM 2605 N N . ILE A 1 349 ? -10.574 -18.116 16.137 1.00 82.44 349 ILE A N 1
ATOM 2606 C CA . ILE A 1 349 ? -10.879 -17.355 17.354 1.00 82.44 349 ILE A CA 1
ATOM 2607 C C . ILE A 1 349 ? -11.940 -16.269 17.073 1.00 82.44 349 ILE A C 1
ATOM 2609 O O . ILE A 1 349 ? -12.759 -15.962 17.939 1.00 82.44 349 ILE A O 1
ATOM 2613 N N . HIS A 1 350 ? -11.976 -15.695 15.868 1.00 87.12 350 HIS A N 1
ATOM 2614 C CA . HIS A 1 350 ? -13.025 -14.762 15.443 1.00 87.12 350 HIS A CA 1
ATOM 2615 C C . HIS A 1 350 ? -13.249 -14.778 13.923 1.00 87.12 350 HIS A C 1
ATOM 2617 O O . HIS A 1 350 ? -12.452 -15.332 13.176 1.00 87.12 350 HIS A O 1
ATOM 2623 N N . SER A 1 351 ? -14.316 -14.114 13.470 1.00 87.50 351 SER A N 1
ATOM 2624 C CA . SER A 1 351 ? -14.643 -13.846 12.052 1.00 87.50 351 SER A CA 1
ATOM 2625 C C . SER A 1 351 ? -14.743 -12.356 11.711 1.00 87.50 351 SER A C 1
ATOM 2627 O O . SER A 1 351 ? -15.215 -11.990 10.632 1.00 87.50 351 SER A O 1
ATOM 2629 N N . LYS A 1 352 ? -14.318 -11.497 12.642 1.00 91.69 352 LYS A N 1
ATOM 2630 C CA . LYS A 1 352 ? -14.322 -10.038 12.493 1.00 91.69 352 LYS A CA 1
ATOM 2631 C C . LYS A 1 352 ? -13.511 -9.616 11.255 1.00 91.69 352 LYS A C 1
ATOM 2633 O O . LYS A 1 352 ? -12.419 -10.158 11.079 1.00 91.69 352 LYS A O 1
ATOM 2638 N N . PRO A 1 353 ? -14.003 -8.668 10.434 1.00 94.62 353 PRO A N 1
ATOM 2639 C CA . PRO A 1 353 ? -13.271 -8.167 9.275 1.00 94.62 353 PRO A CA 1
ATOM 2640 C C . PRO A 1 353 ? -11.908 -7.588 9.660 1.00 94.62 353 PRO A C 1
ATOM 2642 O O . PRO A 1 353 ? -11.801 -6.888 10.671 1.00 94.62 353 PRO A O 1
ATOM 2645 N N . VAL A 1 354 ? -10.899 -7.823 8.818 1.00 96.81 354 VAL A N 1
ATOM 2646 C CA . VAL A 1 354 ? -9.582 -7.174 8.898 1.00 96.81 354 VAL A CA 1
ATOM 2647 C C . VAL A 1 354 ? -9.361 -6.382 7.612 1.00 96.81 354 VAL A C 1
ATOM 2649 O O . VAL A 1 354 ? -9.066 -6.947 6.559 1.00 96.81 354 VAL A O 1
ATOM 2652 N N . ILE A 1 355 ? -9.540 -5.066 7.697 1.00 98.12 355 ILE A N 1
ATOM 2653 C CA . ILE A 1 355 ? -9.429 -4.137 6.571 1.00 98.12 355 ILE A CA 1
ATOM 2654 C C . ILE A 1 355 ? -8.086 -3.410 6.647 1.00 98.12 355 ILE A C 1
ATOM 2656 O O . ILE A 1 355 ? -7.732 -2.870 7.691 1.00 98.12 355 ILE A O 1
ATOM 2660 N N . VAL A 1 356 ? -7.339 -3.354 5.548 1.00 98.44 356 VAL A N 1
ATOM 2661 C CA . VAL A 1 356 ? -6.035 -2.679 5.474 1.00 98.44 356 VAL A CA 1
ATOM 2662 C C . VAL A 1 356 ? -6.084 -1.599 4.402 1.00 98.44 356 VAL A C 1
ATOM 2664 O O . VAL A 1 356 ? -6.252 -1.896 3.222 1.00 98.44 356 VAL A O 1
ATOM 2667 N N . LEU A 1 357 ? -5.936 -0.335 4.799 1.00 98.69 357 LEU A N 1
ATOM 2668 C CA . LEU A 1 357 ? -6.003 0.797 3.876 1.00 98.69 357 LEU A CA 1
ATOM 2669 C C . LEU A 1 357 ? -4.638 1.005 3.213 1.00 98.69 357 LEU A C 1
ATOM 2671 O O . LEU A 1 357 ? -3.669 1.409 3.860 1.00 98.69 357 LEU A O 1
ATOM 2675 N N . ASN A 1 358 ? -4.544 0.721 1.914 1.00 98.25 358 ASN A N 1
ATOM 2676 C CA . ASN A 1 358 ? -3.291 0.718 1.162 1.00 98.25 358 ASN A CA 1
ATOM 2677 C C . ASN A 1 358 ? -2.925 2.110 0.619 1.00 98.25 358 ASN A C 1
ATOM 2679 O O . ASN A 1 358 ? -2.704 2.315 -0.578 1.00 98.25 358 ASN A O 1
ATOM 2683 N N . ILE A 1 359 ? -2.869 3.091 1.519 1.00 98.31 359 ILE A N 1
ATOM 2684 C CA . ILE A 1 359 ? -2.577 4.481 1.163 1.00 98.31 359 ILE A CA 1
ATOM 2685 C C . ILE A 1 359 ? -1.170 4.576 0.586 1.00 98.31 359 ILE A C 1
ATOM 2687 O O . ILE A 1 359 ? -0.200 4.123 1.191 1.00 98.31 359 ILE A O 1
ATOM 2691 N N . ARG A 1 360 ? -1.061 5.183 -0.594 1.00 96.69 360 ARG A N 1
ATOM 2692 C CA . ARG A 1 360 ? 0.176 5.342 -1.361 1.00 96.69 360 ARG A CA 1
ATOM 2693 C C . ARG A 1 360 ? 0.941 4.036 -1.575 1.00 96.69 360 ARG A C 1
ATOM 2695 O O . ARG A 1 360 ? 2.170 4.046 -1.578 1.00 96.69 360 ARG A O 1
ATOM 2702 N N . ASN A 1 361 ? 0.223 2.923 -1.734 1.00 97.12 361 ASN A N 1
ATOM 2703 C CA . ASN A 1 361 ? 0.798 1.588 -1.911 1.00 97.12 361 ASN A CA 1
ATOM 2704 C C . ASN A 1 361 ? 1.666 1.116 -0.726 1.00 97.12 361 ASN A C 1
ATOM 2706 O O . ASN A 1 361 ? 2.500 0.223 -0.883 1.00 97.12 361 ASN A O 1
ATOM 2710 N N . PHE A 1 362 ? 1.481 1.701 0.465 1.00 98.00 362 PHE A N 1
ATOM 2711 C CA . PHE A 1 362 ? 2.295 1.423 1.652 1.00 98.00 362 PHE A CA 1
ATOM 2712 C C . PHE A 1 362 ? 2.299 -0.060 2.056 1.00 98.00 362 PHE A C 1
ATOM 2714 O O . PHE A 1 362 ? 3.313 -0.572 2.521 1.00 98.00 362 PHE A O 1
ATOM 2721 N N . TYR A 1 363 ? 1.186 -0.763 1.849 1.00 98.12 363 TYR A N 1
ATOM 2722 C CA . TYR A 1 363 ? 1.009 -2.169 2.201 1.00 98.12 363 TYR A CA 1
ATOM 2723 C C . TYR A 1 363 ? 1.201 -3.138 1.024 1.00 98.12 363 TYR A C 1
ATOM 2725 O O . TYR A 1 363 ? 0.997 -4.341 1.205 1.00 98.12 363 TYR A O 1
ATOM 2733 N N . ASN A 1 364 ? 1.655 -2.677 -0.150 1.00 97.50 364 ASN A N 1
ATOM 2734 C CA . ASN A 1 364 ? 2.048 -3.584 -1.238 1.00 97.50 364 ASN A CA 1
ATOM 2735 C C . ASN A 1 364 ? 3.082 -4.629 -0.778 1.00 97.50 364 ASN A C 1
ATOM 2737 O O . ASN A 1 364 ? 2.858 -5.809 -1.041 1.00 97.50 364 ASN A O 1
ATOM 2741 N N . PRO A 1 365 ? 4.145 -4.271 -0.024 1.00 97.25 365 PRO A N 1
ATOM 2742 C CA . PRO A 1 365 ? 5.097 -5.267 0.468 1.00 97.25 365 PRO A CA 1
ATOM 2743 C C . PRO A 1 365 ? 4.459 -6.334 1.370 1.00 97.25 365 PRO A C 1
ATOM 2745 O O . PRO A 1 365 ? 4.824 -7.502 1.287 1.00 97.25 365 PRO A O 1
ATOM 2748 N N . LEU A 1 366 ? 3.478 -5.962 2.202 1.00 96.31 366 LEU A N 1
ATOM 2749 C CA . LEU A 1 366 ? 2.756 -6.918 3.049 1.00 96.31 366 LEU A CA 1
ATOM 2750 C C . LEU A 1 366 ? 1.862 -7.847 2.215 1.00 96.31 366 LEU A C 1
ATOM 2752 O O . LEU A 1 366 ? 1.813 -9.046 2.478 1.00 96.31 366 LEU A O 1
ATOM 2756 N N . ARG A 1 367 ? 1.178 -7.310 1.197 1.00 95.31 367 ARG A N 1
ATOM 2757 C CA . ARG A 1 367 ? 0.375 -8.106 0.257 1.00 95.31 367 ARG A CA 1
ATOM 2758 C C . ARG A 1 367 ? 1.239 -9.138 -0.466 1.00 95.31 367 ARG A C 1
ATOM 2760 O O . ARG A 1 367 ? 0.857 -10.302 -0.540 1.00 95.31 367 ARG A O 1
ATOM 2767 N N . GLU A 1 368 ? 2.410 -8.729 -0.946 1.00 96.12 368 GLU A N 1
ATOM 2768 C CA . GLU A 1 368 ? 3.354 -9.635 -1.605 1.00 96.12 368 GLU A CA 1
ATOM 2769 C C . GLU A 1 368 ? 3.923 -10.679 -0.640 1.00 96.12 368 GLU A C 1
ATOM 2771 O O . GLU A 1 368 ? 4.030 -11.846 -1.004 1.00 96.12 368 GLU A O 1
ATOM 2776 N N . LEU A 1 369 ? 4.192 -10.319 0.620 1.00 96.56 369 LEU A N 1
ATOM 2777 C CA . LEU A 1 369 ? 4.596 -11.292 1.638 1.00 96.56 369 LEU A CA 1
ATOM 2778 C C . LEU A 1 369 ? 3.524 -12.373 1.861 1.00 96.56 369 LEU A C 1
ATOM 2780 O O . LEU A 1 369 ? 3.854 -13.556 1.946 1.00 96.56 369 LEU A O 1
ATOM 2784 N N . ILE A 1 370 ? 2.245 -11.985 1.925 1.00 94.75 370 ILE A N 1
ATOM 2785 C CA . ILE A 1 370 ? 1.123 -12.929 2.054 1.00 94.75 370 ILE A CA 1
ATOM 2786 C C . ILE A 1 370 ? 1.048 -13.839 0.824 1.00 94.75 370 ILE A C 1
ATOM 2788 O O . ILE A 1 370 ? 0.965 -15.057 0.971 1.00 94.75 370 ILE A O 1
ATOM 2792 N N . ARG A 1 371 ? 1.132 -13.272 -0.385 1.00 93.75 371 ARG A N 1
ATOM 2793 C CA . ARG A 1 371 ? 1.122 -14.036 -1.643 1.00 93.75 371 ARG A CA 1
ATOM 2794 C C . ARG A 1 371 ? 2.282 -15.014 -1.736 1.00 93.75 371 ARG A C 1
ATOM 2796 O O . ARG A 1 371 ? 2.071 -16.158 -2.124 1.00 93.75 371 ARG A O 1
ATOM 2803 N N . ASN A 1 372 ? 3.475 -14.604 -1.318 1.00 95.56 372 ASN A N 1
ATOM 2804 C CA . ASN A 1 372 ? 4.628 -15.490 -1.243 1.00 95.56 372 ASN A CA 1
ATOM 2805 C C . ASN A 1 372 ? 4.387 -16.634 -0.248 1.00 95.56 372 ASN A C 1
ATOM 2807 O O . ASN A 1 372 ? 4.648 -17.788 -0.558 1.00 95.56 372 ASN A O 1
ATOM 2811 N N . GLY A 1 373 ? 3.813 -16.341 0.923 1.00 93.00 373 GLY A N 1
ATOM 2812 C CA . GLY A 1 373 ? 3.414 -17.372 1.882 1.00 93.00 373 GLY A CA 1
ATOM 2813 C C . GLY A 1 373 ? 2.394 -18.366 1.316 1.00 93.00 373 GLY A C 1
ATOM 2814 O O . GLY A 1 373 ? 2.441 -19.542 1.668 1.00 93.00 373 GLY A O 1
ATOM 2815 N N . ILE A 1 374 ? 1.500 -17.922 0.426 1.00 90.69 374 ILE A N 1
ATOM 2816 C CA . ILE A 1 374 ? 0.568 -18.803 -0.295 1.00 90.69 374 ILE A CA 1
ATOM 2817 C C . ILE A 1 374 ? 1.312 -19.654 -1.325 1.00 90.69 374 ILE A C 1
ATOM 2819 O O . ILE A 1 374 ? 1.142 -20.871 -1.344 1.00 90.69 374 ILE A O 1
ATOM 2823 N N . TYR A 1 375 ? 2.147 -19.024 -2.151 1.00 92.94 375 TYR A N 1
ATOM 2824 C CA . TYR A 1 375 ? 2.933 -19.689 -3.190 1.00 92.94 375 TYR A CA 1
ATOM 2825 C C . TYR A 1 375 ? 3.843 -20.786 -2.614 1.00 92.94 375 TYR A C 1
ATOM 2827 O O . TYR A 1 375 ? 3.847 -21.907 -3.114 1.00 92.94 375 TYR A O 1
ATOM 2835 N N . GLU A 1 376 ? 4.524 -20.496 -1.504 1.00 95.94 376 GLU A N 1
ATOM 2836 C CA . GLU A 1 376 ? 5.400 -21.432 -0.785 1.00 95.94 376 GLU A CA 1
ATOM 2837 C C . GLU A 1 376 ? 4.632 -22.431 0.109 1.00 95.94 376 GLU A C 1
ATOM 2839 O O . GLU A 1 376 ? 5.230 -23.267 0.786 1.00 95.94 376 GLU A O 1
ATOM 2844 N N . GLY A 1 377 ? 3.297 -22.361 0.146 1.00 88.00 377 GLY A N 1
ATOM 2845 C CA . GLY A 1 377 ? 2.446 -23.329 0.846 1.00 88.00 377 GLY A CA 1
ATOM 2846 C C . GLY A 1 377 ? 2.337 -23.155 2.367 1.00 88.00 377 GLY A C 1
ATOM 2847 O O . GLY A 1 377 ? 1.776 -24.024 3.037 1.00 88.00 377 GLY A O 1
ATOM 2848 N N . TYR A 1 378 ? 2.815 -22.043 2.932 1.00 92.00 378 TYR A N 1
ATOM 2849 C CA . TYR A 1 378 ? 2.656 -21.714 4.357 1.00 92.00 378 TYR A CA 1
ATOM 2850 C C . TYR A 1 378 ? 1.265 -21.158 4.696 1.00 92.00 378 TYR A C 1
ATOM 2852 O O . TYR A 1 378 ? 0.792 -21.311 5.824 1.00 92.00 378 TYR A O 1
ATOM 2860 N N . ILE A 1 379 ? 0.599 -20.518 3.732 1.00 91.94 379 ILE A N 1
ATOM 2861 C CA . ILE A 1 379 ? -0.749 -19.959 3.868 1.00 91.94 379 ILE A CA 1
ATOM 2862 C C . ILE A 1 379 ? -1.665 -20.669 2.870 1.00 91.94 379 ILE A C 1
ATOM 2864 O O . ILE A 1 379 ? -1.363 -20.768 1.686 1.00 91.94 379 ILE A O 1
ATOM 2868 N N . LEU A 1 380 ? -2.816 -21.164 3.328 1.00 87.94 380 LEU A N 1
ATOM 2869 C CA . LEU A 1 380 ? -3.807 -21.738 2.415 1.00 87.94 380 LEU A CA 1
ATOM 2870 C C . LEU A 1 380 ? -4.381 -20.636 1.518 1.00 87.94 380 LEU A C 1
ATOM 2872 O O . LEU A 1 380 ? -4.775 -19.596 2.031 1.00 87.94 380 LEU A O 1
ATOM 2876 N N . GLU A 1 381 ? -4.542 -20.887 0.220 1.00 88.00 381 GLU A N 1
ATOM 2877 C CA . GLU A 1 381 ? -5.081 -19.912 -0.749 1.00 88.00 381 GLU A CA 1
ATOM 2878 C C . GLU A 1 381 ? -6.400 -19.266 -0.277 1.00 88.00 381 GLU A C 1
ATOM 2880 O O . GLU A 1 381 ? -6.566 -18.050 -0.289 1.00 88.00 381 GLU A O 1
ATOM 2885 N N . LYS A 1 382 ? -7.314 -20.066 0.290 1.00 87.06 382 LYS A N 1
ATOM 2886 C CA . LYS A 1 382 ? -8.588 -19.576 0.853 1.00 87.06 382 LYS A CA 1
ATOM 2887 C C . LYS A 1 382 ? -8.436 -18.581 2.015 1.00 87.06 382 LYS A C 1
ATOM 2889 O O . LYS A 1 382 ? -9.433 -17.969 2.398 1.00 87.06 382 LYS A O 1
ATOM 2894 N N . ASN A 1 383 ? -7.256 -18.501 2.632 1.00 90.38 383 ASN A N 1
ATOM 2895 C CA . ASN A 1 383 ? -6.950 -17.598 3.737 1.00 90.38 383 ASN A CA 1
ATOM 2896 C C . ASN A 1 383 ? -6.420 -16.243 3.246 1.00 90.38 383 ASN A C 1
ATOM 2898 O O . ASN A 1 383 ? -6.311 -15.338 4.067 1.00 90.38 383 ASN A O 1
ATOM 2902 N N . GLU A 1 384 ? -6.163 -16.049 1.945 1.00 90.19 384 GLU A N 1
ATOM 2903 C CA . GLU A 1 384 ? -5.820 -14.720 1.406 1.00 90.19 384 GLU A CA 1
ATOM 2904 C C . GLU A 1 384 ? -6.900 -13.692 1.774 1.00 90.19 384 GLU A C 1
ATOM 2906 O O . GLU A 1 384 ? -6.606 -12.587 2.221 1.00 90.19 384 GLU A O 1
ATOM 2911 N N . ARG A 1 385 ? -8.171 -14.113 1.712 1.00 89.50 385 ARG A N 1
ATOM 2912 C CA . ARG A 1 385 ? -9.336 -13.287 2.060 1.00 89.50 385 ARG A CA 1
ATOM 2913 C C . ARG A 1 385 ? -9.431 -12.894 3.537 1.00 89.50 385 ARG A C 1
ATOM 2915 O O . ARG A 1 385 ? -10.324 -12.127 3.872 1.00 89.50 385 ARG A O 1
ATOM 2922 N N . LEU A 1 386 ? -8.591 -13.440 4.426 1.00 91.31 386 LEU A N 1
ATOM 2923 C CA . LEU A 1 386 ? -8.572 -13.033 5.838 1.00 91.31 386 LEU A CA 1
ATOM 2924 C C . LEU A 1 386 ? -8.114 -11.580 6.005 1.00 91.31 386 LEU A C 1
ATOM 2926 O O . LEU A 1 386 ? -8.420 -10.976 7.028 1.00 91.31 386 LEU A O 1
ATOM 2930 N N . VAL A 1 387 ? -7.418 -11.025 5.007 1.00 94.62 387 VAL A N 1
ATOM 2931 C CA . VAL A 1 387 ? -7.009 -9.620 4.954 1.00 94.62 387 VAL A CA 1
ATOM 2932 C C . VAL A 1 387 ? -7.624 -8.976 3.722 1.00 94.62 387 VAL A C 1
ATOM 2934 O O . VAL A 1 387 ? -7.357 -9.395 2.598 1.00 94.62 387 VAL A O 1
ATOM 2937 N N . HIS A 1 388 ? -8.422 -7.930 3.912 1.00 96.12 388 HIS A N 1
ATOM 2938 C CA . HIS A 1 388 ? -8.983 -7.169 2.804 1.00 96.12 388 HIS A CA 1
ATOM 2939 C C . HIS A 1 388 ? -8.231 -5.854 2.622 1.00 96.12 388 HIS A C 1
ATOM 2941 O O . HIS A 1 388 ? -8.361 -4.932 3.429 1.00 96.12 388 HIS A O 1
ATOM 2947 N N . PHE A 1 389 ? -7.447 -5.757 1.550 1.00 97.50 389 PHE A N 1
ATOM 2948 C CA . PHE A 1 389 ? -6.779 -4.513 1.188 1.00 97.50 389 PHE A CA 1
ATOM 2949 C C . PHE A 1 389 ? -7.734 -3.591 0.428 1.00 97.50 389 PHE A C 1
ATOM 2951 O O . PHE A 1 389 ? -8.321 -3.992 -0.575 1.00 97.50 389 PHE A O 1
ATOM 2958 N N . VAL A 1 390 ? -7.848 -2.346 0.885 1.00 98.12 390 VAL A N 1
ATOM 2959 C CA . VAL A 1 390 ? -8.566 -1.280 0.181 1.00 98.12 390 VAL A CA 1
ATOM 2960 C C . VAL A 1 390 ? -7.542 -0.447 -0.570 1.00 98.12 390 VAL A C 1
ATOM 2962 O O . VAL A 1 390 ? -6.665 0.160 0.047 1.00 98.12 390 VAL A O 1
ATOM 2965 N N . ASP A 1 391 ? -7.656 -0.433 -1.893 1.00 97.56 391 ASP A N 1
ATOM 2966 C CA . ASP A 1 391 ? -6.795 0.340 -2.782 1.00 97.56 391 ASP A CA 1
ATOM 2967 C C . ASP A 1 391 ? -7.438 1.688 -3.135 1.00 97.56 391 ASP A C 1
ATOM 2969 O O . ASP A 1 391 ? -8.659 1.812 -3.245 1.00 97.56 391 ASP A O 1
ATOM 2973 N N . GLY A 1 392 ? -6.592 2.706 -3.284 1.00 93.94 392 GLY A N 1
ATOM 2974 C CA . GLY A 1 392 ? -6.986 4.040 -3.728 1.00 93.94 392 GLY A CA 1
ATOM 2975 C C . GLY A 1 392 ? -6.922 4.191 -5.255 1.00 93.94 392 GLY A C 1
ATOM 2976 O O . GLY A 1 392 ? -6.708 3.211 -5.972 1.00 93.94 392 GLY A O 1
ATOM 2977 N N . PRO A 1 393 ? -7.071 5.421 -5.773 1.00 95.81 393 PRO A N 1
ATOM 2978 C CA . PRO A 1 393 ? -6.909 5.714 -7.198 1.00 95.81 393 PRO A CA 1
ATOM 2979 C C . PRO A 1 393 ? -5.502 5.353 -7.704 1.00 95.81 393 PRO A C 1
ATOM 2981 O O . PRO A 1 393 ? -4.549 5.265 -6.932 1.00 95.81 393 PRO A O 1
ATOM 2984 N N . ALA A 1 394 ? -5.353 5.140 -9.014 1.00 93.19 394 ALA A N 1
ATOM 2985 C CA . ALA A 1 394 ? -4.063 4.760 -9.597 1.00 93.19 394 ALA A CA 1
ATOM 2986 C C . ALA A 1 394 ? -3.000 5.867 -9.456 1.00 93.19 394 ALA A C 1
ATOM 2988 O O . ALA A 1 394 ? -1.822 5.568 -9.257 1.00 93.19 394 ALA A O 1
ATOM 2989 N N . ASP A 1 395 ? -3.412 7.137 -9.528 1.00 93.12 395 ASP A N 1
ATOM 2990 C CA . ASP A 1 395 ? -2.530 8.276 -9.283 1.00 93.12 395 ASP A CA 1
ATOM 2991 C C . ASP A 1 395 ? -2.344 8.504 -7.775 1.00 93.12 395 ASP A C 1
ATOM 2993 O O . ASP A 1 395 ? -3.283 8.832 -7.049 1.00 93.12 395 ASP A O 1
ATOM 2997 N N . LEU A 1 396 ? -1.102 8.378 -7.299 1.00 92.69 396 LEU A N 1
ATOM 2998 C CA . LEU A 1 396 ? -0.741 8.584 -5.895 1.00 92.69 396 LEU A CA 1
ATOM 2999 C C . LEU A 1 396 ? -0.939 10.026 -5.408 1.00 92.69 396 LEU A C 1
ATOM 3001 O O . LEU A 1 396 ? -0.952 10.248 -4.193 1.00 92.69 396 LEU A O 1
ATOM 3005 N N . ALA A 1 397 ? -1.047 11.001 -6.314 1.00 90.75 397 ALA A N 1
ATOM 3006 C CA . ALA A 1 397 ? -1.368 12.383 -5.970 1.00 90.75 397 ALA A CA 1
ATOM 3007 C C . ALA A 1 397 ? -2.825 12.527 -5.501 1.00 90.75 397 ALA A C 1
ATOM 3009 O O . ALA A 1 397 ? -3.106 13.309 -4.594 1.00 90.75 397 ALA A O 1
ATOM 3010 N N . GLU A 1 398 ? -3.739 11.716 -6.038 1.00 95.00 398 GLU A N 1
ATOM 3011 C CA . GLU A 1 398 ? -5.156 11.724 -5.658 1.00 95.00 398 GLU A CA 1
ATOM 3012 C C . GLU A 1 398 ? -5.409 11.073 -4.287 1.00 95.00 398 GLU A C 1
ATOM 3014 O O . GLU A 1 398 ? -6.466 11.252 -3.686 1.00 95.00 398 GLU A O 1
ATOM 3019 N N . HIS A 1 399 ? -4.433 10.341 -3.735 1.00 96.88 399 HIS A N 1
ATOM 3020 C CA . HIS A 1 399 ? -4.589 9.647 -2.448 1.00 96.88 399 HIS A CA 1
ATOM 3021 C C . HIS A 1 399 ? -4.797 10.598 -1.270 1.00 96.88 399 HIS A C 1
ATOM 3023 O O . HIS A 1 399 ? -5.315 10.169 -0.242 1.00 96.88 399 HIS A O 1
ATOM 3029 N N . GLU A 1 400 ? -4.380 11.861 -1.388 1.00 96.12 400 GLU A N 1
ATOM 3030 C CA . GLU A 1 400 ? -4.584 12.866 -0.341 1.00 96.12 400 GLU A CA 1
ATOM 3031 C C . GLU A 1 400 ? -6.043 13.334 -0.247 1.00 96.12 400 GLU A C 1
ATOM 3033 O O . GLU A 1 400 ? -6.529 13.596 0.853 1.00 96.12 400 GLU A O 1
ATOM 3038 N N . SER A 1 401 ? -6.742 13.426 -1.382 1.00 96.25 401 SER A N 1
ATOM 3039 C CA . SER A 1 401 ? -8.141 13.862 -1.470 1.00 96.25 401 SER A CA 1
ATOM 3040 C C . SER A 1 401 ? -9.140 12.704 -1.521 1.00 96.25 401 SER A C 1
ATOM 3042 O O . SER A 1 401 ? -10.342 12.935 -1.387 1.00 96.25 401 SER A O 1
ATOM 3044 N N . PHE A 1 402 ? -8.666 11.471 -1.708 1.00 97.94 402 PHE A N 1
ATOM 3045 C CA . PHE A 1 402 ? -9.500 10.278 -1.717 1.00 97.94 402 PHE A CA 1
ATOM 3046 C C . PHE A 1 402 ? -10.162 10.024 -0.353 1.00 97.94 402 PHE A C 1
ATOM 3048 O O . PHE A 1 402 ? -9.527 10.112 0.700 1.00 97.94 402 PHE A O 1
ATOM 3055 N N . ASP A 1 403 ? -11.447 9.666 -0.375 1.00 98.19 403 ASP A N 1
ATOM 3056 C CA . ASP A 1 403 ? -12.230 9.384 0.830 1.00 98.19 403 ASP A CA 1
ATOM 3057 C C . ASP A 1 403 ? -11.999 7.948 1.324 1.00 98.19 403 ASP A C 1
ATOM 3059 O O . ASP A 1 403 ? -12.788 7.025 1.097 1.00 98.19 403 ASP A O 1
ATOM 3063 N N . TRP A 1 404 ? -10.867 7.765 2.002 1.00 98.50 404 TRP A N 1
ATOM 3064 C CA . TRP A 1 404 ? -10.459 6.492 2.592 1.00 98.50 404 TRP A CA 1
ATOM 3065 C C . TRP A 1 404 ? -11.443 5.965 3.636 1.00 98.50 404 TRP A C 1
ATOM 3067 O O . TRP A 1 404 ? -11.607 4.753 3.762 1.00 98.50 404 TRP A O 1
ATOM 3077 N N . GLY A 1 405 ? -12.099 6.855 4.377 1.00 98.19 405 GLY A N 1
ATOM 3078 C CA . GLY A 1 405 ? -13.092 6.507 5.381 1.00 98.19 405 GLY A CA 1
ATOM 3079 C C . GLY A 1 405 ? -14.329 5.878 4.765 1.00 98.19 405 GLY A C 1
ATOM 3080 O O . GLY A 1 405 ? -14.730 4.791 5.185 1.00 98.19 405 GLY A O 1
ATOM 3081 N N . LYS A 1 406 ? -14.884 6.498 3.718 1.00 98.00 406 LYS A N 1
ATOM 3082 C CA . LYS A 1 406 ? -15.994 5.908 2.965 1.00 98.00 406 LYS A CA 1
ATOM 3083 C C . LYS A 1 406 ? -15.607 4.559 2.358 1.00 98.00 406 LYS A C 1
ATOM 3085 O O . LYS A 1 406 ? -16.340 3.587 2.529 1.00 98.00 406 LYS A O 1
ATOM 3090 N N . ALA A 1 407 ? -14.439 4.475 1.718 1.00 98.25 407 ALA A N 1
ATOM 3091 C CA . ALA A 1 407 ? -13.951 3.223 1.139 1.00 98.25 407 ALA A CA 1
ATOM 3092 C C . ALA A 1 407 ? -13.795 2.111 2.197 1.00 98.25 407 ALA A C 1
ATOM 3094 O O . ALA A 1 407 ? -14.145 0.958 1.943 1.00 98.25 407 ALA A O 1
ATOM 3095 N N . ALA A 1 408 ? -13.335 2.454 3.406 1.00 98.12 408 ALA A N 1
ATOM 3096 C CA . ALA A 1 408 ? -13.237 1.520 4.525 1.00 98.12 408 ALA A CA 1
ATOM 3097 C C . ALA A 1 408 ? -14.614 1.021 4.993 1.00 98.12 408 ALA A C 1
ATOM 3099 O O . ALA A 1 408 ? -14.781 -0.178 5.213 1.00 98.12 408 ALA A O 1
ATOM 3100 N N . MET A 1 409 ? -15.603 1.911 5.132 1.00 97.31 409 MET A N 1
ATOM 3101 C CA . MET A 1 409 ? -16.960 1.522 5.538 1.00 97.31 409 MET A CA 1
ATOM 3102 C C . MET A 1 409 ? -17.638 0.646 4.479 1.00 97.31 409 MET A C 1
ATOM 3104 O O . MET A 1 409 ? -18.220 -0.379 4.825 1.00 97.31 409 MET A O 1
ATOM 3108 N N . GLU A 1 410 ? -17.485 0.969 3.192 1.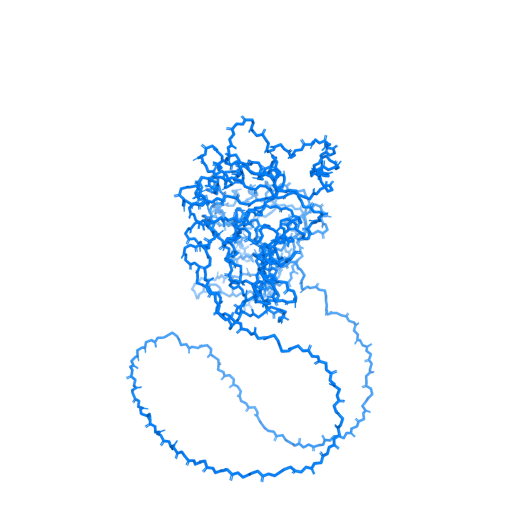00 96.75 410 GLU A N 1
ATOM 3109 C CA . GLU A 1 410 ? -17.986 0.123 2.102 1.00 96.75 410 GLU A CA 1
ATOM 3110 C C . GLU A 1 410 ? -17.344 -1.272 2.107 1.00 96.75 410 GLU A C 1
ATOM 3112 O O . GLU A 1 410 ? -18.020 -2.269 1.852 1.00 96.75 410 GLU A O 1
ATOM 3117 N N . ALA A 1 411 ? -16.041 -1.362 2.392 1.00 95.88 411 ALA A N 1
ATOM 3118 C CA . ALA A 1 411 ? -15.346 -2.641 2.512 1.00 95.88 411 ALA A CA 1
ATOM 3119 C C . ALA A 1 411 ? -15.855 -3.465 3.706 1.00 95.88 411 ALA A C 1
ATOM 3121 O O . ALA A 1 411 ? -16.021 -4.678 3.590 1.00 95.88 411 ALA A O 1
ATOM 3122 N N . LEU A 1 412 ? -16.152 -2.811 4.835 1.00 93.75 412 LEU A N 1
ATOM 3123 C CA . LEU A 1 412 ? -16.760 -3.460 5.997 1.00 93.75 412 LEU A CA 1
ATOM 3124 C C . LEU A 1 412 ? -18.167 -3.989 5.703 1.00 93.75 412 LEU A C 1
ATOM 3126 O O . LEU A 1 412 ? -18.499 -5.088 6.134 1.00 93.75 412 LEU A O 1
ATOM 3130 N N . GLU A 1 413 ? -18.990 -3.233 4.977 1.00 90.75 413 GLU A N 1
ATOM 3131 C CA . GLU A 1 413 ? -20.352 -3.648 4.612 1.00 90.75 413 GLU A CA 1
ATOM 3132 C C . GLU A 1 413 ? -20.372 -4.826 3.634 1.00 90.75 413 GLU A C 1
ATOM 3134 O O . GLU A 1 413 ? -21.252 -5.681 3.710 1.00 90.75 413 GLU A O 1
ATOM 3139 N N . LYS A 1 414 ? -19.388 -4.891 2.730 1.00 90.31 414 LYS A N 1
ATOM 3140 C CA . LYS A 1 414 ? -19.231 -5.981 1.754 1.00 90.31 414 LYS A CA 1
ATOM 3141 C C . LYS A 1 414 ? -18.572 -7.232 2.342 1.00 90.31 414 LYS A C 1
ATOM 3143 O O . LYS A 1 414 ? -18.427 -8.220 1.625 1.00 90.31 414 LYS A O 1
ATOM 3148 N N . TRP A 1 415 ? -18.134 -7.203 3.601 1.00 85.69 415 TRP A N 1
ATOM 3149 C CA . TRP A 1 415 ? -17.442 -8.335 4.204 1.00 85.69 415 TRP A CA 1
ATOM 3150 C C . TRP A 1 415 ? -18.376 -9.535 4.376 1.00 85.69 415 TRP A C 1
ATOM 3152 O O . TRP A 1 415 ? -19.261 -9.557 5.234 1.00 85.69 415 TRP A O 1
ATOM 3162 N N . GLU A 1 416 ? -18.129 -10.578 3.592 1.00 75.19 416 GLU A N 1
ATOM 3163 C CA . GLU A 1 416 ? -18.765 -11.875 3.766 1.00 75.19 416 GLU A CA 1
ATOM 3164 C C . GLU A 1 416 ? -17.939 -12.703 4.754 1.00 75.19 416 GLU A C 1
ATOM 3166 O O . GLU A 1 416 ? -16.778 -13.034 4.504 1.00 75.19 416 GLU A O 1
ATOM 3171 N N . GLY A 1 417 ? -18.536 -13.021 5.907 1.00 65.75 417 GLY A N 1
ATOM 3172 C CA . GLY A 1 417 ? -17.862 -13.742 6.982 1.00 65.75 417 GLY A CA 1
ATOM 3173 C C . GLY A 1 417 ? -17.170 -15.022 6.504 1.00 65.75 417 GLY A C 1
ATOM 3174 O O . GLY A 1 417 ? -17.675 -15.779 5.671 1.00 65.75 417 GLY A O 1
ATOM 3175 N N . VAL A 1 418 ? -16.000 -15.303 7.071 1.00 62.22 418 VAL A N 1
ATOM 3176 C CA . VAL A 1 418 ? -15.277 -16.546 6.804 1.00 62.22 418 VAL A CA 1
ATOM 3177 C C . VAL A 1 418 ? -16.081 -17.681 7.431 1.00 62.22 418 VAL A C 1
ATOM 3179 O O . VAL A 1 418 ? -16.187 -17.757 8.652 1.00 62.22 418 VAL A O 1
ATOM 3182 N N . ALA A 1 419 ? -16.673 -18.553 6.612 1.00 46.72 419 ALA A N 1
ATOM 3183 C CA . ALA A 1 419 ? -17.376 -19.732 7.109 1.00 46.72 419 ALA A CA 1
ATOM 3184 C C . ALA A 1 419 ? -16.411 -20.606 7.933 1.00 46.72 419 ALA A C 1
ATOM 3186 O O . ALA A 1 419 ? -15.586 -21.331 7.374 1.00 46.72 419 ALA A O 1
ATOM 3187 N N . ALA A 1 420 ? -16.511 -20.522 9.258 1.00 50.81 420 ALA A N 1
ATOM 3188 C CA . ALA A 1 420 ? -15.880 -21.438 10.194 1.00 50.81 420 ALA A CA 1
ATOM 3189 C C . ALA A 1 420 ? -16.973 -22.248 10.893 1.00 50.81 420 ALA A C 1
ATOM 3191 O O . ALA A 1 420 ? -18.078 -21.761 11.127 1.00 50.81 420 ALA A O 1
ATOM 3192 N N . SER A 1 421 ? -16.670 -23.505 11.208 1.00 35.97 421 SER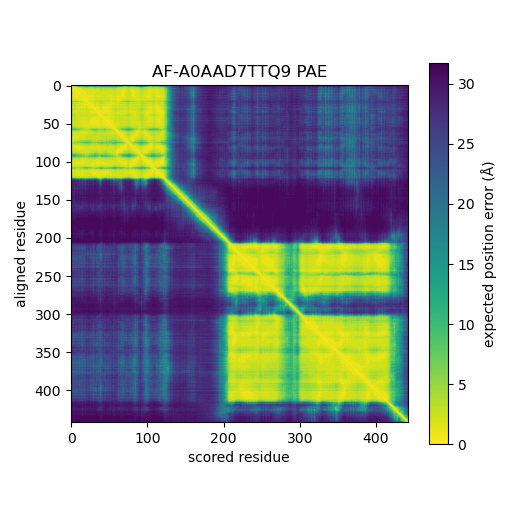 A N 1
ATOM 3193 C CA . SER A 1 421 ? -17.618 -24.402 11.866 1.00 35.97 421 SER A CA 1
ATOM 3194 C C . SER A 1 421 ? -17.878 -24.011 13.327 1.00 35.97 421 SER A C 1
ATOM 3196 O O . SER A 1 421 ? -18.935 -24.352 13.844 1.00 35.97 421 SER A O 1
ATOM 3198 N N . HIS A 1 422 ? -16.945 -23.299 13.978 1.00 46.31 422 HIS A N 1
ATOM 3199 C CA . HIS A 1 422 ? -17.000 -22.901 15.389 1.00 46.31 422 HIS A CA 1
ATOM 3200 C C . HIS A 1 422 ? -16.117 -21.656 15.618 1.00 46.31 422 HIS A C 1
ATOM 3202 O O . HIS A 1 422 ? -15.010 -21.609 15.085 1.00 46.31 422 HIS A O 1
ATOM 3208 N N . PHE A 1 423 ? -16.576 -20.682 16.416 1.00 53.59 423 PHE A N 1
ATOM 3209 C CA . PHE A 1 423 ? -15.783 -19.514 16.838 1.00 53.59 423 PHE A CA 1
ATOM 3210 C C . PHE A 1 423 ? -15.526 -19.543 18.350 1.00 53.59 423 PHE A C 1
ATOM 3212 O O . PHE A 1 423 ? -16.411 -19.927 19.117 1.00 53.59 423 PHE A O 1
ATOM 3219 N N . TYR A 1 424 ? -14.328 -19.138 18.786 1.00 47.50 424 TYR A N 1
ATOM 3220 C CA . TYR A 1 424 ? -14.001 -19.014 20.212 1.00 47.50 424 TYR A CA 1
ATOM 3221 C C . TYR A 1 424 ? -14.829 -17.899 20.871 1.00 47.50 424 TYR A C 1
ATOM 3223 O O . TYR A 1 424 ? -14.873 -16.767 20.388 1.00 47.50 424 TYR A O 1
ATOM 3231 N N . ASN A 1 425 ? -15.472 -18.199 22.003 1.00 54.62 425 ASN A N 1
ATOM 3232 C CA . ASN A 1 425 ? -16.195 -17.194 22.779 1.00 54.62 425 ASN A CA 1
ATOM 3233 C C . ASN A 1 425 ? -15.224 -16.445 23.703 1.00 54.62 425 ASN A C 1
ATOM 3235 O O . ASN A 1 425 ? -14.715 -16.993 24.679 1.00 54.62 425 ASN A O 1
ATOM 3239 N N . TRP A 1 426 ? -15.018 -15.164 23.413 1.00 53.44 426 TRP A N 1
ATOM 3240 C CA . TRP A 1 426 ? -14.113 -14.267 24.132 1.00 53.44 426 TRP A CA 1
ATOM 3241 C C . TRP A 1 426 ? -14.472 -14.007 25.603 1.00 53.44 426 TRP A C 1
ATOM 3243 O O . TRP A 1 426 ? -13.624 -13.512 26.351 1.00 53.44 426 TRP A O 1
ATOM 3253 N N . HIS A 1 427 ? -15.697 -14.344 26.011 1.00 52.06 427 HIS A N 1
ATOM 3254 C CA . HIS A 1 427 ? -16.184 -14.236 27.387 1.00 52.06 427 HIS A CA 1
ATOM 3255 C C . HIS A 1 427 ? -16.090 -15.554 28.162 1.00 52.06 427 HIS A C 1
ATOM 3257 O O . HIS A 1 427 ? -16.368 -15.570 29.357 1.00 52.06 427 HIS A O 1
ATOM 3263 N N . LEU A 1 428 ? -15.690 -16.659 27.520 1.00 47.38 428 LEU A N 1
ATOM 3264 C CA . LEU A 1 428 ? -15.444 -17.919 28.215 1.00 47.38 428 LEU A CA 1
ATOM 3265 C C . LEU A 1 428 ? -14.009 -17.962 28.754 1.00 47.38 428 LEU A C 1
ATOM 3267 O O . LEU A 1 428 ? -13.033 -17.868 28.004 1.00 47.38 428 LEU A O 1
ATOM 3271 N N . ARG A 1 429 ? -13.868 -18.190 30.064 1.00 50.56 429 ARG A N 1
ATOM 3272 C CA . ARG A 1 429 ? -12.605 -18.690 30.634 1.00 50.56 429 ARG A CA 1
ATOM 3273 C C . ARG A 1 429 ? -12.441 -20.178 30.308 1.00 50.56 429 ARG A C 1
ATOM 3275 O O . ARG A 1 429 ? -13.417 -20.862 30.010 1.00 50.56 429 ARG A O 1
ATOM 3282 N N . LYS A 1 430 ? -11.219 -20.708 30.454 1.00 46.16 430 LYS A N 1
ATOM 3283 C CA . LYS A 1 430 ? -10.877 -22.142 30.284 1.00 46.16 430 LYS A CA 1
ATOM 3284 C C . LYS A 1 430 ? -11.794 -23.098 31.078 1.00 46.16 430 LYS A C 1
ATOM 3286 O O . LYS A 1 430 ? -11.903 -24.271 30.743 1.00 46.16 430 LYS A O 1
ATOM 3291 N N . GLU A 1 431 ? -12.461 -22.580 32.107 1.00 48.22 431 GLU A N 1
ATOM 3292 C CA . GLU A 1 431 ? -13.375 -23.283 33.014 1.00 48.22 431 GLU A CA 1
ATOM 3293 C C . GLU A 1 431 ? -14.866 -23.170 32.627 1.00 48.22 431 GLU A C 1
ATOM 3295 O O . GLU A 1 431 ? -15.714 -23.712 33.327 1.00 48.22 431 GLU A O 1
ATOM 3300 N N . GLY A 1 432 ? -15.211 -22.477 31.534 1.00 42.91 432 GLY A N 1
ATOM 3301 C CA . GLY A 1 432 ? -16.586 -22.393 31.026 1.00 42.91 432 GLY A CA 1
ATOM 3302 C C . GLY A 1 432 ? -17.497 -21.356 31.694 1.00 42.91 432 GLY A C 1
ATOM 3303 O O . GLY A 1 432 ? -18.691 -21.354 31.414 1.00 42.91 432 GLY A O 1
ATOM 3304 N N . LYS A 1 433 ? -16.969 -20.469 32.550 1.00 41.03 433 LYS A N 1
ATOM 3305 C CA . LYS A 1 433 ? -17.741 -19.379 33.178 1.00 41.03 433 LYS A CA 1
ATOM 3306 C C . LYS A 1 433 ? -17.676 -18.087 32.355 1.00 41.03 433 LYS A C 1
ATOM 3308 O O . LYS A 1 433 ? -16.582 -17.697 31.939 1.00 41.03 433 LYS A O 1
ATOM 3313 N N . THR A 1 434 ? -18.831 -17.453 32.149 1.00 43.44 434 THR A N 1
ATOM 3314 C CA . THR A 1 434 ? -19.005 -16.098 31.593 1.00 43.44 434 THR A CA 1
ATOM 3315 C C . THR A 1 434 ? -18.917 -15.043 32.704 1.00 43.44 434 THR A C 1
ATOM 3317 O O . THR A 1 434 ? -19.180 -15.358 33.862 1.00 43.44 434 THR A O 1
ATOM 3320 N N . ASP A 1 435 ? -18.544 -13.800 32.377 1.00 47.78 435 ASP A N 1
ATOM 3321 C CA . ASP A 1 435 ? -18.249 -12.720 33.350 1.00 47.78 435 ASP A CA 1
ATOM 3322 C C . ASP A 1 435 ? -19.428 -12.290 34.262 1.00 47.78 435 ASP A C 1
ATOM 3324 O O . ASP A 1 435 ? -19.216 -11.501 35.179 1.00 47.78 435 ASP A O 1
ATOM 3328 N N . ASP A 1 436 ? -20.634 -12.838 34.084 1.00 39.47 436 ASP A N 1
ATOM 3329 C CA . ASP A 1 436 ? -21.834 -12.480 34.865 1.00 39.47 436 ASP A CA 1
ATOM 3330 C C . ASP A 1 436 ? -22.025 -13.281 36.174 1.00 39.47 436 ASP A C 1
ATOM 3332 O O . ASP A 1 436 ? -22.956 -13.039 36.939 1.00 39.47 436 ASP A O 1
ATOM 3336 N N . ASP A 1 437 ? -21.131 -14.225 36.482 1.00 37.59 437 ASP A N 1
ATOM 3337 C CA . ASP A 1 437 ? -21.334 -15.218 37.551 1.00 37.59 437 ASP A CA 1
ATOM 3338 C C . ASP A 1 437 ? -20.611 -14.891 38.880 1.00 37.59 437 ASP A C 1
ATOM 3340 O O . ASP A 1 437 ? -20.122 -15.782 39.581 1.00 37.59 437 ASP A O 1
ATOM 3344 N N . THR A 1 438 ? -20.511 -13.609 39.259 1.00 34.28 438 THR A N 1
ATOM 3345 C CA . THR A 1 438 ? -19.915 -13.188 40.553 1.00 34.28 438 THR A CA 1
ATOM 3346 C C . THR A 1 438 ? -20.856 -12.453 41.508 1.00 34.28 438 THR A C 1
ATOM 3348 O O . THR A 1 438 ? -20.394 -11.937 42.524 1.00 34.28 438 THR A O 1
ATOM 3351 N N . LEU A 1 439 ? -22.177 -12.476 41.285 1.00 33.72 439 LEU A N 1
ATOM 3352 C CA . LEU A 1 439 ? -23.149 -11.901 42.234 1.00 33.72 439 LEU A CA 1
ATOM 3353 C C . LEU A 1 439 ? -24.242 -12.853 42.742 1.00 33.72 439 LEU A C 1
ATOM 3355 O O . LEU A 1 439 ? -25.258 -12.405 43.271 1.00 33.72 439 LEU A O 1
ATOM 3359 N N . SER A 1 440 ? -24.015 -14.168 42.710 1.00 33.28 440 SER A N 1
ATOM 3360 C CA . SER A 1 440 ? -24.859 -15.093 43.475 1.00 33.28 440 SER A CA 1
ATOM 3361 C C . SER A 1 440 ? -24.124 -16.353 43.932 1.00 33.28 440 SER A C 1
ATOM 3363 O O . SER A 1 440 ? -24.269 -17.410 43.325 1.00 33.28 440 SER A O 1
ATOM 3365 N N . ALA A 1 441 ? -23.368 -16.259 45.027 1.00 26.86 441 ALA A N 1
ATOM 3366 C CA . ALA A 1 441 ? -23.187 -17.360 45.979 1.00 26.86 441 ALA A CA 1
ATOM 3367 C C . ALA A 1 441 ? -22.436 -16.869 47.231 1.00 26.86 441 ALA A C 1
ATOM 3369 O O . ALA A 1 441 ? -21.230 -16.666 47.163 1.00 26.86 441 ALA A O 1
ATOM 3370 N N . ALA A 1 442 ? -23.202 -16.756 48.327 1.00 30.19 442 ALA A N 1
ATOM 3371 C CA . ALA A 1 442 ? -22.832 -16.763 49.753 1.00 30.19 442 ALA A CA 1
ATOM 3372 C C . ALA A 1 442 ? -21.804 -15.744 50.276 1.00 30.19 442 ALA A C 1
ATOM 3374 O O . ALA A 1 442 ? -20.591 -15.908 50.022 1.00 30.19 442 ALA A O 1
#

Radius of gyration: 31.52 Å; Cα contacts (8 Å, |Δi|>4): 680; chains: 1; bounding box: 60×76×93 Å

Foldseek 3Di:
DPDQQVQLVVVVVVQQVCLQPPLLVLLVQWAQQAWEQAQNRIFGGSVRSSVVSVPPPFDGKHWDWDDWDKDQDDPVAGKMKIKTWTWIQTPVDPDTWIKIKIFIWHDDPNHIHTRYIYIDTDPDDDDDPDDDDDDDDDDDDDDDDDDDDDDDDDDDDDDDDDDDDDDDDDDDDDDDDDDDDDDDDDDDDDDDDDDPPPDDDDDDDDPAQAEEEQEAQAQDDDLLLLLLLLLQLLLCVVVVYAYEYQQFCHHSRVSNQVSVVVNVAAYEHEYEVVQQVQQHDDPPVPRDRHRGNPQCPPPDPRTHYHYHHDPVVSLLVSVVNHLAYEYGYYDPRSVCSLVVVLVCVVVQQDQRAAEYECQLNRCVVVLSVVVVCCVVPVDPPLSSRSYHYQDDDPDNVCSNVDSSNVSRVVVNVPDDTDDDPDHRDSQQDPVGDGPPPDPDDD

Organism: NCBI:txid1111947